Protein AF-A0A336KDP2-F1 (afdb_monomer)

Radius of gyration: 72.66 Å; Cα contacts (8 Å, |Δi|>4): 13; chains: 1; bounding box: 163×92×229 Å

Foldseek 3Di:
DDDDDDDDDDDDDDDPPDDDPDDPVVVVVVVVVVVVVVVVVVVVVVVVVVVVVVVVVVVVVVVVVVVVVVVVVVVVVVVVVVVVVVVVVVVVVVVVVVVVVVVVVVVVVVVVVVVVVVVVVVVVVVVVVVVVVVVVVVVVVVVVVVVVVVVVVVVVVVVVVVVVVVVVVVVVVVVVVVVVVVVVVVVVVVVVVVVVVVVVVVVVPVVPDDDDDDDDDDDDDDDDDPCPVVVVVVVVVVVVVVVVVVVVVVVVVVVVVVVVVVVVVVVVVVVVVVVVVVVVVVVVVVVVVVVVVVVVVVVVVVVVVVVVVVVVVVVVVVVPDDDDDDDDDDDDDDDDDDDDDDDDDFDADPVPRDTPPDDDDDDDDDDDDDDDDDDDDDDDDDDDDDDDDYDDDDDDDDDDDDDDDDDDDDDDDDDDDDDDDDDDDD

Secondary structure (DSSP, 8-state):
-------------------PPPPHHHHHHHHHHHHHHHHHHHHHHHHHHHHHHHHHHHHHHHHHHHHHHHHHHHHHHHHHHHHHHHHHHHHHHHHHHHHHHHHHHHHHHHHHHHHHHHHHHHHHHHHHHHHHHHHHHHHHHHHHHHHHHHHHHHHHHHHHHHHHHHHHHHHHHHHHHHHHHHHHHHHHHHHHHHHHHHHHHHHHHHSS------------------THHHHHHHHHHHHHHHHHHHHHHHHHHHHHHHHHHHHHHHHHHHHHHHHHHHHHHHHHHHHHHHHHHHHHHHHHHHHHHHHHHHHHHHHHHHTT---------------------------B-TTT--B----------------------------------------------------------PPPPPPP------

Organism: Culicoides sonorensis (NCBI:txid179676)

pLDDT: mean 74.92, std 26.1, range [29.17, 98.69]

InterPro domains:
  IPR019152 Protein of unknown function DUF2046 [PF09755] (6-310)
  IPR019152 Protein of unknown function DUF2046 [PTHR15276] (1-392)

Mean predicted aligned error: 23.06 Å

Structure (mmCIF, N/CA/C/O backbone):
data_AF-A0A336KDP2-F1
#
_entry.id   AF-A0A336KDP2-F1
#
loop_
_atom_site.group_PDB
_atom_site.id
_atom_site.type_symbol
_atom_site.label_atom_id
_atom_site.label_alt_id
_atom_site.label_comp_id
_atom_site.label_asym_id
_atom_site.label_entity_id
_atom_site.label_seq_id
_atom_site.pdbx_PDB_ins_code
_atom_site.Cartn_x
_atom_site.Cartn_y
_atom_site.Cartn_z
_atom_site.occupancy
_atom_site.B_iso_or_equiv
_atom_site.auth_seq_id
_atom_site.auth_comp_id
_atom_site.auth_asym_id
_atom_site.auth_atom_id
_atom_site.pdbx_PDB_model_num
ATOM 1 N N . MET A 1 1 ? -70.226 -8.911 68.914 1.00 43.34 1 MET A N 1
ATOM 2 C CA . MET A 1 1 ? -71.114 -10.042 69.225 1.00 43.34 1 MET A CA 1
ATOM 3 C C . MET A 1 1 ? -71.416 -9.981 70.706 1.00 43.34 1 MET A C 1
ATOM 5 O O . MET A 1 1 ? -70.487 -9.896 71.497 1.00 43.34 1 MET A O 1
ATOM 9 N N . ASP A 1 2 ? -72.706 -9.907 71.006 1.00 40.91 2 ASP A N 1
ATOM 10 C CA . ASP A 1 2 ? -73.384 -10.475 72.174 1.00 40.91 2 ASP A CA 1
ATOM 11 C C . ASP A 1 2 ? -72.915 -10.037 73.570 1.00 40.91 2 ASP A C 1
ATOM 13 O O . ASP A 1 2 ? -72.213 -10.732 74.301 1.00 40.91 2 ASP A O 1
ATOM 17 N N . THR A 1 3 ? -73.428 -8.875 73.975 1.00 41.62 3 THR A N 1
ATOM 18 C CA . THR A 1 3 ? -73.704 -8.556 75.380 1.00 41.62 3 THR A CA 1
ATOM 19 C C . THR A 1 3 ? -74.859 -9.418 75.894 1.00 41.62 3 THR A C 1
ATOM 21 O O . THR A 1 3 ? -75.914 -9.436 75.261 1.00 41.62 3 THR A O 1
ATOM 24 N N . SER A 1 4 ? -74.712 -10.052 77.059 1.00 59.84 4 SER A N 1
ATOM 25 C CA . SER A 1 4 ? -75.798 -10.802 77.704 1.00 59.84 4 SER A CA 1
ATOM 26 C C . SER A 1 4 ? -75.855 -10.497 79.210 1.00 59.84 4 SER A C 1
ATOM 28 O O . SER A 1 4 ? -74.969 -10.942 79.944 1.00 59.84 4 SER A O 1
ATOM 30 N N . PRO A 1 5 ? -76.832 -9.701 79.684 1.00 52.59 5 PRO A N 1
ATOM 31 C CA . PRO A 1 5 ? -77.109 -9.525 81.106 1.00 52.59 5 PRO A CA 1
ATOM 32 C C . PRO A 1 5 ? -78.062 -10.621 81.611 1.00 52.59 5 PRO A C 1
ATOM 34 O O . PRO A 1 5 ? -79.046 -10.949 80.951 1.00 52.59 5 PRO A O 1
ATOM 37 N N . CYS A 1 6 ? -77.798 -11.164 82.801 1.00 52.66 6 CYS A N 1
ATOM 38 C CA . CYS A 1 6 ? -78.768 -11.971 83.544 1.00 52.66 6 CYS A CA 1
ATOM 39 C C . CYS A 1 6 ? -79.342 -11.135 84.689 1.00 52.66 6 CYS A C 1
ATOM 41 O O . CYS A 1 6 ? -78.654 -10.869 85.673 1.00 52.66 6 CYS A O 1
ATOM 43 N N . GLU A 1 7 ? -80.597 -10.730 84.518 1.00 44.22 7 GLU A N 1
ATOM 44 C CA . GLU A 1 7 ? -81.463 -10.175 85.561 1.00 44.22 7 GLU A CA 1
ATOM 45 C C . GLU A 1 7 ? -82.086 -11.318 86.406 1.00 44.22 7 GLU A C 1
ATOM 47 O O . GLU A 1 7 ? -81.844 -12.497 86.137 1.00 44.22 7 GLU A O 1
ATOM 52 N N . SER A 1 8 ? -82.941 -10.951 87.372 1.00 44.56 8 SER A N 1
ATOM 53 C CA . SER A 1 8 ? -83.797 -11.820 88.210 1.00 44.56 8 SER A CA 1
ATOM 54 C C . SER A 1 8 ? -83.120 -12.675 89.315 1.00 44.56 8 SER A C 1
ATOM 56 O O . SER A 1 8 ? -82.074 -13.278 89.115 1.00 44.56 8 SER A O 1
ATOM 58 N N . GLU A 1 9 ? -83.702 -12.837 90.518 1.00 33.66 9 GLU A N 1
ATOM 59 C CA . GLU A 1 9 ? -84.653 -11.954 91.228 1.00 33.66 9 GLU A CA 1
ATOM 60 C C . GLU A 1 9 ? -84.778 -12.276 92.738 1.00 33.66 9 GLU A C 1
ATOM 62 O O . GLU A 1 9 ? -84.134 -13.179 93.269 1.00 33.66 9 GLU A O 1
ATOM 67 N N . SER A 1 10 ? -85.612 -11.495 93.429 1.00 41.50 10 SER A N 1
ATOM 68 C CA . SER A 1 10 ? -85.817 -11.461 94.883 1.00 41.50 10 SER A CA 1
ATOM 69 C C . SER A 1 10 ? -86.451 -12.707 95.523 1.00 41.50 10 SER A C 1
ATOM 71 O O . SER A 1 10 ? -87.471 -13.214 95.068 1.00 41.50 10 SER A O 1
ATOM 73 N N . SER A 1 11 ? -85.958 -13.078 96.708 1.00 33.50 11 SER A N 1
ATOM 74 C CA . SER A 1 11 ? -86.748 -13.502 97.891 1.00 33.50 11 SER A CA 1
ATOM 75 C C . SER A 1 11 ? -85.783 -13.586 99.090 1.00 33.50 11 SER A C 1
ATOM 77 O O . SER A 1 11 ? -84.722 -14.185 98.975 1.00 33.50 11 SER A O 1
ATOM 79 N N . SER A 1 12 ? -85.952 -12.914 100.234 1.00 52.72 12 SER A N 1
ATOM 80 C CA . SER A 1 12 ? -87.141 -12.471 100.983 1.00 52.72 12 SER A CA 1
ATOM 81 C C . SER A 1 12 ? -88.014 -13.619 101.485 1.00 52.72 12 SER A C 1
ATOM 83 O O . SER A 1 12 ? -88.882 -14.094 100.759 1.00 52.72 12 SER A O 1
ATOM 85 N N . LEU A 1 13 ? -87.774 -14.030 102.736 1.00 40.97 13 LEU A N 1
ATOM 86 C CA . LEU A 1 13 ? -88.760 -14.605 103.658 1.00 40.97 13 LEU A CA 1
ATOM 87 C C . LEU A 1 13 ? -88.158 -14.665 105.075 1.00 40.97 13 LEU A C 1
ATOM 89 O O . LEU A 1 13 ? -87.110 -15.279 105.279 1.00 40.97 13 LEU A O 1
ATOM 93 N N . ASP A 1 14 ? -88.814 -14.034 106.050 1.00 43.47 14 ASP A N 1
ATOM 94 C CA . ASP A 1 14 ? -88.405 -14.084 107.458 1.00 43.47 14 ASP A CA 1
ATOM 95 C C . ASP A 1 14 ? -88.639 -15.480 108.054 1.00 43.47 14 ASP A C 1
ATOM 97 O O . ASP A 1 14 ? -89.765 -15.973 108.123 1.00 43.47 14 ASP A O 1
ATOM 101 N N . GLY A 1 15 ? -87.560 -16.111 108.519 1.00 40.38 15 GLY A N 1
ATOM 102 C CA . GLY A 1 15 ? -87.559 -17.452 109.107 1.00 40.38 15 GLY A CA 1
ATOM 103 C C . GLY A 1 15 ? -87.109 -17.439 110.566 1.00 40.38 15 GLY A C 1
ATOM 104 O O . GLY A 1 15 ? -86.069 -18.012 110.883 1.00 40.38 15 GLY A O 1
ATOM 105 N N . ALA A 1 16 ? -87.866 -16.781 111.451 1.00 44.47 16 ALA A N 1
ATOM 106 C CA . ALA A 1 16 ? -87.521 -16.558 112.863 1.00 44.47 16 ALA A CA 1
ATOM 107 C C . ALA A 1 16 ? -87.548 -17.842 113.735 1.00 44.47 16 ALA A C 1
ATOM 109 O O . ALA A 1 16 ? -88.347 -17.990 114.662 1.00 44.47 16 ALA A O 1
ATOM 110 N N . SER A 1 17 ? -86.651 -18.788 113.450 1.00 43.84 17 SER A N 1
ATOM 111 C CA . SER A 1 17 ? -86.512 -20.054 114.175 1.00 43.84 17 SER A CA 1
ATOM 112 C C . SER A 1 17 ? -85.693 -19.892 115.458 1.00 43.84 17 SER A C 1
ATOM 114 O O . SER A 1 17 ? -84.473 -19.998 115.446 1.00 43.84 17 SER A O 1
ATOM 116 N N . GLN A 1 18 ? -86.417 -19.643 116.551 1.00 42.09 18 GLN A N 1
ATOM 117 C CA . GLN A 1 18 ? -86.110 -19.963 117.956 1.00 42.09 18 GLN A CA 1
ATOM 118 C C . GLN A 1 18 ? -84.648 -19.857 118.440 1.00 42.09 18 GLN A C 1
ATOM 120 O O . GLN A 1 18 ? -83.793 -20.700 118.178 1.00 42.09 18 GLN A O 1
ATOM 125 N N . MET A 1 19 ? -84.429 -18.882 119.327 1.00 44.97 19 MET A N 1
ATOM 126 C CA . MET A 1 19 ? -83.239 -18.762 120.172 1.00 44.97 19 MET A CA 1
ATOM 127 C C . MET A 1 19 ? -83.069 -19.974 121.108 1.00 44.97 19 MET A C 1
ATOM 129 O O . MET A 1 19 ? -83.593 -19.984 122.221 1.00 44.97 19 MET A O 1
ATOM 133 N N . LEU A 1 20 ? -82.252 -20.948 120.703 1.00 50.97 20 LEU A N 1
ATOM 134 C CA . LEU A 1 20 ? -81.414 -21.698 121.641 1.00 50.97 20 LEU A CA 1
ATOM 135 C C . LEU A 1 20 ? -79.995 -21.115 121.583 1.00 50.97 20 LEU A C 1
ATOM 137 O O . LEU A 1 20 ? -79.487 -20.893 120.480 1.00 50.97 20 LEU A O 1
ATOM 141 N N . PRO A 1 21 ? -79.317 -20.886 122.722 1.00 43.38 21 PRO A N 1
ATOM 142 C CA . PRO A 1 21 ? -77.911 -20.519 122.692 1.00 43.38 21 PRO A CA 1
ATOM 143 C C . PRO A 1 21 ? -77.110 -21.695 122.103 1.00 43.38 21 PRO A C 1
ATOM 145 O O . PRO A 1 21 ? -77.183 -22.802 122.647 1.00 43.38 21 PRO A O 1
ATOM 148 N N . PRO A 1 22 ? -76.341 -21.504 121.013 1.00 46.25 22 PRO A N 1
ATOM 149 C CA . PRO A 1 22 ? -75.425 -22.537 120.546 1.00 46.25 22 PRO A CA 1
ATOM 150 C C . PRO A 1 22 ? -74.443 -22.856 121.675 1.00 46.25 22 PRO A C 1
ATOM 152 O O . PRO A 1 22 ? -73.954 -21.948 122.351 1.00 46.25 22 PRO A O 1
ATOM 155 N N . SER A 1 23 ? -74.142 -24.140 121.896 1.00 47.94 23 SER A N 1
ATOM 156 C CA . SER A 1 23 ? -73.175 -24.519 122.933 1.00 47.94 23 SER A CA 1
ATOM 157 C C . SER A 1 23 ? -71.849 -23.784 122.680 1.00 47.94 23 SER A C 1
ATOM 159 O O . SER A 1 23 ? -71.465 -23.636 121.512 1.00 47.94 23 SER A O 1
ATOM 161 N N . PRO A 1 24 ? -71.120 -23.324 123.714 1.00 60.03 24 PRO A N 1
ATOM 162 C CA . PRO A 1 24 ? -69.958 -22.448 123.522 1.00 60.03 24 PRO A CA 1
ATOM 163 C C . PRO A 1 24 ? -68.874 -23.075 122.628 1.00 60.03 24 PRO A C 1
ATOM 165 O O . PRO A 1 24 ? -68.164 -22.366 121.919 1.00 60.03 24 PRO A O 1
ATOM 168 N N . ILE A 1 25 ? -68.809 -24.410 122.588 1.00 60.06 25 ILE A N 1
ATOM 169 C CA . ILE A 1 25 ? -67.962 -25.193 121.678 1.00 60.06 25 ILE A CA 1
ATOM 170 C C . ILE A 1 25 ? -68.373 -24.968 120.211 1.00 60.06 25 ILE A C 1
ATOM 172 O O . ILE A 1 25 ? -67.531 -24.625 119.382 1.00 60.06 25 ILE A O 1
ATOM 176 N N . SER A 1 26 ? -69.665 -25.107 119.890 1.00 66.81 26 SER A N 1
ATOM 177 C CA . SER A 1 26 ? -70.189 -24.895 118.531 1.00 66.81 26 SER A CA 1
ATOM 178 C C . SER A 1 26 ? -70.092 -23.432 118.080 1.00 66.81 26 SER A C 1
ATOM 180 O O . SER A 1 26 ? -69.726 -23.163 116.936 1.00 66.81 26 SER A O 1
ATOM 182 N N . GLN A 1 27 ? -70.316 -22.474 118.988 1.00 73.12 27 GLN A N 1
ATOM 183 C CA . GLN A 1 27 ? -70.205 -21.047 118.679 1.00 73.12 27 GLN A CA 1
ATOM 184 C C . GLN A 1 27 ? -68.747 -20.643 118.391 1.00 73.12 27 GLN A C 1
ATOM 186 O O . GLN A 1 27 ? -68.488 -19.948 117.409 1.00 73.12 27 GLN A O 1
ATOM 191 N N . GLN A 1 28 ? -67.775 -21.150 119.164 1.00 79.38 28 GLN A N 1
ATOM 192 C CA . GLN A 1 28 ? -66.349 -20.960 118.863 1.00 79.38 28 GLN A CA 1
ATOM 193 C C . GLN A 1 28 ? -65.906 -21.656 117.566 1.00 79.38 28 GLN A C 1
ATOM 195 O O . GLN A 1 28 ? -65.034 -21.137 116.868 1.00 79.38 28 GLN A O 1
ATOM 200 N N . GLN A 1 29 ? -66.480 -22.813 117.219 1.00 82.94 29 GLN A N 1
ATOM 201 C CA . GLN A 1 29 ? -66.199 -23.476 115.940 1.00 82.94 29 GLN A CA 1
ATOM 202 C C . GLN A 1 29 ? -66.724 -22.665 114.748 1.00 82.94 29 GLN A C 1
ATOM 204 O O . GLN A 1 29 ? -65.983 -22.485 113.778 1.00 82.94 29 GLN A O 1
ATOM 209 N N . LEU A 1 30 ? -67.942 -22.111 114.830 1.00 83.88 30 LEU A N 1
ATOM 210 C CA . LEU A 1 30 ? -68.452 -21.175 113.821 1.00 83.88 30 LEU A CA 1
ATOM 211 C C . LEU A 1 30 ? -67.562 -19.932 113.716 1.00 83.88 30 LEU A C 1
ATOM 213 O O . LEU A 1 30 ? -67.167 -19.575 112.610 1.00 83.88 30 LEU A O 1
ATOM 217 N N . GLN A 1 31 ? -67.183 -19.319 114.841 1.00 86.75 31 GLN A N 1
ATOM 218 C CA . GLN A 1 31 ? -66.328 -18.129 114.852 1.00 86.75 31 GLN A CA 1
ATOM 219 C C . GLN A 1 31 ? -64.981 -18.382 114.154 1.00 86.75 31 GLN A C 1
ATOM 221 O O . GLN A 1 31 ? -64.623 -17.660 113.225 1.00 86.75 31 GLN A O 1
ATOM 226 N N . LYS A 1 32 ? -64.281 -19.474 114.496 1.00 89.31 32 LYS A N 1
ATOM 227 C CA . LYS A 1 32 ? -63.021 -19.861 113.831 1.00 89.31 32 LYS A CA 1
ATOM 228 C C . LYS A 1 32 ? -63.211 -20.172 112.342 1.00 89.31 32 LYS A C 1
ATOM 230 O O . LYS A 1 32 ? -62.322 -19.898 111.536 1.00 89.31 32 LYS A O 1
ATOM 235 N N . ARG A 1 33 ? -64.367 -20.720 111.945 1.00 90.31 33 ARG A N 1
ATOM 236 C CA . ARG A 1 33 ? -64.704 -20.956 110.531 1.00 90.31 33 ARG A CA 1
ATOM 237 C C . ARG A 1 33 ? -64.953 -19.644 109.781 1.00 90.31 33 ARG A C 1
ATOM 239 O O . ARG A 1 33 ? -64.469 -19.510 108.661 1.00 90.31 33 ARG A O 1
ATOM 246 N N . ILE A 1 34 ? -65.635 -18.677 110.396 1.00 89.75 34 ILE A N 1
ATOM 247 C CA . ILE A 1 34 ? -65.858 -17.326 109.857 1.00 89.75 34 ILE A CA 1
ATOM 248 C C . ILE A 1 34 ? -64.523 -16.586 109.708 1.00 89.75 34 ILE A C 1
ATOM 250 O O . ILE A 1 34 ? -64.252 -16.030 108.646 1.00 89.75 34 ILE A O 1
ATOM 254 N N . GLU A 1 35 ? -63.650 -16.630 110.715 1.00 91.81 35 GLU A N 1
ATOM 255 C CA . GLU A 1 35 ? -62.308 -16.031 110.675 1.00 91.81 35 GLU A CA 1
ATOM 256 C C . GLU A 1 35 ? -61.435 -16.657 109.578 1.00 91.81 35 GLU A C 1
ATOM 258 O O . GLU A 1 35 ? -60.828 -15.938 108.783 1.00 91.81 35 GLU A O 1
ATOM 263 N N . SER A 1 36 ? -61.438 -17.990 109.468 1.00 93.62 36 SER A N 1
ATOM 264 C CA . SER A 1 36 ? -60.743 -18.734 108.411 1.00 93.62 36 SER A CA 1
ATOM 265 C C . SER A 1 36 ? -61.244 -18.355 107.011 1.00 93.62 36 SER A C 1
ATOM 267 O O . SER A 1 36 ? -60.435 -18.010 106.149 1.00 93.62 36 SER A O 1
ATOM 269 N N . LEU A 1 37 ? -62.564 -18.328 106.790 1.00 93.44 37 LEU A N 1
ATOM 270 C CA . LEU A 1 37 ? -63.166 -17.912 105.516 1.00 93.44 37 LEU A CA 1
ATOM 271 C C . LEU A 1 37 ? -62.920 -16.426 105.214 1.00 93.44 37 LEU A C 1
ATOM 273 O O . LEU A 1 37 ? -62.731 -16.057 104.055 1.00 93.44 37 LEU A O 1
ATOM 277 N N . THR A 1 38 ? -62.867 -15.572 106.238 1.00 93.81 38 THR A N 1
ATOM 278 C CA . THR A 1 38 ? -62.533 -14.145 106.107 1.00 93.81 38 THR A CA 1
ATOM 279 C C . THR A 1 38 ? -61.075 -13.960 105.692 1.00 93.81 38 THR A C 1
ATOM 281 O O . THR A 1 38 ? -60.784 -13.157 104.807 1.00 93.81 38 THR A O 1
ATOM 284 N N . GLN A 1 39 ? -60.150 -14.724 106.279 1.00 95.56 39 GLN A N 1
ATOM 285 C CA . GLN A 1 39 ? -58.741 -14.699 105.891 1.00 95.56 39 GLN A CA 1
ATOM 286 C C . GLN A 1 39 ? -58.531 -15.278 104.486 1.00 95.56 39 GLN A C 1
ATOM 288 O O . GLN A 1 39 ? -57.802 -14.684 103.695 1.00 95.56 39 GLN A O 1
ATOM 293 N N . GLN A 1 40 ? -59.229 -16.360 104.127 1.00 94.81 40 GLN A N 1
ATOM 294 C CA . GLN A 1 40 ? -59.217 -16.908 102.768 1.00 94.81 40 GLN A CA 1
ATOM 295 C C . GLN A 1 40 ? -59.743 -15.885 101.745 1.00 94.81 40 GLN A C 1
ATOM 297 O O . GLN A 1 40 ? -59.121 -15.685 100.708 1.00 94.81 40 GLN A O 1
ATOM 302 N N . ASN A 1 41 ? -60.818 -15.154 102.065 1.00 94.12 41 ASN A N 1
ATOM 303 C CA . ASN A 1 41 ? -61.320 -14.054 101.233 1.00 94.12 41 ASN A CA 1
ATOM 304 C C . ASN A 1 41 ? -60.320 -12.893 101.091 1.00 94.12 41 ASN A C 1
ATOM 306 O O . ASN A 1 41 ? -60.263 -12.271 100.032 1.00 94.12 41 ASN A O 1
ATOM 310 N N . LYS A 1 42 ? -59.523 -12.584 102.124 1.00 96.56 42 LYS A N 1
ATOM 311 C CA . LYS A 1 42 ? -58.442 -11.585 102.021 1.00 96.56 42 LYS A CA 1
ATOM 312 C C . LYS A 1 42 ? -57.330 -12.061 101.084 1.00 96.56 42 LYS A C 1
ATOM 314 O O . LYS A 1 42 ? -56.918 -11.290 100.223 1.00 96.56 42 LYS A O 1
ATOM 319 N N . VAL A 1 43 ? -56.887 -13.314 101.216 1.00 96.88 43 VAL A N 1
ATOM 320 C CA . VAL A 1 43 ? -55.855 -13.911 100.346 1.00 96.88 43 VAL A CA 1
ATOM 321 C C . VAL A 1 43 ? -56.323 -13.931 98.889 1.00 96.88 43 VAL A C 1
ATOM 323 O O . VAL A 1 43 ? -55.657 -13.346 98.041 1.00 96.88 43 VAL A O 1
ATOM 326 N N . LEU A 1 44 ? -57.520 -14.463 98.617 1.00 96.62 44 LEU A N 1
ATOM 327 C CA . LEU A 1 44 ? -58.106 -14.498 97.270 1.00 96.62 44 LEU A CA 1
ATOM 328 C C . LEU A 1 44 ? -58.252 -13.097 96.649 1.00 96.62 44 LEU A C 1
ATOM 330 O O . LEU A 1 44 ? -58.053 -12.940 95.448 1.00 96.62 44 LEU A O 1
ATOM 334 N N . LYS A 1 45 ? -58.559 -12.060 97.443 1.00 96.12 45 LYS A N 1
ATOM 335 C CA . LYS A 1 45 ? -58.581 -10.667 96.958 1.00 96.12 45 LYS A CA 1
ATOM 336 C C . LYS A 1 45 ? -57.189 -10.160 96.577 1.00 96.12 45 LYS A C 1
ATOM 338 O O . LYS A 1 45 ? -57.057 -9.535 95.530 1.00 96.12 45 LYS A O 1
ATOM 343 N N . VAL A 1 46 ? -56.162 -10.432 97.385 1.00 96.94 46 VAL A N 1
ATOM 344 C CA . VAL A 1 46 ? -54.774 -10.043 97.070 1.00 96.94 46 VAL A CA 1
ATOM 345 C C . VAL A 1 46 ? -54.284 -10.762 95.813 1.00 96.94 46 VAL A C 1
ATOM 347 O O . VAL A 1 46 ? -53.765 -10.107 94.914 1.00 96.94 46 VAL A O 1
ATOM 350 N N . GLU A 1 47 ? -54.529 -12.068 95.696 1.00 96.50 47 GLU A N 1
ATOM 351 C CA . GLU A 1 47 ? -54.220 -12.850 94.493 1.00 96.50 47 GLU A CA 1
ATOM 352 C C . GLU A 1 47 ? -54.928 -12.283 93.253 1.00 96.50 47 GLU A C 1
ATOM 354 O O . GLU A 1 47 ? -54.291 -12.064 92.224 1.00 96.50 47 GLU A O 1
ATOM 359 N N . LEU A 1 48 ? -56.225 -11.977 93.350 1.00 96.62 48 LEU A N 1
ATOM 360 C CA . LEU A 1 48 ? -57.025 -11.421 92.255 1.00 96.62 48 LEU A CA 1
ATOM 361 C C . LEU A 1 48 ? -56.510 -10.045 91.795 1.00 96.62 48 LEU A C 1
ATOM 363 O O . LEU A 1 48 ? -56.417 -9.807 90.588 1.00 96.62 48 LEU A O 1
ATOM 367 N N . GLU A 1 49 ? -56.112 -9.154 92.710 1.00 97.38 49 GLU A N 1
ATOM 368 C CA . GLU A 1 49 ? -55.459 -7.891 92.333 1.00 97.38 49 GLU A CA 1
ATOM 369 C C . GLU A 1 49 ? -54.054 -8.111 91.742 1.00 97.38 49 GLU A C 1
ATOM 371 O O . GLU A 1 49 ? -53.700 -7.459 90.758 1.00 97.38 49 GLU A O 1
ATOM 376 N N . THR A 1 50 ? -53.272 -9.074 92.244 1.00 97.62 50 THR A N 1
ATOM 377 C CA . THR A 1 50 ? -51.987 -9.461 91.636 1.00 97.62 50 THR A CA 1
ATOM 378 C C . THR A 1 50 ? -52.173 -9.980 90.205 1.00 97.62 50 THR A C 1
ATOM 380 O O . THR A 1 50 ? -51.438 -9.565 89.305 1.00 97.62 50 THR A O 1
ATOM 383 N N . TYR A 1 51 ? -53.185 -10.815 89.947 1.00 97.75 51 TYR A N 1
ATOM 384 C CA . TYR A 1 51 ? -53.521 -11.273 88.597 1.00 97.75 51 TYR A CA 1
ATOM 385 C C . TYR A 1 51 ? -53.992 -10.121 87.697 1.00 97.75 51 TYR A C 1
ATOM 387 O O . TYR A 1 51 ? -53.531 -10.032 86.560 1.00 97.75 51 TYR A O 1
ATOM 395 N N . LYS A 1 52 ? -54.819 -9.186 88.190 1.00 97.75 52 LYS A N 1
ATOM 396 C CA . LYS A 1 52 ? -55.194 -7.967 87.442 1.00 97.75 52 LYS A CA 1
ATOM 397 C C . LYS A 1 52 ? -53.979 -7.128 87.047 1.00 97.75 52 LYS A C 1
ATOM 399 O O . LYS A 1 52 ? -53.902 -6.678 85.905 1.00 97.75 52 LYS A O 1
ATOM 404 N N . ILE A 1 53 ? -53.033 -6.911 87.964 1.00 97.56 53 ILE A N 1
ATOM 405 C CA . ILE A 1 53 ? -51.796 -6.167 87.682 1.00 97.56 53 ILE A CA 1
ATOM 406 C C . ILE A 1 53 ? -50.968 -6.912 86.628 1.00 97.56 53 ILE A C 1
ATOM 408 O O . ILE A 1 53 ? -50.565 -6.306 85.638 1.00 97.56 53 ILE A O 1
ATOM 412 N N . ARG A 1 54 ? -50.792 -8.232 86.771 1.00 98.06 54 ARG A N 1
ATOM 413 C CA . ARG A 1 54 ? -50.064 -9.057 85.795 1.00 98.06 54 ARG A CA 1
ATOM 414 C C . ARG A 1 54 ? -50.708 -9.032 84.405 1.00 98.06 54 ARG A C 1
ATOM 416 O O . ARG A 1 54 ? -49.990 -8.928 83.418 1.00 98.06 54 ARG A O 1
ATOM 423 N N . VAL A 1 55 ? -52.039 -9.076 84.314 1.00 98.00 55 VAL A N 1
ATOM 424 C CA . VAL A 1 55 ? -52.772 -8.949 83.041 1.00 98.00 55 VAL A CA 1
ATOM 425 C C . VAL A 1 55 ? -52.564 -7.569 82.414 1.00 98.00 55 VAL A C 1
ATOM 427 O O . VAL A 1 55 ? -52.316 -7.500 81.214 1.00 98.00 55 VAL A O 1
ATOM 430 N N . LYS A 1 56 ? -52.590 -6.480 83.198 1.00 97.44 56 LYS A N 1
ATOM 431 C CA . LYS A 1 56 ? -52.288 -5.128 82.689 1.00 97.44 56 LYS A CA 1
ATOM 432 C C . LYS A 1 56 ? -50.864 -5.026 82.138 1.00 97.44 56 LYS A C 1
ATOM 434 O O . LYS A 1 56 ? -50.692 -4.524 81.034 1.00 97.44 56 LYS A O 1
ATOM 439 N N . VAL A 1 57 ? -49.867 -5.540 82.865 1.00 97.62 57 VAL A N 1
ATOM 440 C CA . VAL A 1 57 ? -48.463 -5.560 82.409 1.00 97.62 57 VAL A CA 1
ATOM 441 C C . VAL A 1 57 ? -48.331 -6.346 81.103 1.00 97.62 57 VAL A C 1
ATOM 443 O O . VAL A 1 57 ? -47.832 -5.802 80.126 1.00 97.62 57 VAL A O 1
ATOM 446 N N . LEU A 1 58 ? -48.883 -7.562 81.030 1.00 97.81 58 LEU A N 1
ATOM 447 C CA . LEU A 1 58 ? -48.860 -8.380 79.809 1.00 97.81 58 LEU A CA 1
ATOM 448 C C . LEU A 1 58 ? -49.592 -7.717 78.625 1.00 97.81 58 LEU A C 1
ATOM 450 O O . LEU A 1 58 ? -49.195 -7.907 77.478 1.00 97.81 58 LEU A O 1
ATOM 454 N N . GLN A 1 59 ? -50.650 -6.935 78.867 1.00 97.81 59 GLN A N 1
ATOM 455 C CA . GLN A 1 59 ? -51.338 -6.160 77.825 1.00 97.81 59 GLN A CA 1
ATOM 456 C C . GLN A 1 59 ? -50.489 -4.982 77.320 1.00 97.81 59 GLN A C 1
ATOM 458 O O . GLN A 1 59 ? -50.447 -4.739 76.113 1.00 97.81 59 GLN A O 1
ATOM 463 N N . GLU A 1 60 ? -49.796 -4.282 78.219 1.00 97.31 60 GLU A N 1
ATOM 464 C CA . GLU A 1 60 ? -48.877 -3.186 77.893 1.00 97.31 60 GLU A CA 1
ATOM 465 C C . GLU A 1 60 ? -47.645 -3.705 77.127 1.00 97.31 60 GLU A C 1
ATOM 467 O O . GLU A 1 60 ? -47.275 -3.161 76.087 1.00 97.31 60 GLU A O 1
ATOM 472 N N . GLU A 1 61 ? -47.081 -4.837 77.556 1.00 97.25 61 GLU A N 1
ATOM 473 C CA . GLU A 1 61 ? -46.019 -5.560 76.848 1.00 97.25 61 GLU A CA 1
ATOM 474 C C . GLU A 1 61 ? -46.481 -6.024 75.460 1.00 97.25 61 GLU A C 1
ATOM 476 O O . GLU A 1 61 ? -45.772 -5.816 74.478 1.00 97.25 61 GLU A O 1
ATOM 481 N N . ASN A 1 62 ? -47.688 -6.589 75.324 1.00 97.44 62 ASN A N 1
ATOM 482 C CA . ASN A 1 62 ? -48.201 -7.021 74.019 1.00 97.44 62 ASN A CA 1
ATOM 483 C C . ASN A 1 62 ? -48.467 -5.833 73.074 1.00 97.44 62 ASN A C 1
ATOM 485 O O . ASN A 1 62 ? -48.245 -5.953 71.869 1.00 97.44 62 ASN A O 1
ATOM 489 N N . ARG A 1 63 ? -48.895 -4.676 73.602 1.00 97.94 63 ARG A N 1
ATOM 490 C CA . ARG A 1 63 ? -49.004 -3.412 72.851 1.00 97.94 63 ARG A CA 1
ATOM 491 C C . ARG A 1 63 ? -47.625 -2.930 72.387 1.00 97.94 63 ARG A C 1
ATOM 493 O O . ARG A 1 63 ? -47.455 -2.651 71.201 1.00 97.94 63 ARG A O 1
ATOM 500 N N . SER A 1 64 ? -46.651 -2.898 73.295 1.00 98.06 64 SER A N 1
ATOM 501 C CA . SER A 1 64 ? -45.266 -2.495 73.025 1.00 98.06 64 SER A CA 1
ATOM 502 C C . SER A 1 64 ? -44.599 -3.387 71.969 1.00 98.06 64 SER A C 1
ATOM 504 O O . SER A 1 64 ? -44.063 -2.883 70.985 1.00 98.06 64 SER A O 1
ATOM 506 N N . LEU A 1 65 ? -44.727 -4.713 72.089 1.00 98.06 65 LEU A N 1
ATOM 507 C CA . LEU A 1 65 ? -44.195 -5.680 71.122 1.00 98.06 65 LEU A CA 1
ATOM 508 C C . LEU A 1 65 ? -44.813 -5.517 69.725 1.00 98.06 65 LEU A C 1
ATOM 510 O O . LEU A 1 65 ? -44.089 -5.572 68.734 1.00 98.06 65 LEU A O 1
ATOM 514 N N . ARG A 1 66 ? -46.126 -5.257 69.623 1.00 98.12 66 ARG A N 1
ATOM 515 C CA . ARG A 1 66 ? -46.776 -4.952 68.332 1.00 98.12 66 ARG A CA 1
ATOM 516 C C . ARG A 1 66 ? -46.235 -3.661 67.721 1.00 98.12 66 ARG A C 1
ATOM 518 O O . ARG A 1 66 ? -45.912 -3.645 66.538 1.00 98.12 66 ARG A O 1
ATOM 525 N N . GLN A 1 67 ? -46.098 -2.600 68.519 1.00 97.94 67 GLN A N 1
ATOM 526 C CA . GLN A 1 67 ? -45.544 -1.325 68.058 1.00 97.94 67 GLN A CA 1
ATOM 527 C C . GLN A 1 67 ? -44.087 -1.481 67.592 1.00 97.94 67 GLN A C 1
ATOM 529 O O . GLN A 1 67 ? -43.735 -1.004 66.514 1.00 97.94 67 GLN A O 1
ATOM 534 N N . ALA A 1 68 ? -43.259 -2.201 68.352 1.00 97.94 68 ALA A N 1
ATOM 535 C CA . ALA A 1 68 ? -41.884 -2.518 67.978 1.00 97.94 68 ALA A CA 1
ATOM 536 C C . ALA A 1 68 ? -41.815 -3.341 66.681 1.00 97.94 68 ALA A C 1
ATOM 538 O O . ALA A 1 68 ? -41.012 -3.021 65.808 1.00 97.94 68 ALA A O 1
ATOM 539 N N . SER A 1 69 ? -42.688 -4.339 66.509 1.00 98.25 69 SER A N 1
ATOM 540 C CA . SER A 1 69 ? -42.756 -5.151 65.288 1.00 98.25 69 SER A CA 1
ATOM 541 C C . SER A 1 69 ? -43.090 -4.316 64.048 1.00 98.25 69 SER A C 1
ATOM 543 O O . SER A 1 69 ? -42.455 -4.501 63.015 1.00 98.25 69 SER A O 1
ATOM 545 N N . VAL A 1 70 ? -44.029 -3.366 64.147 1.00 98.50 70 VAL A N 1
ATOM 546 C CA . VAL A 1 70 ? -44.366 -2.447 63.041 1.00 98.50 70 VAL A CA 1
ATOM 547 C C . VAL A 1 70 ? -43.195 -1.510 62.718 1.00 98.50 70 VAL A C 1
ATOM 549 O O . VAL A 1 70 ? -42.893 -1.290 61.550 1.00 98.50 70 VAL A O 1
ATOM 552 N N . ILE A 1 71 ? -42.489 -0.998 63.733 1.00 98.06 71 ILE A N 1
ATOM 553 C CA . ILE A 1 71 ? -41.301 -0.146 63.537 1.00 98.06 71 ILE A CA 1
ATOM 554 C C . ILE A 1 71 ? -40.147 -0.927 62.887 1.00 98.06 71 ILE A C 1
ATOM 556 O O . ILE A 1 71 ? -39.432 -0.375 62.054 1.00 98.06 71 ILE A O 1
ATOM 560 N N . ILE A 1 72 ? -39.951 -2.196 63.256 1.00 98.25 72 ILE A N 1
ATOM 561 C CA . ILE A 1 72 ? -38.929 -3.067 62.657 1.00 98.25 72 ILE A CA 1
ATOM 562 C C . ILE A 1 72 ? -39.293 -3.396 61.204 1.00 98.25 72 ILE A C 1
ATOM 564 O O . ILE A 1 72 ? -38.435 -3.274 60.335 1.00 98.25 72 ILE A O 1
ATOM 568 N N . GLN A 1 73 ? -40.556 -3.735 60.926 1.00 98.25 73 GLN A N 1
ATOM 569 C CA . GLN A 1 73 ? -41.027 -4.009 59.567 1.00 98.25 73 GLN A CA 1
ATOM 570 C C . GLN A 1 73 ? -40.862 -2.788 58.650 1.00 98.25 73 GLN A C 1
ATOM 572 O O . GLN A 1 73 ? -40.242 -2.908 57.599 1.00 98.25 73 GLN A O 1
ATOM 577 N N . ALA A 1 74 ? -41.310 -1.601 59.073 1.00 98.25 74 ALA A N 1
ATOM 578 C CA . ALA A 1 74 ? -41.182 -0.380 58.272 1.00 98.25 74 ALA A CA 1
ATOM 579 C C . ALA A 1 74 ? -39.715 -0.002 57.975 1.00 98.25 74 ALA A C 1
ATOM 581 O O . ALA A 1 74 ? -39.421 0.579 56.932 1.00 98.25 74 ALA A O 1
ATOM 582 N N . LYS A 1 75 ? -38.776 -0.347 58.870 1.00 98.06 75 LYS A N 1
ATOM 583 C CA . LYS A 1 75 ? -37.334 -0.190 58.618 1.00 98.06 75 LYS A CA 1
ATOM 584 C C . LYS A 1 75 ? -36.798 -1.215 57.624 1.00 98.06 75 LYS A C 1
ATOM 586 O O . LYS A 1 75 ? -36.032 -0.833 56.749 1.00 98.06 75 LYS A O 1
ATOM 591 N N . ALA A 1 76 ? -37.206 -2.480 57.734 1.00 98.06 76 ALA A N 1
ATOM 592 C CA . ALA A 1 76 ? -36.818 -3.515 56.778 1.00 98.06 76 ALA A CA 1
ATOM 593 C C . ALA A 1 76 ? -37.309 -3.171 55.361 1.00 98.06 76 ALA A C 1
ATOM 595 O O . ALA A 1 76 ? -36.520 -3.192 54.424 1.00 98.06 76 ALA A O 1
ATOM 596 N N . GLU A 1 77 ? -38.566 -2.740 55.223 1.00 97.56 77 GLU A N 1
ATOM 597 C CA . GLU A 1 77 ? -39.142 -2.271 53.955 1.00 97.56 77 GLU A CA 1
ATOM 598 C C . GLU A 1 77 ? -38.362 -1.067 53.382 1.00 97.56 77 GLU A C 1
ATOM 600 O O . GLU A 1 77 ? -38.063 -1.033 52.188 1.00 97.56 77 GLU A O 1
ATOM 605 N N . GLN A 1 78 ?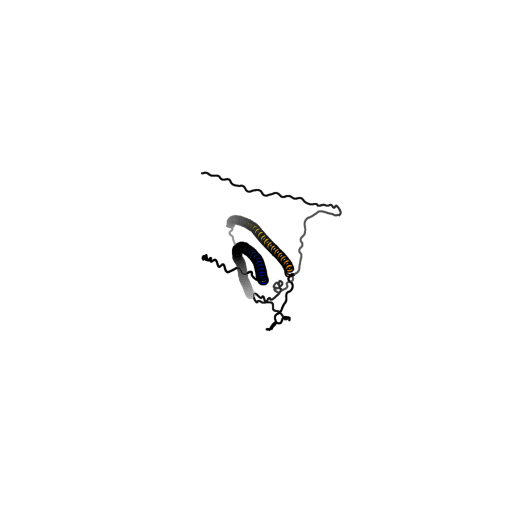 -37.948 -0.112 54.227 1.00 98.38 78 GLN A N 1
ATOM 606 C CA . GLN A 1 78 ? -37.110 1.024 53.816 1.00 98.38 78 GLN A CA 1
ATOM 607 C C . GLN A 1 78 ? -35.689 0.602 53.384 1.00 98.38 78 GLN A C 1
ATOM 609 O O . GLN A 1 78 ? -35.147 1.149 52.420 1.00 98.38 78 GLN A O 1
ATOM 614 N N . GLU A 1 79 ? -35.066 -0.348 54.085 1.00 97.69 79 GLU A N 1
ATOM 615 C CA . GLU A 1 79 ? -33.740 -0.875 53.741 1.00 97.69 79 GLU A CA 1
ATOM 616 C C . GLU A 1 79 ? -33.784 -1.689 52.436 1.00 97.69 79 GLU A C 1
ATOM 618 O O . GLU A 1 79 ? -32.922 -1.501 51.574 1.00 97.69 79 GLU A O 1
ATOM 623 N N . GLU A 1 80 ? -34.820 -2.506 52.228 1.00 97.88 80 GLU A N 1
ATOM 624 C CA . GLU A 1 80 ? -35.072 -3.212 50.966 1.00 97.88 80 GLU A CA 1
ATOM 625 C C . GLU A 1 80 ? -35.283 -2.237 49.797 1.00 97.88 80 GLU A C 1
ATOM 627 O O . GLU A 1 80 ? -34.670 -2.411 48.737 1.00 97.88 80 GLU A O 1
ATOM 632 N N . GLU A 1 81 ? -36.071 -1.169 49.978 1.00 98.12 81 GLU A N 1
ATOM 633 C CA . GLU A 1 81 ? -36.266 -0.150 48.940 1.00 98.12 81 GLU A CA 1
ATOM 634 C C . GLU A 1 81 ? -34.957 0.593 48.621 1.00 98.12 81 GLU A C 1
ATOM 636 O O . GLU A 1 81 ? -34.636 0.828 47.452 1.00 98.12 81 GLU A O 1
ATOM 641 N N . TYR A 1 82 ? -34.151 0.923 49.635 1.00 98.44 82 TYR A N 1
ATOM 642 C CA . TYR A 1 82 ? -32.849 1.570 49.450 1.00 98.44 82 TYR A CA 1
ATOM 643 C C . TYR A 1 82 ? -31.857 0.672 48.692 1.00 98.44 82 TYR A C 1
ATOM 645 O O . TYR A 1 82 ? -31.189 1.130 47.755 1.00 98.44 82 TYR A O 1
ATOM 653 N N . ILE A 1 83 ? -31.781 -0.614 49.050 1.00 98.38 83 ILE A N 1
ATOM 654 C CA . ILE A 1 83 ? -30.942 -1.610 48.369 1.00 98.38 83 ILE A CA 1
ATOM 655 C C . ILE A 1 83 ? -31.409 -1.787 46.918 1.00 98.38 83 ILE A C 1
ATOM 657 O O . ILE A 1 83 ? -30.591 -1.698 46.001 1.00 98.38 83 ILE A O 1
ATOM 661 N N . SER A 1 84 ? -32.716 -1.950 46.694 1.00 98.19 84 SER A N 1
ATOM 662 C CA . SER A 1 84 ? -33.322 -2.089 45.364 1.00 98.19 84 SER A CA 1
ATOM 663 C C . SER A 1 84 ? -33.020 -0.883 44.465 1.00 98.19 84 SER A C 1
ATOM 665 O O . SER A 1 84 ? -32.464 -1.040 43.374 1.00 98.19 84 SER A O 1
ATOM 667 N N . ASN A 1 85 ? -33.261 0.340 44.952 1.00 98.56 85 ASN A N 1
ATOM 668 C CA . ASN A 1 85 ? -32.940 1.579 44.239 1.00 98.56 85 ASN A CA 1
ATOM 669 C C . ASN A 1 85 ? -31.439 1.712 43.924 1.00 98.56 85 ASN A C 1
ATOM 671 O O . ASN A 1 85 ? -31.064 2.217 42.862 1.00 98.56 85 ASN A O 1
ATOM 675 N N . THR A 1 86 ? -30.566 1.269 44.831 1.00 98.56 86 THR A N 1
ATOM 676 C CA . THR A 1 86 ? -29.106 1.318 44.652 1.00 98.56 86 THR A CA 1
ATOM 677 C C . THR A 1 86 ? -28.631 0.319 43.594 1.00 98.56 86 THR A C 1
ATOM 679 O O . THR A 1 86 ? -27.849 0.674 42.708 1.00 98.56 86 THR A O 1
ATOM 682 N N . LEU A 1 87 ? -29.147 -0.911 43.633 1.00 98.50 87 LEU A N 1
ATOM 683 C CA . LEU A 1 87 ? -28.864 -1.943 42.637 1.00 98.50 87 LEU A CA 1
ATOM 684 C C . LEU A 1 87 ? -29.405 -1.555 41.256 1.00 98.50 87 LEU A C 1
ATOM 686 O O . LEU A 1 87 ? -28.679 -1.680 40.271 1.00 98.50 87 LEU A O 1
ATOM 690 N N . LEU A 1 88 ? -30.624 -1.013 41.172 1.00 98.44 88 LEU A N 1
ATOM 691 C CA . LEU A 1 88 ? -31.224 -0.557 39.916 1.00 98.44 88 LEU A CA 1
ATOM 692 C C . LEU A 1 88 ? -30.384 0.539 39.244 1.00 98.44 88 LEU A C 1
ATOM 694 O O . LEU A 1 88 ? -30.090 0.436 38.053 1.00 98.44 88 LEU A O 1
ATOM 698 N N . LYS A 1 89 ? -29.921 1.538 40.009 1.00 98.69 89 LYS A N 1
ATOM 699 C CA . LYS A 1 89 ? -29.006 2.583 39.513 1.00 98.69 89 LYS A CA 1
ATOM 700 C C . LYS A 1 89 ? -27.693 1.991 38.996 1.00 98.69 89 LYS A C 1
ATOM 702 O O . LYS A 1 89 ? -27.229 2.384 37.928 1.00 98.69 89 LYS A O 1
ATOM 707 N N . LYS A 1 90 ? -27.114 1.012 39.702 1.00 98.62 90 LYS A N 1
ATOM 708 C CA . LYS A 1 90 ? -25.871 0.352 39.267 1.00 98.62 90 LYS A CA 1
ATOM 709 C C . LYS A 1 90 ? -26.071 -0.507 38.012 1.00 98.62 90 LYS A C 1
ATOM 711 O O . LYS A 1 90 ? -25.213 -0.499 37.136 1.00 98.62 90 LYS A O 1
ATOM 716 N N . ILE A 1 91 ? -27.216 -1.179 37.874 1.00 98.50 91 ILE A N 1
ATOM 717 C CA . ILE A 1 91 ? -27.601 -1.904 36.651 1.00 98.50 91 ILE A CA 1
ATOM 718 C C . ILE A 1 91 ? -27.774 -0.936 35.471 1.00 98.50 91 ILE A C 1
ATOM 720 O O . ILE A 1 91 ? -27.332 -1.243 34.367 1.00 98.50 91 ILE A O 1
ATOM 724 N N . GLN A 1 92 ? -28.387 0.233 35.682 1.00 98.44 92 GLN A N 1
ATOM 725 C CA . GLN A 1 92 ? -28.541 1.262 34.645 1.00 98.44 92 GLN A CA 1
ATOM 726 C C . GLN A 1 92 ? -27.192 1.853 34.207 1.00 98.44 92 GLN A C 1
ATOM 728 O O . GLN A 1 92 ? -26.964 1.997 33.007 1.00 98.44 92 GLN A O 1
ATOM 733 N N . ALA A 1 93 ? -26.283 2.129 35.150 1.00 98.31 93 ALA A N 1
ATOM 734 C CA . ALA A 1 93 ? -24.922 2.575 34.846 1.00 98.31 93 ALA A CA 1
ATOM 735 C C . ALA A 1 93 ? -24.161 1.533 34.007 1.00 98.31 93 ALA A C 1
ATOM 737 O O . ALA A 1 93 ? -23.745 1.841 32.895 1.00 98.31 93 ALA A O 1
ATOM 738 N N . LEU A 1 94 ? -24.101 0.278 34.471 1.00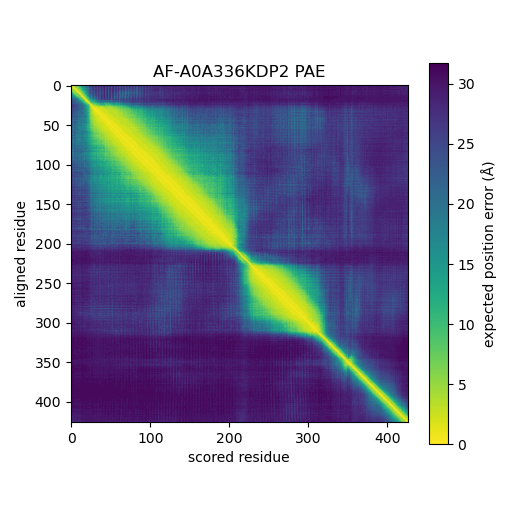 98.56 94 LEU A N 1
ATOM 739 C CA . LEU A 1 94 ? -23.415 -0.817 33.770 1.00 98.56 94 LEU A CA 1
ATOM 740 C C . LEU A 1 94 ? -24.008 -1.111 32.380 1.00 98.56 94 LEU A C 1
ATOM 742 O O . LEU A 1 94 ? -23.273 -1.478 31.465 1.00 98.56 94 LEU A O 1
ATOM 746 N N . LYS A 1 95 ? -25.326 -0.941 32.190 1.00 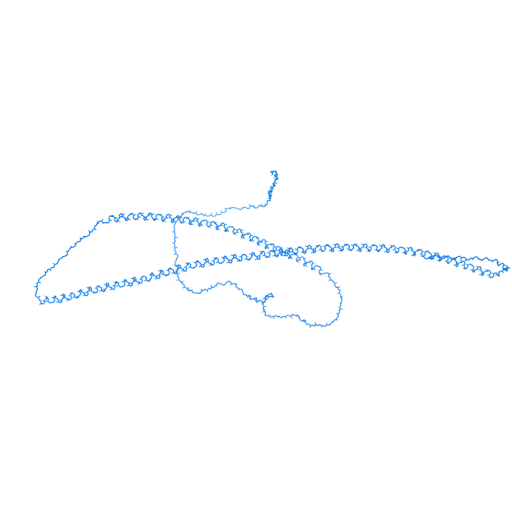98.62 95 LYS A N 1
ATOM 747 C CA . LYS A 1 95 ? -25.958 -1.021 30.861 1.00 98.62 95 LYS A CA 1
ATOM 748 C C . LYS A 1 95 ? -25.465 0.091 29.940 1.00 98.62 95 LYS A C 1
ATOM 750 O O . LYS A 1 95 ? -24.962 -0.211 28.864 1.00 98.62 95 LYS A O 1
ATOM 755 N N . LYS A 1 96 ? -25.522 1.348 30.393 1.00 98.56 96 LYS A N 1
ATOM 756 C CA . LYS A 1 96 ? -25.060 2.506 29.617 1.00 98.56 96 LYS A CA 1
ATOM 757 C C . LYS A 1 96 ? -23.563 2.428 29.297 1.00 98.56 96 LYS A C 1
ATOM 759 O O . LYS A 1 96 ? -23.154 2.783 28.196 1.00 98.56 96 LYS A O 1
ATOM 764 N N . GLU A 1 97 ? -22.745 1.961 30.237 1.00 98.00 97 GLU A N 1
ATOM 765 C CA . GLU A 1 97 ? -21.311 1.719 30.040 1.00 98.00 97 GLU A CA 1
ATOM 766 C C . GLU A 1 97 ? -21.080 0.636 28.979 1.00 98.00 97 GLU A C 1
ATOM 768 O O . GLU A 1 97 ? -20.314 0.863 28.044 1.00 98.00 97 GLU A O 1
ATOM 773 N N . LYS A 1 98 ? -21.807 -0.490 29.042 1.00 98.56 98 LYS A N 1
ATOM 774 C CA . LYS A 1 98 ? -21.749 -1.546 28.018 1.00 98.56 98 LYS A CA 1
ATOM 775 C C . LYS A 1 98 ? -22.190 -1.051 26.634 1.00 98.56 98 LYS A C 1
ATOM 777 O O . LYS A 1 98 ? -21.538 -1.372 25.648 1.00 98.56 98 LYS A O 1
ATOM 782 N N . GLU A 1 99 ? -23.279 -0.290 26.555 1.00 98.25 99 GLU A N 1
ATOM 783 C CA . GLU A 1 99 ? -23.789 0.309 25.310 1.00 98.25 99 GLU A CA 1
ATOM 784 C C . GLU A 1 99 ? -22.777 1.307 24.719 1.00 98.25 99 GLU A C 1
ATOM 786 O O . GLU A 1 99 ? -22.497 1.283 23.523 1.00 98.25 99 GLU A O 1
ATOM 791 N N . SER A 1 100 ? -22.152 2.130 25.568 1.00 97.88 100 SER A N 1
ATOM 792 C CA . SER A 1 100 ? -21.112 3.085 25.155 1.00 97.88 100 SER A CA 1
ATOM 793 C C . SER A 1 100 ? -19.837 2.386 24.673 1.00 97.88 100 SER A C 1
ATOM 795 O O . SER A 1 100 ? -19.222 2.841 23.712 1.00 97.88 100 SER A O 1
ATOM 797 N N . LEU A 1 101 ? -19.450 1.283 25.323 1.00 98.50 101 LEU A N 1
ATOM 798 C CA . LEU A 1 101 ? -18.288 0.472 24.958 1.00 98.50 101 LEU A CA 1
ATOM 799 C C . LEU A 1 101 ? -18.520 -0.306 23.652 1.00 98.50 101 LEU A C 1
ATOM 801 O O . LEU A 1 101 ? -17.624 -0.357 22.816 1.00 98.50 101 LEU A O 1
ATOM 805 N N . ALA A 1 102 ? -19.725 -0.843 23.433 1.00 98.31 102 ALA A N 1
ATOM 806 C CA . ALA A 1 102 ? -20.103 -1.461 22.160 1.00 98.31 102 ALA A CA 1
ATOM 807 C C . ALA A 1 102 ? -19.981 -0.459 20.997 1.00 98.31 102 ALA A C 1
ATOM 809 O O . ALA A 1 102 ? -19.274 -0.730 20.032 1.00 98.31 102 ALA A O 1
ATOM 810 N N . HIS A 1 103 ? -20.540 0.747 21.149 1.00 98.25 103 HIS A N 1
ATOM 811 C CA . HIS A 1 103 ? -20.398 1.830 20.168 1.00 98.25 103 HIS A CA 1
ATOM 812 C C . HIS A 1 103 ? -18.967 2.375 20.005 1.00 98.25 103 HIS A C 1
ATOM 814 O O . HIS A 1 103 ? -18.710 3.114 19.051 1.00 98.25 103 HIS A O 1
ATOM 820 N N . TYR A 1 104 ? -18.044 2.077 20.924 1.00 98.00 104 TYR A N 1
ATOM 821 C CA . TYR A 1 104 ? -16.623 2.365 20.729 1.00 98.00 104 TYR A CA 1
ATOM 822 C C . TYR A 1 104 ? -15.979 1.288 19.850 1.00 98.00 104 TYR A C 1
ATOM 824 O O . TYR A 1 104 ? -15.399 1.628 18.821 1.00 98.00 104 TYR A O 1
ATOM 832 N N . TYR A 1 105 ? -16.170 0.008 20.195 1.00 98.44 105 TYR A N 1
ATOM 833 C CA . TYR A 1 105 ? -15.663 -1.120 19.408 1.00 98.44 105 TYR A CA 1
ATOM 834 C C . TYR A 1 105 ? -16.180 -1.115 17.966 1.00 98.44 105 TYR A C 1
ATOM 836 O O . TYR A 1 105 ? -15.378 -1.249 17.052 1.00 98.44 105 TYR A O 1
ATOM 844 N N . GLU A 1 106 ? -17.476 -0.868 17.742 1.00 97.06 106 GLU A N 1
ATOM 845 C CA . GLU A 1 106 ? -18.062 -0.765 16.393 1.00 97.06 106 GLU A CA 1
ATOM 846 C C . GLU A 1 106 ? -17.306 0.253 15.516 1.00 97.06 106 GLU A C 1
ATOM 848 O O . GLU A 1 106 ? -16.942 -0.043 14.379 1.00 97.06 106 GLU A O 1
ATOM 853 N N . ARG A 1 107 ? -16.988 1.436 16.061 1.00 97.50 107 ARG A N 1
ATOM 854 C CA . ARG A 1 107 ? -16.249 2.487 15.334 1.00 97.50 107 ARG A CA 1
ATOM 855 C C . ARG A 1 107 ? -14.770 2.167 15.163 1.00 97.50 107 ARG A C 1
ATOM 857 O O . ARG A 1 107 ? -14.169 2.604 14.185 1.00 97.50 107 ARG A O 1
ATOM 864 N N . GLU A 1 108 ? -14.166 1.466 16.116 1.00 97.31 108 GLU A N 1
ATOM 865 C CA . GLU A 1 108 ? -12.771 1.039 16.026 1.00 97.31 108 GLU A CA 1
ATOM 866 C C . GLU A 1 108 ? -12.606 -0.056 14.960 1.00 97.31 108 GLU A C 1
ATOM 868 O O . GLU A 1 108 ? -11.717 0.049 14.115 1.00 97.31 108 GLU A O 1
ATOM 873 N N . GLU A 1 109 ? -13.524 -1.026 14.900 1.00 97.56 109 GLU A N 1
ATOM 874 C CA . GLU A 1 109 ? -13.598 -2.036 13.838 1.00 97.56 109 GLU A CA 1
ATOM 875 C C . GLU A 1 109 ? -13.870 -1.406 12.461 1.00 97.56 109 GLU A C 1
ATOM 877 O O . GLU A 1 109 ? -13.176 -1.737 11.494 1.00 97.56 109 GLU A O 1
ATOM 882 N N . GLU A 1 110 ? -14.805 -0.453 12.354 1.00 96.56 110 GLU A N 1
ATOM 883 C CA . GLU A 1 110 ? -15.024 0.329 11.127 1.00 96.56 110 GLU A CA 1
ATOM 884 C C . GLU A 1 110 ? -13.762 1.100 10.709 1.00 96.56 110 GLU A C 1
ATOM 886 O O . GLU A 1 110 ? -13.372 1.070 9.539 1.00 96.56 110 GLU A O 1
ATOM 891 N N . CYS A 1 111 ? -13.099 1.782 11.648 1.00 97.06 111 CYS A N 1
ATOM 892 C CA . CYS A 1 111 ? -11.885 2.553 11.389 1.00 97.06 111 CYS A CA 1
ATOM 893 C C . CYS A 1 111 ? -10.758 1.649 10.873 1.00 97.06 111 CYS A C 1
ATOM 895 O O . CYS A 1 111 ? -10.230 1.888 9.786 1.00 97.06 111 CYS A O 1
ATOM 897 N N . LEU A 1 112 ? -10.449 0.567 11.595 1.00 97.50 112 LEU A N 1
ATOM 898 C CA . LEU A 1 112 ? -9.424 -0.411 11.225 1.00 97.50 112 LEU A CA 1
ATOM 899 C C . LEU A 1 112 ? -9.720 -1.062 9.869 1.00 97.50 112 LEU A C 1
ATOM 901 O O . LEU A 1 112 ? -8.813 -1.184 9.044 1.00 97.50 112 LEU A O 1
ATOM 905 N N . THR A 1 113 ? -10.978 -1.423 9.605 1.00 97.31 113 THR A N 1
ATOM 906 C CA . THR A 1 113 ? -11.396 -2.014 8.325 1.00 97.31 113 THR A CA 1
ATOM 907 C C . THR A 1 113 ? -11.183 -1.035 7.171 1.00 97.31 113 THR A C 1
ATOM 909 O O . THR A 1 113 ? -10.534 -1.386 6.187 1.00 97.31 113 THR A O 1
ATOM 912 N N . ASN A 1 114 ? -11.631 0.217 7.311 1.00 98.31 114 ASN A N 1
ATOM 913 C CA . ASN A 1 114 ? -11.433 1.259 6.299 1.00 98.31 114 ASN A CA 1
ATOM 914 C C . ASN A 1 114 ? -9.944 1.585 6.072 1.00 98.31 114 ASN A C 1
ATOM 916 O O . ASN A 1 114 ? -9.517 1.813 4.936 1.00 98.31 114 ASN A O 1
ATOM 920 N N . ASP A 1 115 ? -9.130 1.589 7.131 1.00 97.06 115 ASP A N 1
ATOM 921 C CA . ASP A 1 115 ? -7.689 1.827 7.044 1.00 97.06 115 ASP A CA 1
ATOM 922 C C . ASP A 1 115 ? -6.938 0.683 6.359 1.00 97.06 115 ASP A C 1
ATOM 924 O O . ASP A 1 115 ? -6.029 0.933 5.563 1.00 97.06 115 ASP A O 1
ATOM 928 N N . LEU A 1 116 ? -7.319 -0.566 6.637 1.00 96.88 116 LEU A N 1
ATOM 929 C CA . LEU A 1 116 ? -6.773 -1.748 5.973 1.00 96.88 116 LEU A CA 1
ATOM 930 C C . LEU A 1 116 ? -7.187 -1.801 4.500 1.00 96.88 116 LEU A C 1
ATOM 932 O O . LEU A 1 116 ? -6.321 -2.012 3.653 1.00 96.88 116 LEU A O 1
ATOM 936 N N . SER A 1 117 ? -8.458 -1.539 4.171 1.00 95.75 117 SER A N 1
ATOM 937 C CA . SER A 1 117 ? -8.928 -1.458 2.781 1.00 95.75 117 SER A CA 1
ATOM 938 C C . SER A 1 117 ? -8.161 -0.397 1.991 1.00 95.75 117 SER A C 1
ATOM 940 O O . SER A 1 117 ? -7.606 -0.703 0.938 1.00 95.75 117 SER A O 1
ATOM 942 N N . ARG A 1 118 ? -8.019 0.818 2.539 1.00 98.06 118 ARG A N 1
ATOM 943 C CA . ARG A 1 118 ? -7.280 1.914 1.892 1.00 98.06 118 ARG A CA 1
ATOM 944 C C . ARG A 1 118 ? -5.803 1.577 1.656 1.00 98.06 118 ARG A C 1
ATOM 946 O O . ARG A 1 118 ? -5.285 1.862 0.581 1.00 98.06 118 ARG A O 1
ATOM 953 N N . LYS A 1 119 ? -5.131 0.941 2.625 1.00 98.06 119 LYS A N 1
ATOM 954 C CA . LYS A 1 119 ? -3.739 0.462 2.476 1.00 98.06 119 LYS A CA 1
ATOM 955 C C . LYS A 1 119 ? -3.622 -0.645 1.423 1.00 98.06 119 LYS A C 1
ATOM 957 O O . LYS A 1 119 ? -2.652 -0.677 0.674 1.00 98.06 119 LYS A O 1
ATOM 962 N N . LEU A 1 120 ? -4.604 -1.543 1.352 1.00 97.62 120 LEU A N 1
ATOM 963 C CA . LEU A 1 120 ? -4.625 -2.653 0.400 1.00 97.62 120 LEU A CA 1
ATOM 964 C C . LEU A 1 120 ? -4.829 -2.149 -1.039 1.00 97.62 120 LEU A C 1
ATOM 966 O O . LEU A 1 120 ? -4.122 -2.594 -1.942 1.00 97.62 120 LEU A O 1
ATOM 970 N N . ASP A 1 121 ? -5.722 -1.181 -1.250 1.00 96.31 121 ASP A N 1
ATOM 971 C CA . ASP A 1 121 ? -5.925 -0.553 -2.560 1.00 96.31 121 ASP A CA 1
ATOM 972 C C . ASP A 1 121 ? -4.752 0.348 -2.978 1.00 96.31 121 ASP A C 1
ATOM 974 O O . ASP A 1 121 ? -4.356 0.315 -4.143 1.00 96.31 121 ASP A O 1
ATOM 978 N N . GLN A 1 122 ? -4.103 1.042 -2.035 1.00 97.19 122 GLN A N 1
ATOM 979 C CA . GLN A 1 122 ? -2.831 1.727 -2.296 1.00 97.19 122 GLN A CA 1
ATOM 980 C C . GLN A 1 122 ? -1.754 0.742 -2.790 1.00 97.19 122 GLN A C 1
ATOM 982 O O . GLN A 1 122 ? -1.152 0.972 -3.835 1.00 97.19 122 GLN A O 1
ATOM 987 N N . LEU A 1 123 ? -1.559 -0.394 -2.109 1.00 97.50 123 LEU A N 1
ATOM 988 C CA . LEU A 1 123 ? -0.590 -1.421 -2.525 1.00 97.50 123 LEU A CA 1
ATOM 989 C C . LEU A 1 123 ? -0.937 -2.063 -3.883 1.00 97.50 123 LEU A C 1
ATOM 991 O O . LEU A 1 123 ? -0.036 -2.457 -4.625 1.00 97.50 123 LEU A O 1
ATOM 995 N N . ARG A 1 124 ? -2.227 -2.163 -4.240 1.00 96.00 124 ARG A N 1
ATOM 996 C CA . ARG A 1 124 ? -2.665 -2.581 -5.586 1.00 96.00 124 ARG A CA 1
ATOM 997 C C . ARG A 1 124 ? -2.279 -1.554 -6.651 1.00 96.00 124 ARG A C 1
ATOM 999 O O . ARG A 1 124 ? -1.805 -1.955 -7.712 1.00 96.00 124 ARG A O 1
ATOM 1006 N N . GLN A 1 125 ? -2.465 -0.263 -6.373 1.00 97.38 125 GLN A N 1
ATOM 1007 C CA . GLN A 1 125 ? -2.082 0.814 -7.287 1.00 97.38 125 GLN A CA 1
ATOM 1008 C C . GLN A 1 125 ? -0.558 0.881 -7.457 1.00 97.38 125 GLN A C 1
ATOM 1010 O O . GLN A 1 125 ? -0.082 0.816 -8.586 1.00 97.38 125 GLN A O 1
ATOM 1015 N N . GLU A 1 126 ? 0.205 0.907 -6.361 1.00 97.00 126 GLU A N 1
ATOM 1016 C CA . GLU A 1 126 ? 1.676 0.911 -6.385 1.00 97.00 126 GLU A CA 1
ATOM 1017 C C . GLU A 1 126 ? 2.234 -0.294 -7.160 1.00 97.00 126 GLU A C 1
ATOM 1019 O O . GLU A 1 126 ? 3.149 -0.145 -7.969 1.00 97.00 126 GLU A O 1
ATOM 1024 N N . LYS A 1 127 ? 1.641 -1.487 -6.993 1.00 95.94 127 LYS A N 1
ATOM 1025 C CA . LYS A 1 127 ? 1.987 -2.667 -7.801 1.00 95.94 127 LYS A CA 1
ATOM 1026 C C . LYS A 1 127 ? 1.732 -2.434 -9.295 1.00 95.94 127 LYS A C 1
ATOM 1028 O O . LYS A 1 127 ? 2.600 -2.755 -10.099 1.00 95.94 127 LYS A O 1
ATOM 1033 N N . CYS A 1 128 ? 0.573 -1.890 -9.665 1.00 96.75 128 CYS A N 1
ATOM 1034 C CA . CYS A 1 128 ? 0.213 -1.639 -11.063 1.00 96.75 128 CYS A CA 1
ATOM 1035 C C . CYS A 1 128 ? 1.137 -0.599 -11.726 1.00 96.75 128 CYS A C 1
ATOM 1037 O O . CYS A 1 128 ? 1.526 -0.767 -12.880 1.00 96.75 128 CYS A O 1
ATOM 1039 N N . GLU A 1 129 ? 1.514 0.455 -10.996 1.00 96.44 129 GLU A N 1
ATOM 1040 C CA . GLU A 1 129 ? 2.459 1.481 -11.455 1.00 96.44 129 GLU A CA 1
ATOM 1041 C C . GLU A 1 129 ? 3.872 0.899 -11.646 1.00 96.44 129 GLU A C 1
ATOM 1043 O O . GLU A 1 129 ? 4.536 1.189 -12.645 1.00 96.44 129 GLU A O 1
ATOM 1048 N N . LEU A 1 130 ? 4.317 0.014 -10.745 1.00 97.19 130 LEU A N 1
ATOM 1049 C CA . LEU A 1 130 ? 5.590 -0.704 -10.875 1.00 97.19 130 LEU A CA 1
ATOM 1050 C C . LEU A 1 130 ? 5.592 -1.712 -12.034 1.00 97.19 130 LEU A C 1
ATOM 1052 O O . LEU A 1 130 ? 6.587 -1.797 -12.750 1.00 97.19 130 LEU A O 1
ATOM 1056 N N . GLU A 1 131 ? 4.499 -2.451 -12.247 1.00 96.44 131 GLU A N 1
ATOM 1057 C CA . GLU A 1 131 ? 4.358 -3.373 -13.383 1.00 96.44 131 GLU A CA 1
ATOM 1058 C C . GLU A 1 131 ? 4.404 -2.614 -14.717 1.00 96.44 131 GLU A C 1
ATOM 1060 O O . GLU A 1 131 ? 5.217 -2.950 -15.576 1.00 96.44 131 GLU A O 1
ATOM 1065 N N . GLN A 1 132 ? 3.648 -1.518 -14.848 1.00 96.69 132 GLN A N 1
ATOM 1066 C CA . GLN A 1 132 ? 3.684 -0.660 -16.037 1.00 96.69 132 GLN A CA 1
ATOM 1067 C C . GLN A 1 132 ? 5.070 -0.032 -16.277 1.00 96.69 132 GLN A C 1
ATOM 1069 O O . GLN A 1 132 ? 5.528 0.035 -17.419 1.00 96.69 132 GLN A O 1
ATOM 1074 N N . THR A 1 133 ? 5.755 0.423 -15.223 1.00 97.06 133 THR A N 1
ATOM 1075 C CA . THR A 1 133 ? 7.106 1.001 -15.346 1.00 97.06 133 THR A CA 1
ATOM 1076 C C . THR A 1 133 ? 8.110 -0.051 -15.822 1.00 97.06 133 THR A C 1
ATOM 1078 O O . THR A 1 133 ? 8.900 0.205 -16.731 1.00 97.06 133 THR A O 1
ATOM 1081 N N . LEU A 1 134 ? 8.043 -1.260 -15.259 1.00 97.44 134 LEU A N 1
ATOM 1082 C CA . LEU A 1 134 ? 8.905 -2.381 -15.629 1.00 97.44 134 LEU A CA 1
ATOM 1083 C C . LEU A 1 134 ? 8.682 -2.834 -17.082 1.00 97.44 134 LEU A C 1
ATOM 1085 O O . LEU A 1 134 ? 9.651 -3.142 -17.777 1.00 97.44 134 LEU A O 1
ATOM 1089 N N . GLU A 1 135 ? 7.434 -2.855 -17.559 1.00 96.56 135 GLU A N 1
ATOM 1090 C CA . GLU A 1 135 ? 7.112 -3.137 -18.964 1.00 96.56 135 GLU A CA 1
ATOM 1091 C C . GLU A 1 135 ? 7.719 -2.083 -19.905 1.00 96.56 135 GLU A C 1
ATOM 1093 O O . GLU A 1 135 ? 8.376 -2.445 -20.882 1.00 96.56 135 GLU A O 1
ATOM 1098 N N . GLN A 1 136 ? 7.596 -0.790 -19.580 1.00 96.81 136 GLN A N 1
ATOM 1099 C CA . GLN A 1 136 ? 8.180 0.302 -20.376 1.00 96.81 136 GLN A CA 1
ATOM 1100 C C . GLN A 1 136 ? 9.717 0.262 -20.405 1.00 96.81 136 GLN A C 1
ATOM 1102 O O . GLN A 1 136 ? 10.323 0.470 -21.461 1.00 96.81 136 GLN A O 1
ATOM 1107 N N . GLU A 1 137 ? 10.374 -0.036 -19.279 1.00 96.81 137 GLU A N 1
ATOM 1108 C CA . GLU A 1 137 ? 11.832 -0.206 -19.232 1.00 96.81 137 GLU A CA 1
ATOM 1109 C C . GLU A 1 137 ? 12.297 -1.396 -20.084 1.00 96.81 137 GLU A C 1
ATOM 1111 O O . GLU A 1 137 ? 13.275 -1.279 -20.833 1.00 96.81 137 GLU A O 1
ATOM 1116 N N . GLN A 1 138 ? 11.582 -2.526 -20.020 1.00 97.62 138 GLN A N 1
ATOM 1117 C CA . GLN A 1 138 ? 11.873 -3.701 -20.843 1.00 97.62 138 GLN A CA 1
ATOM 1118 C C . GLN A 1 138 ? 11.655 -3.420 -22.332 1.00 97.62 138 GLN A C 1
ATOM 1120 O O . GLN A 1 138 ? 12.532 -3.738 -23.136 1.00 97.62 138 GLN A O 1
ATOM 1125 N N . GLU A 1 139 ? 10.550 -2.776 -22.715 1.00 97.50 139 GLU A N 1
ATOM 1126 C CA . GLU A 1 139 ? 10.279 -2.420 -24.110 1.00 97.50 139 GLU A CA 1
ATOM 1127 C C . GLU A 1 139 ? 11.344 -1.451 -24.652 1.00 97.50 139 GLU A C 1
ATOM 1129 O O . GLU A 1 139 ? 11.872 -1.642 -25.750 1.00 97.50 139 GLU A O 1
ATOM 1134 N N . CYS A 1 140 ? 11.740 -0.448 -23.862 1.00 97.50 140 CYS A N 1
ATOM 1135 C CA . CYS A 1 140 ? 12.813 0.484 -24.207 1.00 97.50 140 CYS A CA 1
ATOM 1136 C C . CYS A 1 140 ? 14.161 -0.237 -24.400 1.00 97.50 140 CYS A C 1
ATOM 1138 O O . CYS A 1 140 ? 14.886 0.033 -25.367 1.00 97.50 140 CYS A O 1
ATOM 1140 N N . LEU A 1 141 ? 14.490 -1.197 -23.528 1.00 97.50 141 LEU A N 1
ATOM 1141 C CA . LEU A 1 141 ? 15.704 -2.007 -23.635 1.00 97.50 141 LEU A CA 1
ATOM 1142 C C . LEU A 1 141 ? 15.683 -2.922 -24.869 1.00 97.50 141 LEU A C 1
ATOM 1144 O O . LEU A 1 141 ? 16.673 -2.961 -25.602 1.00 97.50 141 LEU A O 1
ATOM 1148 N N . VAL A 1 142 ? 14.568 -3.609 -25.140 1.00 98.31 142 VAL A N 1
ATOM 1149 C CA . VAL A 1 142 ? 14.387 -4.461 -26.329 1.00 98.31 142 VAL A CA 1
ATOM 1150 C C . VAL A 1 142 ? 14.527 -3.631 -27.605 1.00 98.31 142 VAL A C 1
ATOM 1152 O O . VAL A 1 142 ? 15.365 -3.953 -28.448 1.00 98.31 142 VAL A O 1
ATOM 1155 N N . ASN A 1 143 ? 13.824 -2.500 -27.705 1.00 98.38 143 ASN A N 1
ATOM 1156 C CA . ASN A 1 143 ? 13.943 -1.552 -28.816 1.00 98.38 143 ASN A CA 1
ATOM 1157 C C . ASN A 1 143 ? 15.393 -1.064 -29.027 1.00 98.38 143 ASN A C 1
ATOM 1159 O O . ASN A 1 143 ? 15.858 -0.918 -30.160 1.00 98.38 143 ASN A O 1
ATOM 1163 N N . LYS A 1 144 ? 16.136 -0.810 -27.943 1.00 98.56 144 LYS A N 1
ATOM 1164 C CA . LYS A 1 144 ? 17.545 -0.381 -27.991 1.00 98.56 144 LYS A CA 1
ATOM 1165 C C . LYS A 1 144 ? 18.493 -1.502 -28.433 1.00 98.56 144 LYS A C 1
ATOM 1167 O O . LYS A 1 144 ? 19.503 -1.217 -29.078 1.00 98.56 144 LYS A O 1
ATOM 1172 N N . LEU A 1 145 ? 18.182 -2.756 -28.101 1.00 98.00 145 LEU A N 1
ATOM 1173 C CA . LEU A 1 145 ? 18.938 -3.931 -28.535 1.00 98.00 145 LEU A CA 1
ATOM 1174 C C . LEU A 1 145 ? 18.646 -4.285 -29.999 1.00 98.00 145 LEU A C 1
ATOM 1176 O O . LEU A 1 145 ? 19.601 -4.489 -30.745 1.00 98.00 145 LEU A O 1
ATOM 1180 N N . MET A 1 146 ? 17.382 -4.257 -30.438 1.00 97.06 146 MET A N 1
ATOM 1181 C CA . MET A 1 146 ? 16.990 -4.486 -31.839 1.00 97.06 146 MET A CA 1
ATOM 1182 C C . MET A 1 146 ? 17.715 -3.533 -32.795 1.00 97.06 146 MET A C 1
ATOM 1184 O O . MET A 1 146 ? 18.461 -3.992 -33.653 1.00 97.06 146 MET A O 1
ATOM 1188 N N . ARG A 1 147 ? 17.656 -2.216 -32.552 1.00 98.31 147 ARG A N 1
ATOM 1189 C CA . ARG A 1 147 ? 18.381 -1.211 -33.363 1.00 98.31 147 ARG A CA 1
ATOM 1190 C C . ARG A 1 147 ? 19.898 -1.429 -33.406 1.00 98.31 147 ARG A C 1
ATOM 1192 O O . ARG A 1 147 ? 20.569 -1.007 -34.347 1.00 98.31 147 ARG A O 1
ATOM 1199 N N . LYS A 1 148 ? 20.472 -2.058 -32.372 1.00 98.31 148 LYS A N 1
ATOM 1200 C CA . LYS A 1 148 ? 21.899 -2.410 -32.339 1.00 98.31 148 LYS A CA 1
ATOM 1201 C C . LYS A 1 148 ? 22.190 -3.678 -33.148 1.00 98.31 148 LYS A C 1
ATOM 1203 O O . LYS A 1 148 ? 23.242 -3.731 -33.779 1.00 98.31 148 LYS A O 1
ATOM 1208 N N . ILE A 1 149 ? 21.284 -4.654 -33.140 1.00 97.69 149 ILE A N 1
ATOM 1209 C CA . ILE A 1 149 ? 21.342 -5.853 -33.987 1.00 97.69 149 ILE A CA 1
ATOM 1210 C C . ILE A 1 149 ? 21.234 -5.434 -35.459 1.00 97.69 149 ILE A C 1
ATOM 1212 O O . ILE A 1 149 ? 22.194 -5.636 -36.192 1.00 97.69 149 ILE A O 1
ATOM 1216 N N . GLU A 1 150 ? 20.178 -4.706 -35.836 1.00 98.38 150 GLU A N 1
ATOM 1217 C CA . GLU A 1 150 ? 19.949 -4.165 -37.189 1.00 98.38 150 GLU A CA 1
ATOM 1218 C C . GLU A 1 150 ? 21.183 -3.425 -37.740 1.00 98.38 150 GLU A C 1
ATOM 1220 O O . GLU A 1 150 ? 21.613 -3.639 -38.876 1.00 98.38 150 GLU A O 1
ATOM 1225 N N . LYS A 1 151 ? 21.815 -2.574 -36.915 1.00 98.31 151 LYS A N 1
ATOM 1226 C CA . LYS A 1 151 ? 23.036 -1.847 -37.295 1.00 98.31 151 LYS A CA 1
ATOM 1227 C C . LYS A 1 151 ? 24.237 -2.774 -37.511 1.00 98.31 151 LYS A C 1
ATOM 1229 O O . LYS A 1 151 ? 25.010 -2.551 -38.440 1.00 98.31 151 LYS A O 1
ATOM 1234 N N . LEU A 1 152 ? 24.420 -3.786 -36.661 1.00 98.12 152 LEU A N 1
ATOM 1235 C CA . LEU A 1 152 ? 25.517 -4.753 -36.786 1.00 98.12 152 LEU A CA 1
ATOM 1236 C C . LEU A 1 152 ? 25.309 -5.707 -37.970 1.00 98.12 152 LEU A C 1
ATOM 1238 O O . LEU A 1 152 ? 26.281 -6.058 -38.637 1.00 98.12 152 LEU A O 1
ATOM 1242 N N . GLU A 1 153 ? 24.068 -6.079 -38.271 1.00 98.19 153 GLU A N 1
ATOM 1243 C CA . GLU A 1 153 ? 23.690 -6.846 -39.461 1.00 98.19 153 GLU A CA 1
ATOM 1244 C C . GLU A 1 153 ? 23.973 -6.046 -40.738 1.00 98.19 153 GLU A C 1
ATOM 1246 O O . GLU A 1 153 ? 24.678 -6.538 -41.620 1.00 98.19 153 GLU A O 1
ATOM 1251 N N . ALA A 1 154 ? 23.544 -4.780 -40.803 1.00 97.94 154 ALA A N 1
ATOM 1252 C CA . ALA A 1 154 ? 23.842 -3.885 -41.923 1.00 97.94 154 ALA A CA 1
ATOM 1253 C C . ALA A 1 154 ? 25.355 -3.655 -42.112 1.00 97.94 154 ALA A C 1
ATOM 1255 O O . ALA A 1 154 ? 25.860 -3.725 -43.233 1.00 97.94 154 ALA A O 1
ATOM 1256 N N . GLU A 1 155 ? 26.109 -3.444 -41.026 1.00 98.25 155 GLU A N 1
ATOM 1257 C CA . GLU A 1 155 ? 27.574 -3.354 -41.078 1.00 98.25 155 GLU A CA 1
ATOM 1258 C C . GLU A 1 155 ? 28.242 -4.654 -41.544 1.00 98.25 155 GLU A C 1
ATOM 1260 O O . GLU A 1 155 ? 29.295 -4.606 -42.180 1.00 98.25 155 GLU A O 1
ATOM 1265 N N . THR A 1 156 ? 27.673 -5.813 -41.209 1.00 97.88 156 THR A N 1
ATOM 1266 C CA . THR A 1 156 ? 28.202 -7.127 -41.602 1.00 97.88 156 THR A CA 1
ATOM 1267 C C . THR A 1 156 ? 27.932 -7.390 -43.080 1.00 97.88 156 THR A C 1
ATOM 1269 O O . THR A 1 156 ? 28.850 -7.768 -43.807 1.00 97.88 156 THR A O 1
ATOM 1272 N N . LEU A 1 157 ? 26.719 -7.093 -43.554 1.00 98.12 157 LEU A N 1
ATOM 1273 C CA . LEU A 1 157 ? 26.341 -7.196 -44.962 1.00 98.12 157 LEU A CA 1
ATOM 1274 C C . LEU A 1 157 ? 27.172 -6.246 -45.838 1.00 98.12 157 LEU A C 1
ATOM 1276 O O . LEU A 1 157 ? 27.682 -6.671 -46.870 1.00 98.12 157 LEU A O 1
ATOM 1280 N N . ALA A 1 158 ? 27.400 -5.002 -45.403 1.00 98.12 158 ALA A N 1
ATOM 1281 C CA . ALA A 1 158 ? 28.257 -4.049 -46.116 1.00 98.12 158 ALA A CA 1
ATOM 1282 C C . ALA A 1 158 ? 29.733 -4.497 -46.191 1.00 98.12 158 ALA A C 1
ATOM 1284 O O . ALA A 1 158 ? 30.405 -4.268 -47.197 1.00 98.12 158 ALA A O 1
ATOM 1285 N N . LYS A 1 159 ? 30.247 -5.172 -45.152 1.00 98.19 159 LYS A N 1
ATOM 1286 C CA . LYS A 1 159 ? 31.585 -5.792 -45.183 1.00 98.19 159 LYS A CA 1
ATOM 1287 C C . LYS A 1 159 ? 31.614 -6.997 -46.126 1.00 98.19 159 LYS A C 1
ATOM 1289 O O . LYS A 1 159 ? 32.588 -7.163 -46.855 1.00 98.19 159 LYS A O 1
ATOM 1294 N N . GLN A 1 160 ? 30.554 -7.807 -46.162 1.00 98.19 160 GLN A N 1
ATOM 1295 C CA . GLN A 1 160 ? 30.455 -8.936 -47.086 1.00 98.19 160 GLN A CA 1
ATOM 1296 C C . GLN A 1 160 ? 30.421 -8.474 -48.550 1.00 98.19 160 GLN A C 1
ATOM 1298 O O . GLN A 1 160 ? 31.210 -8.973 -49.350 1.00 98.19 160 GLN A O 1
ATOM 1303 N N . THR A 1 161 ? 29.575 -7.503 -48.909 1.00 97.94 161 THR A N 1
ATOM 1304 C CA . THR A 1 161 ? 29.492 -7.011 -50.295 1.00 97.94 161 THR A CA 1
ATOM 1305 C C . THR A 1 161 ? 30.803 -6.378 -50.757 1.00 97.94 161 THR A C 1
ATOM 1307 O O . THR A 1 161 ? 31.220 -6.625 -51.887 1.00 97.94 161 THR A O 1
ATOM 1310 N N . ASN A 1 162 ? 31.506 -5.650 -49.881 1.00 98.12 162 ASN A N 1
ATOM 1311 C CA . ASN A 1 162 ? 32.836 -5.113 -50.175 1.00 98.12 162 ASN A CA 1
ATOM 1312 C C . ASN A 1 162 ? 33.897 -6.217 -50.366 1.00 98.12 162 ASN A C 1
ATOM 1314 O O . ASN A 1 162 ? 34.662 -6.162 -51.325 1.00 98.12 162 ASN A O 1
ATOM 1318 N N . LEU A 1 163 ? 33.913 -7.259 -49.524 1.00 98.38 163 LEU A N 1
ATOM 1319 C CA . LEU A 1 163 ? 34.811 -8.410 -49.701 1.00 98.38 163 LEU A CA 1
ATOM 1320 C C . LEU A 1 163 ? 34.521 -9.191 -50.991 1.00 98.38 163 LEU A C 1
ATOM 1322 O O . LEU A 1 163 ? 35.444 -9.695 -51.628 1.00 98.38 163 LEU A O 1
ATOM 1326 N N . GLU A 1 164 ? 33.256 -9.305 -51.394 1.00 98.00 164 GLU A N 1
ATOM 1327 C CA . GLU A 1 164 ? 32.897 -9.898 -52.682 1.00 98.00 164 GLU A CA 1
ATOM 1328 C C . GLU A 1 164 ? 33.272 -9.000 -53.869 1.00 98.00 164 GLU A C 1
ATOM 1330 O O . GLU A 1 164 ? 33.688 -9.519 -54.901 1.00 98.00 164 GLU A O 1
ATOM 1335 N N . GLN A 1 165 ? 33.152 -7.675 -53.744 1.00 98.00 165 GLN A N 1
ATOM 1336 C CA . GLN A 1 165 ? 33.610 -6.724 -54.761 1.00 98.00 165 GLN A CA 1
ATOM 1337 C C . GLN A 1 165 ? 35.125 -6.841 -54.967 1.00 98.00 165 GLN A C 1
ATOM 1339 O O . GLN A 1 165 ? 35.552 -7.102 -56.086 1.00 98.00 165 GLN A O 1
ATOM 1344 N N . LEU A 1 166 ? 35.917 -6.780 -53.892 1.00 98.19 166 LEU A N 1
ATOM 1345 C CA . LEU A 1 166 ? 37.375 -6.935 -53.954 1.00 98.19 166 LEU A CA 1
ATOM 1346 C C . LEU A 1 166 ? 37.800 -8.282 -54.565 1.00 98.19 166 LEU A C 1
ATOM 1348 O O . LEU A 1 166 ? 38.807 -8.350 -55.260 1.00 98.19 166 LEU A O 1
ATOM 1352 N N . ARG A 1 167 ? 37.025 -9.357 -54.357 1.00 97.94 167 ARG A N 1
ATOM 1353 C CA . ARG A 1 167 ? 37.255 -10.657 -55.018 1.00 97.94 167 ARG A CA 1
ATOM 1354 C C . ARG A 1 167 ? 36.967 -10.632 -56.522 1.00 97.94 167 ARG A C 1
ATOM 1356 O O . ARG A 1 167 ? 37.669 -11.313 -57.259 1.00 97.94 167 ARG A O 1
ATOM 1363 N N . ARG A 1 168 ? 35.956 -9.882 -56.976 1.00 98.12 168 ARG A N 1
ATOM 1364 C CA . ARG A 1 168 ? 35.668 -9.693 -58.412 1.00 98.12 168 ARG A CA 1
ATOM 1365 C C . ARG A 1 168 ? 36.773 -8.861 -59.063 1.00 98.12 168 ARG A C 1
ATOM 1367 O O . ARG A 1 168 ? 37.384 -9.327 -60.013 1.00 98.12 168 ARG A O 1
ATOM 1374 N N . GLU A 1 169 ? 37.115 -7.722 -58.462 1.00 97.38 169 GLU A N 1
ATOM 1375 C CA . GLU A 1 169 ? 38.197 -6.833 -58.911 1.00 97.38 169 GLU A CA 1
ATOM 1376 C C . GLU A 1 169 ? 39.558 -7.553 -58.969 1.00 97.38 169 GLU A C 1
ATOM 1378 O O . GLU A 1 169 ? 40.305 -7.380 -59.928 1.00 97.38 169 GLU A O 1
ATOM 1383 N N . MET A 1 170 ? 39.869 -8.415 -57.991 1.00 97.88 170 MET A N 1
ATOM 1384 C CA . MET A 1 170 ? 41.071 -9.259 -58.007 1.00 97.88 170 MET A CA 1
ATOM 1385 C C . MET A 1 170 ? 41.097 -10.193 -59.226 1.00 97.88 170 MET A C 1
ATOM 1387 O O . MET A 1 170 ? 42.081 -10.202 -59.958 1.00 97.88 170 MET A O 1
ATOM 1391 N N . VAL A 1 171 ? 40.009 -10.931 -59.476 1.00 98.25 171 VAL A N 1
ATOM 1392 C CA . VAL A 1 171 ? 39.907 -11.861 -60.615 1.00 98.25 171 VAL A CA 1
ATOM 1393 C C . VAL A 1 171 ? 39.920 -11.115 -61.953 1.00 98.25 171 VAL A C 1
ATOM 1395 O O . VAL A 1 171 ? 40.512 -11.595 -62.918 1.00 98.25 171 VAL A O 1
ATOM 1398 N N . GLU A 1 172 ? 39.311 -9.931 -62.031 1.00 97.25 172 GLU A N 1
ATOM 1399 C CA . GLU A 1 172 ? 39.363 -9.065 -63.214 1.00 97.25 172 GLU A CA 1
ATOM 1400 C C . GLU A 1 172 ? 40.803 -8.610 -63.507 1.00 97.25 172 GLU A C 1
ATOM 1402 O O . GLU A 1 172 ? 41.260 -8.743 -64.643 1.00 97.25 172 GLU A O 1
ATOM 1407 N N . LEU A 1 173 ? 41.553 -8.175 -62.486 1.00 97.75 173 LEU A N 1
ATOM 1408 C CA . LEU A 1 173 ? 42.967 -7.804 -62.616 1.00 97.75 173 LEU A CA 1
ATOM 1409 C C . LEU A 1 173 ? 43.858 -8.995 -63.003 1.00 97.75 173 LEU A C 1
ATOM 1411 O O . LEU A 1 173 ? 44.729 -8.847 -63.865 1.00 97.75 173 LEU A O 1
ATOM 1415 N N . GLU A 1 174 ? 43.631 -10.175 -62.418 1.00 96.94 174 GLU A N 1
ATOM 1416 C CA . GLU A 1 174 ? 44.319 -11.420 -62.788 1.00 96.94 174 GLU A CA 1
ATOM 1417 C C . GLU A 1 174 ? 44.082 -11.762 -64.270 1.00 96.94 174 GLU A C 1
ATOM 1419 O O . GLU A 1 174 ? 45.041 -12.001 -65.004 1.00 96.94 174 GLU A O 1
ATOM 1424 N N . ASN A 1 175 ? 42.833 -11.672 -64.746 1.00 97.62 175 ASN A N 1
ATOM 1425 C CA . ASN A 1 175 ? 42.484 -11.901 -66.153 1.00 97.62 175 ASN A CA 1
ATOM 1426 C C . ASN A 1 175 ? 43.135 -10.877 -67.098 1.00 97.62 175 ASN A C 1
ATOM 1428 O O . ASN A 1 175 ? 43.630 -11.259 -68.160 1.00 97.62 175 ASN A O 1
ATOM 1432 N N . THR A 1 176 ? 43.166 -9.583 -66.748 1.00 97.50 176 THR A N 1
ATOM 1433 C CA . THR A 1 176 ? 43.843 -8.583 -67.597 1.00 97.50 176 THR A CA 1
ATOM 1434 C C . THR A 1 176 ? 45.352 -8.810 -67.643 1.00 97.50 176 THR A C 1
ATOM 1436 O O . THR A 1 176 ? 45.959 -8.682 -68.705 1.00 97.50 176 THR A O 1
ATOM 1439 N N . LEU A 1 177 ? 45.958 -9.206 -66.520 1.00 97.81 177 LEU A N 1
ATOM 1440 C CA . LEU A 1 177 ? 47.389 -9.492 -66.429 1.00 97.81 177 LEU A CA 1
ATOM 1441 C C . LEU A 1 177 ? 47.779 -10.751 -67.225 1.00 97.81 177 LEU A C 1
ATOM 1443 O O . LEU A 1 177 ? 48.850 -10.785 -67.834 1.00 97.81 177 LEU A O 1
ATOM 1447 N N . GLU A 1 178 ? 46.926 -11.775 -67.249 1.00 96.62 178 GLU A N 1
ATOM 1448 C CA . GLU A 1 178 ? 47.110 -12.966 -68.086 1.00 96.62 178 GLU A CA 1
ATOM 1449 C C . GLU A 1 178 ? 47.002 -12.616 -69.581 1.00 96.62 178 GLU A C 1
ATOM 1451 O O . GLU A 1 178 ? 47.903 -12.942 -70.355 1.00 96.62 178 GLU A O 1
ATOM 1456 N N . GLN A 1 179 ? 45.992 -11.834 -69.981 1.00 97.19 179 GLN A N 1
ATOM 1457 C CA . GLN A 1 179 ? 45.839 -11.353 -71.363 1.00 97.19 179 GLN A CA 1
ATOM 1458 C C . GLN A 1 179 ? 47.020 -10.482 -71.829 1.00 97.19 179 GLN A C 1
ATOM 1460 O O . GLN A 1 179 ? 47.456 -10.590 -72.979 1.00 97.19 179 GLN A O 1
ATOM 1465 N N . GLU A 1 180 ? 47.587 -9.636 -70.961 1.00 96.69 180 GLU A N 1
ATOM 1466 C CA . GLU A 1 180 ? 48.801 -8.877 -71.285 1.00 96.69 180 GLU A CA 1
ATOM 1467 C C . GLU A 1 180 ? 50.024 -9.786 -71.470 1.00 96.69 180 GLU A C 1
ATOM 1469 O O . GLU A 1 180 ? 50.799 -9.583 -72.414 1.00 96.69 180 GLU A O 1
ATOM 1474 N N . GLN A 1 181 ? 50.181 -10.816 -70.631 1.00 97.62 181 GLN A N 1
ATOM 1475 C CA . GLN A 1 181 ? 51.239 -11.819 -70.772 1.00 97.62 181 GLN A CA 1
ATOM 1476 C C . GLN A 1 181 ? 51.091 -12.617 -72.073 1.00 97.62 181 GLN A C 1
ATOM 1478 O O . GLN A 1 181 ? 52.049 -12.692 -72.846 1.00 97.62 181 GLN A O 1
ATOM 1483 N N . GLU A 1 182 ? 49.898 -13.133 -72.384 1.00 96.75 182 GLU A N 1
ATOM 1484 C CA . GLU A 1 182 ? 49.619 -13.798 -73.661 1.00 96.75 182 GLU A CA 1
ATOM 1485 C C . GLU A 1 182 ? 49.904 -12.877 -74.851 1.00 96.75 182 GLU A C 1
ATOM 1487 O O . GLU A 1 182 ? 50.533 -13.288 -75.832 1.00 96.75 182 GLU A O 1
ATOM 1492 N N . ALA A 1 183 ? 49.492 -11.608 -74.781 1.00 96.50 183 ALA A N 1
ATOM 1493 C CA . ALA A 1 183 ? 49.749 -10.632 -75.831 1.00 96.50 183 ALA A CA 1
ATOM 1494 C C . ALA A 1 183 ? 51.251 -10.344 -75.998 1.00 96.50 183 ALA A C 1
ATOM 1496 O O . ALA A 1 183 ? 51.703 -10.118 -77.124 1.00 96.50 183 ALA A O 1
ATOM 1497 N N . LEU A 1 184 ? 52.041 -10.356 -74.920 1.00 97.50 184 LEU A N 1
ATOM 1498 C CA . LEU A 1 184 ? 53.502 -10.233 -74.968 1.00 97.50 184 LEU A CA 1
ATOM 1499 C C . LEU A 1 184 ? 54.166 -11.485 -75.552 1.00 97.50 184 LEU A C 1
ATOM 1501 O O . LEU A 1 184 ? 54.995 -11.344 -76.453 1.00 97.50 184 LEU A O 1
ATOM 1505 N N . VAL A 1 185 ? 53.763 -12.687 -75.134 1.00 97.56 185 VAL A N 1
ATOM 1506 C CA . VAL A 1 185 ? 54.241 -13.960 -75.704 1.00 97.56 185 VAL A CA 1
ATOM 1507 C C . VAL A 1 185 ? 53.942 -14.016 -77.203 1.00 97.56 185 VAL A C 1
ATOM 1509 O O . VAL A 1 185 ? 54.848 -14.249 -78.000 1.00 97.56 185 VAL A O 1
ATOM 1512 N N . ASN A 1 186 ? 52.722 -13.671 -77.622 1.00 97.38 186 ASN A N 1
ATOM 1513 C CA . ASN A 1 186 ? 52.340 -13.584 -79.033 1.00 97.38 186 ASN A CA 1
ATOM 1514 C C . ASN A 1 186 ? 53.157 -12.539 -79.821 1.00 97.38 186 ASN A C 1
ATOM 1516 O O . ASN A 1 186 ? 53.496 -12.772 -80.983 1.00 97.38 186 ASN A O 1
ATOM 1520 N N . LYS A 1 187 ? 53.496 -11.386 -79.221 1.00 97.31 187 LYS A N 1
ATOM 1521 C CA . LYS A 1 187 ? 54.373 -10.370 -79.843 1.00 97.31 187 LYS A CA 1
ATOM 1522 C C . LYS A 1 187 ? 55.819 -10.864 -79.969 1.00 97.31 187 LYS A C 1
ATOM 1524 O O . LYS A 1 187 ? 56.465 -10.571 -80.974 1.00 97.31 187 LYS A O 1
ATOM 1529 N N . LEU A 1 188 ? 56.332 -11.587 -78.973 1.00 96.94 188 LEU A N 1
ATOM 1530 C CA . LEU A 1 188 ? 57.685 -12.152 -78.976 1.00 96.94 188 LEU A CA 1
ATOM 1531 C C . LEU A 1 188 ? 57.807 -13.314 -79.962 1.00 96.94 188 LEU A C 1
ATOM 1533 O O . LEU A 1 188 ? 58.738 -13.315 -80.762 1.00 96.94 188 LEU A O 1
ATOM 1537 N N . TRP A 1 189 ? 56.841 -14.232 -79.989 1.00 97.25 189 TRP A N 1
ATOM 1538 C CA . TRP A 1 189 ? 56.804 -15.331 -80.952 1.00 97.25 189 TRP A CA 1
ATOM 1539 C C . TRP A 1 189 ? 56.718 -14.808 -82.394 1.00 97.25 189 TRP A C 1
ATOM 1541 O O . TRP A 1 189 ? 57.577 -15.128 -83.208 1.00 97.25 189 TRP A O 1
ATOM 1551 N N . LYS A 1 190 ? 55.825 -13.851 -82.691 1.00 97.19 190 LYS A N 1
ATOM 1552 C CA . LYS A 1 190 ? 55.763 -13.203 -84.020 1.00 97.19 190 LYS A CA 1
ATOM 1553 C C . LYS A 1 190 ? 57.019 -12.401 -84.392 1.00 97.19 190 LYS A C 1
ATOM 1555 O O . LYS A 1 190 ? 57.224 -12.118 -85.571 1.00 97.19 190 LYS A O 1
ATOM 1560 N N . ARG A 1 191 ? 57.855 -11.998 -83.425 1.00 96.19 191 ARG A N 1
ATOM 1561 C CA . ARG A 1 191 ? 59.198 -11.440 -83.686 1.00 96.19 191 ARG A CA 1
ATOM 1562 C C . ARG A 1 191 ? 60.224 -12.544 -83.934 1.00 96.19 191 ARG A C 1
ATOM 1564 O O . ARG A 1 191 ? 61.042 -12.382 -84.828 1.00 96.19 191 ARG A O 1
ATOM 1571 N N . MET A 1 192 ? 60.159 -13.649 -83.194 1.00 95.12 192 MET A N 1
ATOM 1572 C CA . MET A 1 192 ? 60.994 -14.834 -83.399 1.00 95.12 192 MET A CA 1
ATOM 1573 C C . MET A 1 192 ? 60.765 -15.425 -84.794 1.00 95.12 192 MET A C 1
ATOM 1575 O O . MET A 1 192 ? 61.720 -15.514 -85.553 1.00 95.12 192 MET A O 1
ATOM 1579 N N . ASP A 1 193 ? 59.516 -15.695 -85.183 1.00 95.19 193 ASP A N 1
ATOM 1580 C CA . ASP A 1 193 ? 59.157 -16.200 -86.517 1.00 95.19 193 ASP A CA 1
ATOM 1581 C C . ASP A 1 193 ? 59.667 -15.284 -87.636 1.00 95.19 193 ASP A C 1
ATOM 1583 O O . ASP A 1 193 ? 60.179 -15.759 -88.650 1.00 95.19 193 ASP A O 1
ATOM 1587 N N . LYS A 1 194 ? 59.568 -13.959 -87.448 1.00 95.00 194 LYS A N 1
ATOM 1588 C CA . LYS A 1 194 ? 60.123 -12.971 -88.384 1.00 95.00 194 LYS A CA 1
ATOM 1589 C C . LYS A 1 194 ? 61.642 -13.029 -88.442 1.00 95.00 194 LYS A C 1
ATOM 1591 O O . LYS A 1 194 ? 62.172 -13.105 -89.538 1.00 95.00 194 LYS A O 1
ATOM 1596 N N . LEU A 1 195 ? 62.334 -13.060 -87.304 1.00 94.31 195 LEU A N 1
ATOM 1597 C CA . LEU A 1 195 ? 63.793 -13.184 -87.258 1.00 94.31 195 LEU A CA 1
ATOM 1598 C C . LEU A 1 195 ? 64.277 -14.530 -87.818 1.00 94.31 195 LEU A C 1
ATOM 1600 O O . LEU A 1 195 ? 65.336 -14.584 -88.434 1.00 94.31 195 LEU A O 1
ATOM 1604 N N . GLU A 1 196 ? 63.508 -15.612 -87.681 1.00 92.31 196 GLU A N 1
ATOM 1605 C CA . GLU A 1 196 ? 63.808 -16.874 -88.353 1.00 92.31 196 GLU A CA 1
ATOM 1606 C C . GLU A 1 196 ? 63.532 -16.817 -89.859 1.00 92.31 196 GLU A C 1
ATOM 1608 O O . GLU A 1 196 ? 64.311 -17.362 -90.638 1.00 92.31 196 GLU A O 1
ATOM 1613 N N . ALA A 1 197 ? 62.443 -16.183 -90.298 1.00 92.31 197 ALA A N 1
ATOM 1614 C CA . ALA A 1 197 ? 62.138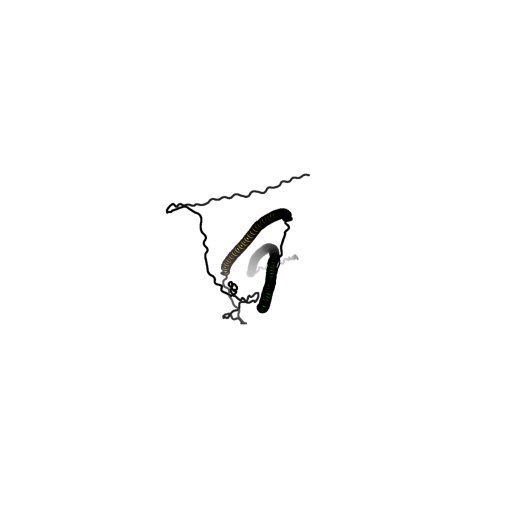 -15.985 -91.714 1.00 92.31 197 ALA A CA 1
ATOM 1615 C C . ALA A 1 197 ? 63.158 -15.049 -92.384 1.00 92.31 197 ALA A C 1
ATOM 1617 O O . ALA A 1 197 ? 63.587 -15.313 -93.504 1.00 92.31 197 ALA A O 1
ATOM 1618 N N . GLU A 1 198 ? 63.613 -14.015 -91.680 1.00 91.75 198 GLU A N 1
ATOM 1619 C CA . GLU A 1 198 ? 64.718 -13.141 -92.065 1.00 91.75 198 GLU A CA 1
ATOM 1620 C C . GLU A 1 198 ? 66.036 -13.913 -92.071 1.00 91.75 198 GLU A C 1
ATOM 1622 O O . GLU A 1 198 ? 66.748 -13.832 -93.060 1.00 91.75 198 GLU A O 1
ATOM 1627 N N . LYS A 1 199 ? 66.338 -14.752 -91.071 1.00 88.38 199 LYS A N 1
ATOM 1628 C CA . LYS A 1 199 ? 67.515 -15.641 -91.083 1.00 88.38 199 LYS A CA 1
ATOM 1629 C C . LYS A 1 199 ? 67.485 -16.616 -92.265 1.00 88.38 199 LYS A C 1
ATOM 1631 O O . LYS A 1 199 ? 68.495 -16.771 -92.940 1.00 88.38 199 LYS A O 1
ATOM 1636 N N . ARG A 1 200 ? 66.336 -17.238 -92.559 1.00 90.19 200 ARG A N 1
ATOM 1637 C CA . ARG A 1 200 ? 66.129 -18.102 -93.739 1.00 90.19 200 ARG A CA 1
ATOM 1638 C C . ARG A 1 200 ? 66.282 -17.304 -95.040 1.00 90.19 200 ARG A C 1
ATOM 1640 O O . ARG A 1 200 ? 66.957 -17.761 -95.952 1.00 90.19 200 ARG A O 1
ATOM 1647 N N . SER A 1 201 ? 65.717 -16.098 -95.120 1.00 85.69 201 SER A N 1
ATOM 1648 C CA . SER A 1 201 ? 65.821 -15.219 -96.293 1.00 85.69 201 SER A CA 1
ATOM 1649 C C . SER A 1 201 ? 67.238 -14.685 -96.500 1.00 85.69 201 SER A C 1
ATOM 1651 O O . SER A 1 201 ? 67.685 -14.601 -97.635 1.00 85.69 201 SER A O 1
ATOM 1653 N N . LEU A 1 202 ? 67.961 -14.358 -95.428 1.00 83.88 202 LEU A N 1
ATOM 1654 C CA . LEU A 1 202 ? 69.356 -13.925 -95.455 1.00 83.88 202 LEU A CA 1
ATOM 1655 C C . LEU A 1 202 ? 70.300 -15.086 -95.763 1.00 83.88 202 LEU A C 1
ATOM 1657 O O . LEU A 1 202 ? 71.286 -14.855 -96.442 1.00 83.88 202 LEU A O 1
ATOM 1661 N N . GLN A 1 203 ? 69.980 -16.318 -95.358 1.00 79.50 203 GLN A N 1
ATOM 1662 C CA . GLN A 1 203 ? 70.679 -17.512 -95.838 1.00 79.50 203 GLN A CA 1
ATOM 1663 C C . GLN A 1 203 ? 70.498 -17.648 -97.360 1.00 79.50 203 GLN A C 1
ATOM 1665 O O . GLN A 1 203 ? 71.478 -17.631 -98.093 1.00 79.50 203 GLN A O 1
ATOM 1670 N N . ILE A 1 204 ? 69.251 -17.621 -97.848 1.00 77.38 204 ILE A N 1
ATOM 1671 C CA . ILE A 1 204 ? 68.931 -17.678 -99.288 1.00 77.38 204 ILE A CA 1
ATOM 1672 C C . ILE A 1 204 ? 69.571 -16.515 -100.077 1.00 77.38 204 ILE A C 1
ATOM 1674 O O . ILE A 1 204 ? 69.987 -16.709 -101.213 1.00 77.38 204 ILE A O 1
ATOM 1678 N N . LYS A 1 205 ? 69.680 -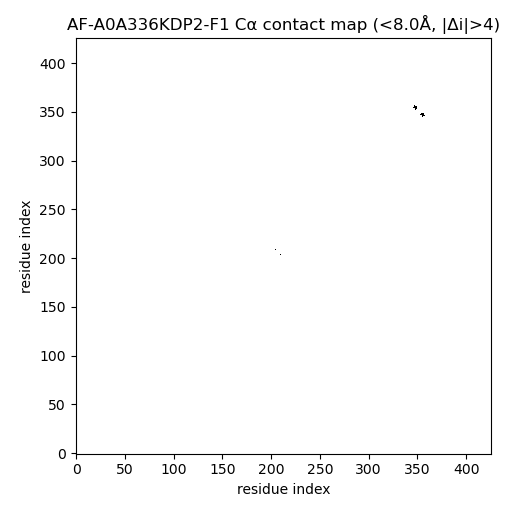15.315 -99.488 1.00 70.56 205 LYS A N 1
ATOM 1679 C CA . LYS A 1 205 ? 70.346 -14.130 -100.073 1.00 70.56 205 LYS A CA 1
ATOM 1680 C C . LYS A 1 205 ? 71.864 -14.089 -99.863 1.00 70.56 205 LYS A C 1
ATOM 1682 O O . LYS A 1 205 ? 72.523 -13.240 -100.448 1.00 70.56 205 LYS A O 1
ATOM 1687 N N . LEU A 1 206 ? 72.426 -14.960 -99.032 1.00 59.72 206 LEU A N 1
ATOM 1688 C CA . LEU A 1 206 ? 73.865 -15.219 -98.986 1.00 59.72 206 LEU A CA 1
ATOM 1689 C C . LEU A 1 206 ? 74.238 -16.212 -100.096 1.00 59.72 206 LEU A C 1
ATOM 1691 O O . LEU A 1 206 ? 75.282 -16.074 -100.727 1.00 59.72 206 LEU A O 1
ATOM 1695 N N . ASP A 1 207 ? 73.319 -17.132 -100.399 1.00 58.78 207 ASP A N 1
ATOM 1696 C CA . ASP A 1 207 ? 73.385 -18.086 -101.508 1.00 58.78 207 ASP A CA 1
ATOM 1697 C C . ASP A 1 207 ? 72.973 -17.468 -102.879 1.00 58.78 207 ASP A C 1
ATOM 1699 O O . ASP A 1 207 ? 72.859 -18.188 -103.874 1.00 58.78 207 ASP A O 1
ATOM 1703 N N . GLN A 1 208 ? 72.727 -16.146 -102.971 1.00 43.94 208 GLN A N 1
ATOM 1704 C CA . GLN A 1 208 ? 72.177 -15.481 -104.169 1.00 43.94 208 GLN A CA 1
ATOM 1705 C C . GLN A 1 208 ? 72.651 -14.008 -104.309 1.00 43.94 208 GLN A C 1
ATOM 1707 O O . GLN A 1 208 ? 72.604 -13.268 -103.332 1.00 43.94 208 GLN A O 1
ATOM 1712 N N . PRO A 1 209 ? 73.114 -13.542 -105.492 1.00 41.03 209 PRO A N 1
ATOM 1713 C CA . PRO A 1 209 ? 73.814 -12.254 -105.627 1.00 41.03 209 PRO A CA 1
ATOM 1714 C C . PRO A 1 209 ? 72.955 -10.994 -105.375 1.00 41.03 209 PRO A C 1
ATOM 1716 O O . PRO A 1 209 ? 71.755 -10.961 -105.635 1.00 41.03 209 PRO A O 1
ATOM 1719 N N . ILE A 1 210 ? 73.620 -9.942 -104.881 1.00 30.86 210 ILE A N 1
ATOM 1720 C CA . ILE A 1 210 ? 73.038 -8.749 -104.232 1.00 30.86 210 ILE A CA 1
ATOM 1721 C C . ILE A 1 210 ? 72.551 -7.677 -105.231 1.00 30.86 210 ILE A C 1
ATOM 1723 O O . ILE A 1 210 ? 73.202 -7.416 -106.242 1.00 30.86 210 ILE A O 1
ATOM 1727 N N . SER A 1 211 ? 71.447 -6.989 -104.903 1.00 31.91 211 SER A N 1
ATOM 1728 C CA . SER A 1 211 ? 71.049 -5.662 -105.426 1.00 31.91 211 SER A CA 1
ATOM 1729 C C . SER A 1 211 ? 70.071 -4.956 -104.458 1.00 31.91 211 SER A C 1
ATOM 1731 O O . SER A 1 211 ? 69.422 -5.622 -103.651 1.00 31.91 211 SER A O 1
ATOM 1733 N N . ASP A 1 212 ? 70.004 -3.617 -104.506 1.00 30.08 212 ASP A N 1
ATOM 1734 C CA . ASP A 1 212 ? 69.654 -2.751 -103.354 1.00 30.08 212 ASP A CA 1
ATOM 1735 C C . ASP A 1 212 ? 68.208 -2.163 -103.282 1.00 30.08 212 ASP A C 1
ATOM 1737 O O . ASP A 1 212 ? 67.452 -2.262 -104.251 1.00 30.08 212 ASP A O 1
ATOM 1741 N N . PRO A 1 213 ? 67.785 -1.566 -102.130 1.00 43.47 213 PRO A N 1
ATOM 1742 C CA . PRO A 1 213 ? 66.376 -1.267 -101.796 1.00 43.47 213 PRO A CA 1
ATOM 1743 C C . PRO A 1 213 ? 66.001 0.238 -101.677 1.00 43.47 213 PRO A C 1
ATOM 1745 O O . PRO A 1 213 ? 66.835 1.132 -101.803 1.00 43.47 213 PRO A O 1
ATOM 1748 N N . THR A 1 214 ? 64.734 0.551 -101.342 1.00 30.62 214 THR A N 1
ATOM 1749 C CA . THR A 1 214 ? 64.278 1.911 -100.940 1.00 30.62 214 THR A CA 1
ATOM 1750 C C . THR A 1 214 ? 63.075 1.867 -99.974 1.00 30.62 214 THR A C 1
ATOM 1752 O O . THR A 1 214 ? 62.228 0.985 -100.103 1.00 30.62 214 THR A O 1
ATOM 1755 N N . THR A 1 215 ? 62.986 2.792 -99.000 1.00 33.06 215 THR A N 1
ATOM 1756 C CA . THR A 1 215 ? 61.924 2.868 -97.953 1.00 33.06 215 THR A CA 1
ATOM 1757 C C . THR A 1 215 ? 61.533 4.354 -97.611 1.00 33.06 215 THR A C 1
ATOM 1759 O O . THR A 1 215 ? 61.680 5.177 -98.514 1.00 33.06 215 THR A O 1
ATOM 1762 N N . PRO A 1 216 ? 60.916 4.770 -96.465 1.00 53.09 216 PRO A N 1
ATOM 1763 C CA . PRO A 1 216 ? 59.596 5.446 -96.473 1.00 53.09 216 PRO A CA 1
ATOM 1764 C C . PRO A 1 216 ? 59.545 6.805 -95.710 1.00 53.09 216 PRO A C 1
ATOM 1766 O O . PRO A 1 216 ? 60.595 7.313 -95.309 1.00 53.09 216 PRO A O 1
ATOM 1769 N N . LYS A 1 217 ? 58.342 7.367 -95.428 1.00 42.06 217 LYS A N 1
ATOM 1770 C CA . LYS A 1 217 ? 58.060 8.200 -94.218 1.00 42.06 217 LYS A CA 1
ATOM 1771 C C . LYS A 1 217 ? 56.584 8.583 -93.964 1.00 42.06 217 LYS A C 1
ATOM 1773 O O . LYS A 1 217 ? 55.772 8.615 -94.880 1.00 42.06 217 LYS A O 1
ATOM 1778 N N . GLU A 1 218 ? 56.294 8.896 -92.696 1.00 40.50 218 GLU A N 1
ATOM 1779 C CA . GLU A 1 218 ? 55.065 9.512 -92.137 1.00 40.50 218 GLU A CA 1
ATOM 1780 C C . GLU A 1 218 ? 55.208 11.053 -92.018 1.00 40.50 218 GLU A C 1
ATOM 1782 O O . GLU A 1 218 ? 56.299 11.545 -92.305 1.00 40.50 218 GLU A O 1
ATOM 1787 N N . ILE A 1 219 ? 54.184 11.787 -91.506 1.00 37.47 219 ILE A N 1
ATOM 1788 C CA . ILE A 1 219 ? 54.301 12.896 -90.500 1.00 37.47 219 ILE A CA 1
ATOM 1789 C C . ILE A 1 219 ? 52.938 13.585 -90.152 1.00 37.47 219 ILE A C 1
ATOM 1791 O O . ILE A 1 219 ? 52.330 14.189 -91.021 1.00 37.47 219 ILE A O 1
ATOM 1795 N N . GLN A 1 220 ? 52.534 13.534 -88.861 1.00 35.34 220 GLN A N 1
ATOM 1796 C CA . GLN A 1 220 ? 51.993 14.615 -87.966 1.00 35.34 220 GLN A CA 1
ATOM 1797 C C . GLN A 1 220 ? 50.758 15.504 -88.348 1.00 35.34 220 GLN A C 1
ATOM 1799 O O . GLN A 1 220 ? 50.313 15.479 -89.483 1.00 35.34 220 GLN A O 1
ATOM 1804 N N . ARG A 1 221 ? 50.189 16.409 -87.503 1.00 36.62 221 ARG A N 1
ATOM 1805 C CA . ARG A 1 221 ? 49.863 16.480 -86.034 1.00 36.62 221 ARG A CA 1
ATOM 1806 C C . ARG A 1 221 ? 49.358 17.905 -85.639 1.00 36.62 221 ARG A C 1
ATOM 1808 O O . ARG A 1 221 ? 50.176 18.819 -85.597 1.00 36.62 221 ARG A O 1
ATOM 1815 N N . SER A 1 222 ? 48.099 18.071 -85.214 1.00 39.06 222 SER A N 1
ATOM 1816 C CA . SER A 1 222 ? 47.575 19.186 -84.366 1.00 39.06 222 SER A CA 1
ATOM 1817 C C . SER A 1 222 ? 46.085 18.915 -84.047 1.00 39.06 222 SER A C 1
ATOM 1819 O O . SER A 1 222 ? 45.432 18.302 -84.882 1.00 39.06 222 SER A O 1
ATOM 1821 N N . THR A 1 223 ? 45.448 19.191 -82.894 1.00 39.19 223 THR A N 1
ATOM 1822 C CA . THR A 1 223 ? 45.654 20.057 -81.701 1.00 39.19 223 THR A CA 1
ATOM 1823 C C . THR A 1 223 ? 44.855 21.367 -81.744 1.00 39.19 223 THR A C 1
ATOM 1825 O O . THR A 1 223 ? 45.311 22.373 -82.282 1.00 39.19 223 THR A O 1
ATOM 1828 N N . GLU A 1 224 ? 43.681 21.339 -81.108 1.00 48.28 224 GLU A N 1
ATOM 1829 C CA . GLU A 1 224 ? 42.734 22.449 -80.932 1.00 48.28 224 GLU A CA 1
ATOM 1830 C C . GLU A 1 224 ? 42.868 23.031 -79.510 1.00 48.28 224 GLU A C 1
ATOM 1832 O O . GLU A 1 224 ? 42.975 22.279 -78.546 1.00 48.28 224 GLU A O 1
ATOM 1837 N N . ASN A 1 225 ? 42.878 24.363 -79.363 1.00 53.19 225 ASN A N 1
ATOM 1838 C CA . ASN A 1 225 ? 43.142 25.056 -78.087 1.00 53.19 225 ASN A CA 1
ATOM 1839 C C . ASN A 1 225 ? 42.140 26.208 -77.823 1.00 53.19 225 ASN A C 1
ATOM 1841 O O . ASN A 1 225 ? 42.545 27.313 -77.468 1.00 53.19 225 ASN A O 1
ATOM 1845 N N . GLY A 1 226 ? 40.841 25.979 -78.058 1.00 54.56 226 GLY A N 1
ATOM 1846 C CA . GLY A 1 226 ? 39.792 27.007 -77.923 1.00 54.56 226 GLY A CA 1
ATOM 1847 C C . GLY A 1 226 ? 39.076 27.051 -76.564 1.00 54.56 226 GLY A C 1
ATOM 1848 O O . GLY A 1 226 ? 38.949 28.114 -75.960 1.00 54.56 226 GLY A O 1
ATOM 1849 N N . ASP A 1 227 ? 38.615 25.900 -76.067 1.00 60.00 227 ASP A N 1
ATOM 1850 C CA . ASP A 1 227 ? 37.504 25.863 -75.095 1.00 60.00 227 ASP A CA 1
ATOM 1851 C C . ASP A 1 227 ? 37.897 26.025 -73.615 1.00 60.00 227 ASP A C 1
ATOM 1853 O O . ASP A 1 227 ? 37.038 26.233 -72.751 1.00 60.00 227 ASP A O 1
ATOM 1857 N N . THR A 1 228 ? 39.188 25.935 -73.289 1.00 67.94 228 THR A N 1
ATOM 1858 C CA . THR A 1 228 ? 39.669 25.876 -71.896 1.00 67.94 228 THR A CA 1
ATOM 1859 C C . THR A 1 228 ? 39.333 27.127 -71.083 1.00 67.94 228 THR A C 1
ATOM 1861 O O . THR A 1 228 ? 39.026 27.017 -69.897 1.00 67.94 228 THR A O 1
ATOM 1864 N N . ALA A 1 229 ? 39.323 28.313 -71.699 1.00 67.31 229 ALA A N 1
ATOM 1865 C CA . ALA A 1 229 ? 39.001 29.563 -71.007 1.00 67.31 229 ALA A CA 1
ATOM 1866 C C . ALA A 1 229 ? 37.545 29.597 -70.502 1.00 67.31 229 ALA A C 1
ATOM 1868 O O . ALA A 1 229 ? 37.299 29.924 -69.340 1.00 67.31 229 ALA A O 1
ATOM 1869 N N . SER A 1 230 ? 36.584 29.200 -71.343 1.00 72.88 230 SER A N 1
ATOM 1870 C CA . SER A 1 230 ? 35.158 29.174 -70.990 1.00 72.88 230 SER A CA 1
ATOM 1871 C C . SER A 1 230 ? 34.840 28.101 -69.946 1.00 72.88 230 SER A C 1
ATOM 1873 O O . SER A 1 230 ? 34.060 28.351 -69.025 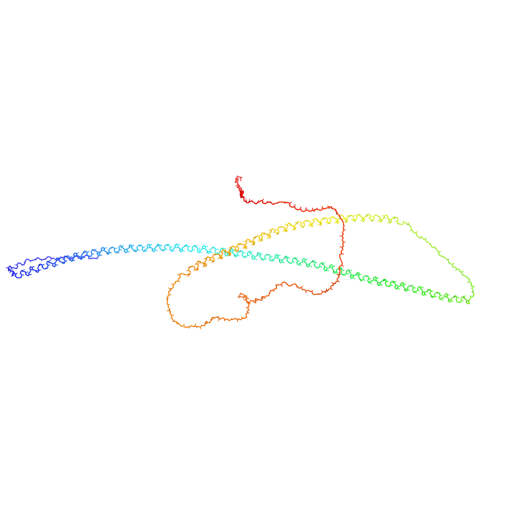1.00 72.88 230 SER A O 1
ATOM 1875 N N . GLN A 1 231 ? 35.487 26.933 -70.040 1.00 75.50 231 GLN A N 1
ATOM 1876 C CA . GLN A 1 231 ? 35.361 25.861 -69.047 1.00 75.50 231 GLN A CA 1
ATOM 1877 C C . GLN A 1 231 ? 35.855 26.311 -67.661 1.00 75.50 231 GLN A C 1
ATOM 1879 O O . GLN A 1 231 ? 35.185 26.063 -66.657 1.00 75.50 231 GLN A O 1
ATOM 1884 N N . LEU A 1 232 ? 36.978 27.039 -67.597 1.00 80.69 232 LEU A N 1
ATOM 1885 C CA . LEU A 1 232 ? 37.499 27.600 -66.346 1.00 80.69 232 LEU A CA 1
ATOM 1886 C C . LEU A 1 232 ? 36.550 28.638 -65.727 1.00 80.69 232 LEU A C 1
ATOM 1888 O O . LEU A 1 232 ? 36.345 28.613 -64.514 1.00 80.69 232 LEU A O 1
ATOM 1892 N N . THR A 1 233 ? 35.934 29.518 -66.527 1.00 82.56 233 THR A N 1
ATOM 1893 C CA . THR A 1 233 ? 34.942 30.485 -66.015 1.00 82.56 233 THR A CA 1
ATOM 1894 C C . THR A 1 233 ? 33.720 29.777 -65.426 1.00 82.56 233 THR A C 1
ATOM 1896 O O . THR A 1 233 ? 33.351 30.051 -64.284 1.00 82.56 233 THR A O 1
ATOM 1899 N N . ALA A 1 234 ? 33.143 28.811 -66.149 1.00 83.88 234 ALA A N 1
ATOM 1900 C CA . ALA A 1 234 ? 31.998 28.038 -65.664 1.00 83.88 234 ALA A CA 1
ATOM 1901 C C . ALA A 1 234 ? 32.316 27.283 -64.358 1.00 83.88 234 ALA A C 1
ATOM 1903 O O . ALA A 1 234 ? 31.510 27.275 -63.428 1.00 83.88 234 ALA A O 1
ATOM 1904 N N . HIS A 1 235 ? 33.518 26.707 -64.248 1.00 88.31 235 HIS A N 1
ATOM 1905 C CA . HIS A 1 235 ? 33.973 26.026 -63.035 1.00 88.31 235 HIS A CA 1
ATOM 1906 C C . HIS A 1 235 ? 34.102 26.978 -61.829 1.00 88.31 235 HIS A C 1
ATOM 1908 O O . HIS A 1 235 ? 33.727 26.612 -60.715 1.00 88.31 235 HIS A O 1
ATOM 1914 N N . VAL A 1 236 ? 34.567 28.218 -62.031 1.00 89.19 236 VAL A N 1
ATOM 1915 C CA . VAL A 1 236 ? 34.646 29.236 -60.963 1.00 89.19 236 VAL A CA 1
ATOM 1916 C C . VAL A 1 236 ? 33.263 29.600 -60.414 1.00 89.19 236 VAL A C 1
ATOM 1918 O O . VAL A 1 236 ? 33.108 29.716 -59.197 1.00 89.19 236 VAL A O 1
ATOM 1921 N N . ASP A 1 237 ? 32.247 29.740 -61.267 1.00 87.62 237 ASP A N 1
ATOM 1922 C CA . ASP A 1 237 ? 30.888 30.066 -60.813 1.00 87.62 237 ASP A CA 1
ATOM 1923 C C . ASP A 1 237 ? 30.169 28.869 -60.165 1.00 87.62 237 ASP A C 1
ATOM 1925 O O . ASP A 1 237 ? 29.458 29.047 -59.171 1.00 87.62 237 ASP A O 1
ATOM 1929 N N . VAL A 1 238 ? 30.445 27.637 -60.612 1.00 91.19 238 VAL A N 1
ATOM 1930 C CA . VAL A 1 238 ? 30.028 26.419 -59.890 1.00 91.19 238 VAL A CA 1
ATOM 1931 C C . VAL A 1 238 ? 30.631 26.394 -58.481 1.00 91.19 238 VAL A C 1
ATOM 1933 O O . VAL A 1 238 ? 29.881 26.253 -57.513 1.00 91.19 238 VAL A O 1
ATOM 1936 N N . LEU A 1 239 ? 31.946 26.614 -58.339 1.00 92.56 239 LEU A N 1
ATOM 1937 C CA . LEU A 1 239 ? 32.623 26.662 -57.035 1.00 92.56 239 LEU A CA 1
ATOM 1938 C C . LEU A 1 239 ? 32.065 27.760 -56.118 1.00 92.56 239 LEU A C 1
ATOM 1940 O O . LEU A 1 239 ? 31.882 27.520 -54.925 1.00 92.56 239 LEU A O 1
ATOM 1944 N N . ARG A 1 240 ? 31.743 28.946 -56.654 1.00 92.12 240 ARG A N 1
ATOM 1945 C CA . ARG A 1 240 ? 31.062 30.013 -55.897 1.00 92.12 240 ARG A CA 1
ATOM 1946 C C . ARG A 1 240 ? 29.709 29.542 -55.365 1.00 92.12 240 ARG A C 1
ATOM 1948 O O . ARG A 1 240 ? 29.444 29.703 -54.176 1.00 92.12 240 ARG A O 1
ATOM 1955 N N . SER A 1 241 ? 28.893 28.908 -56.212 1.00 92.44 241 SER A N 1
ATOM 1956 C CA . SER A 1 241 ? 27.592 28.361 -55.802 1.00 92.44 241 SER A CA 1
ATOM 1957 C C . SER A 1 241 ? 27.721 27.278 -54.723 1.00 92.44 241 SER A C 1
ATOM 1959 O O . SER A 1 241 ? 26.873 27.188 -53.837 1.00 92.44 241 SER A O 1
ATOM 1961 N N . GLU A 1 242 ? 28.789 26.478 -54.757 1.00 94.75 242 GLU A N 1
ATOM 1962 C CA . GLU A 1 242 ? 29.025 25.421 -53.773 1.00 94.75 242 GLU A CA 1
ATOM 1963 C C . GLU A 1 242 ? 29.507 25.989 -52.433 1.00 94.75 242 GLU A C 1
ATOM 1965 O O . GLU A 1 242 ? 29.032 25.568 -51.382 1.00 94.75 242 GLU A O 1
ATOM 1970 N N . VAL A 1 243 ? 30.359 27.020 -52.442 1.00 94.88 243 VAL A N 1
ATOM 1971 C CA . VAL A 1 243 ? 30.733 27.762 -51.223 1.00 94.88 243 VAL A CA 1
ATOM 1972 C C . VAL A 1 243 ? 29.511 28.437 -50.583 1.00 94.88 243 VAL A C 1
ATOM 1974 O O . VAL A 1 243 ? 29.390 28.438 -49.357 1.00 94.88 243 VAL A O 1
ATOM 1977 N N . GLU A 1 244 ? 28.577 28.959 -51.383 1.00 94.19 244 GLU A N 1
ATOM 1978 C CA . GLU A 1 244 ? 27.297 29.498 -50.901 1.00 94.19 244 GLU A CA 1
ATOM 1979 C C . GLU A 1 244 ? 26.450 28.405 -50.218 1.00 94.19 244 GLU A C 1
ATOM 1981 O O . GLU A 1 244 ? 25.978 28.585 -49.092 1.00 94.19 244 GLU A O 1
ATOM 1986 N N . LYS A 1 245 ? 26.311 27.225 -50.843 1.00 95.06 245 LYS A N 1
ATOM 1987 C CA . LYS A 1 245 ? 25.612 26.067 -50.251 1.00 95.06 245 LYS A CA 1
ATOM 1988 C C . LYS A 1 245 ? 26.273 25.604 -48.954 1.00 95.06 245 LYS A C 1
ATOM 1990 O O . LYS A 1 245 ? 25.574 25.420 -47.961 1.00 95.06 245 LYS A O 1
ATOM 1995 N N . LEU A 1 246 ? 27.597 25.456 -48.934 1.00 94.94 246 LEU A N 1
ATOM 1996 C CA . LEU A 1 246 ? 28.355 24.987 -47.770 1.00 94.94 246 LEU A CA 1
ATOM 1997 C C . LEU A 1 246 ? 28.254 25.957 -46.584 1.00 94.94 246 LEU A C 1
ATOM 1999 O O . LEU A 1 246 ? 28.078 25.511 -45.452 1.00 94.94 246 LEU A O 1
ATOM 2003 N N . ARG A 1 247 ? 28.266 27.277 -46.822 1.00 94.69 247 ARG A N 1
ATOM 2004 C CA . ARG A 1 247 ? 27.993 28.286 -45.778 1.00 94.69 247 ARG A CA 1
ATOM 2005 C C . ARG A 1 247 ? 26.585 28.150 -45.204 1.00 94.69 247 ARG A C 1
ATOM 2007 O O . ARG A 1 247 ? 26.418 28.161 -43.987 1.00 94.69 247 ARG A O 1
ATOM 2014 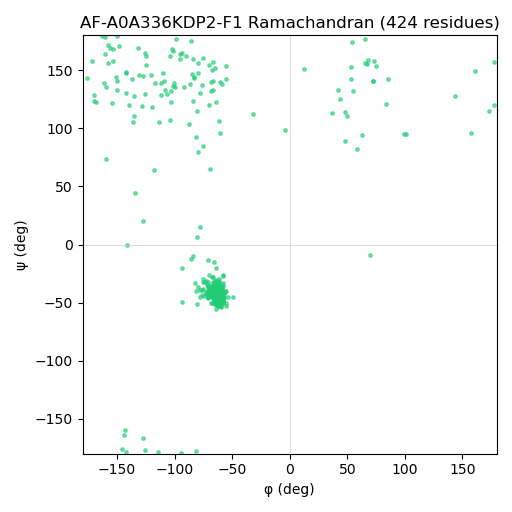N N . ASN A 1 248 ? 25.581 27.972 -46.062 1.00 94.50 248 ASN A N 1
ATOM 2015 C CA . ASN A 1 248 ? 24.197 27.780 -45.627 1.00 94.50 248 ASN A CA 1
ATOM 2016 C C . ASN A 1 248 ? 23.992 26.440 -44.891 1.00 94.50 248 ASN A C 1
ATOM 2018 O O . ASN A 1 248 ? 23.232 26.379 -43.926 1.00 94.50 248 ASN A O 1
ATOM 2022 N N . GLN A 1 249 ? 24.687 25.370 -45.288 1.00 93.56 249 GLN A N 1
ATOM 2023 C CA . GLN A 1 249 ? 24.693 24.095 -44.560 1.00 93.56 249 GLN A CA 1
ATOM 2024 C C . GLN A 1 249 ? 25.359 24.232 -43.185 1.00 93.56 249 GLN A C 1
ATOM 2026 O O . GLN A 1 249 ? 24.798 23.757 -42.198 1.00 93.56 249 GLN A O 1
ATOM 2031 N N . LEU A 1 250 ? 26.501 24.926 -43.099 1.00 94.56 250 LEU A N 1
ATOM 2032 C CA . LEU A 1 250 ? 27.192 25.195 -41.837 1.00 94.56 250 LEU A CA 1
ATOM 2033 C C . LEU A 1 250 ? 26.300 25.991 -40.875 1.00 94.56 250 LEU A C 1
ATOM 2035 O O . LEU A 1 250 ? 26.038 25.514 -39.775 1.00 94.56 250 LEU A O 1
ATOM 2039 N N . ALA A 1 251 ? 25.739 27.122 -41.312 1.00 96.19 251 ALA A N 1
ATOM 2040 C CA . ALA A 1 251 ? 24.872 27.958 -40.479 1.00 96.19 251 ALA A CA 1
ATOM 2041 C C . ALA A 1 251 ? 23.611 27.212 -39.989 1.00 96.19 251 ALA A C 1
ATOM 2043 O O . ALA A 1 251 ? 23.178 27.383 -38.848 1.00 96.19 251 ALA A O 1
ATOM 2044 N N . ASN A 1 252 ? 23.028 26.339 -40.822 1.00 93.81 252 ASN A N 1
ATOM 2045 C CA . ASN A 1 252 ? 21.910 25.484 -40.413 1.00 93.81 252 ASN A CA 1
ATOM 2046 C C . ASN A 1 252 ? 22.335 24.391 -39.415 1.00 93.81 252 ASN A C 1
ATOM 2048 O O . ASN A 1 252 ? 21.589 24.101 -38.478 1.00 93.81 252 ASN A O 1
ATOM 2052 N N . SER A 1 253 ? 23.528 23.811 -39.579 1.00 91.69 253 SER A N 1
ATOM 2053 C CA . SER A 1 253 ? 24.103 22.827 -38.652 1.00 91.69 253 SER A CA 1
ATOM 2054 C C . SER A 1 253 ? 24.419 23.452 -37.287 1.00 91.69 253 SER A C 1
ATOM 2056 O O . SER A 1 253 ? 24.008 22.926 -36.252 1.00 91.69 253 SER A O 1
ATOM 2058 N N . GLU A 1 254 ? 25.049 24.630 -37.275 1.00 94.44 254 GLU A N 1
ATOM 2059 C CA . GLU A 1 254 ? 25.318 25.430 -36.076 1.00 94.44 254 GLU A CA 1
ATOM 2060 C C . GLU A 1 254 ? 24.019 25.788 -35.345 1.00 94.44 254 GLU A C 1
ATOM 2062 O O . GLU A 1 254 ? 23.898 25.540 -34.145 1.00 94.44 254 GLU A O 1
ATOM 2067 N N . LYS A 1 255 ? 23.004 26.273 -36.072 1.00 95.56 255 LYS A N 1
ATOM 2068 C CA . LYS A 1 255 ? 21.676 26.571 -35.517 1.00 95.56 255 LYS A CA 1
ATOM 2069 C C . LYS A 1 255 ? 21.006 25.331 -34.916 1.00 95.56 255 LYS A C 1
ATOM 2071 O O . LYS A 1 255 ? 20.475 25.410 -33.810 1.00 95.56 255 LYS A O 1
ATOM 2076 N N . GLN A 1 256 ? 21.046 24.183 -35.597 1.00 94.69 256 GLN A N 1
ATOM 2077 C CA . GLN A 1 256 ? 20.468 22.941 -35.071 1.00 94.69 256 GLN A CA 1
ATOM 2078 C C . GLN A 1 256 ? 21.236 22.436 -33.834 1.00 94.69 256 GLN A C 1
ATOM 2080 O O . GLN A 1 256 ? 20.622 21.960 -32.879 1.00 94.69 256 GLN A O 1
ATOM 2085 N N . SER A 1 257 ? 22.564 22.568 -33.822 1.00 92.00 257 SER A N 1
ATOM 2086 C CA . SER A 1 257 ? 23.419 22.232 -32.678 1.00 92.00 257 SER A CA 1
ATOM 2087 C C . SER A 1 257 ? 23.125 23.128 -31.468 1.00 92.00 257 SER A C 1
ATOM 2089 O O . SER A 1 257 ? 22.953 22.638 -30.349 1.00 92.00 257 SER A O 1
ATOM 2091 N N . GLN A 1 258 ? 22.954 24.434 -31.696 1.00 95.31 258 GLN A N 1
ATOM 2092 C CA . GLN A 1 258 ? 22.569 25.401 -30.668 1.00 95.31 258 GLN A CA 1
ATOM 2093 C C . GLN A 1 258 ? 21.171 25.101 -30.104 1.00 95.31 258 GLN A C 1
ATOM 2095 O O . GLN A 1 258 ? 20.998 25.103 -28.887 1.00 95.31 258 GLN A O 1
ATOM 2100 N N . GLN A 1 259 ? 20.194 24.779 -30.960 1.00 95.44 259 GLN A N 1
ATOM 2101 C CA . GLN A 1 259 ? 18.845 24.389 -30.532 1.00 95.44 259 GLN A CA 1
ATOM 2102 C C . GLN A 1 259 ? 18.855 23.109 -29.684 1.00 95.44 259 GLN A C 1
ATOM 2104 O O . GLN A 1 259 ? 18.276 23.106 -28.601 1.00 95.44 259 GLN A O 1
ATOM 2109 N N . LYS A 1 260 ? 19.577 22.061 -30.106 1.00 93.94 260 LYS A N 1
ATOM 2110 C CA . LYS A 1 260 ? 19.743 20.824 -29.318 1.00 93.94 260 LYS A CA 1
ATOM 2111 C C . LYS A 1 260 ? 20.418 21.090 -27.971 1.00 93.94 260 LYS A C 1
ATOM 2113 O O . LYS A 1 260 ? 19.958 20.602 -26.946 1.00 93.94 260 LYS A O 1
ATOM 2118 N N . THR A 1 261 ? 21.464 21.917 -27.952 1.00 92.56 261 THR A N 1
ATOM 2119 C CA . THR A 1 261 ? 22.147 22.326 -26.711 1.00 92.56 261 THR A CA 1
ATOM 2120 C C . THR A 1 261 ? 21.198 23.056 -25.752 1.00 92.56 261 THR A C 1
ATOM 2122 O O . THR A 1 261 ? 21.224 22.803 -24.550 1.00 92.56 261 THR A O 1
ATOM 2125 N N . GLN A 1 262 ? 20.320 23.924 -26.268 1.00 94.44 262 GLN A N 1
ATOM 2126 C CA . GLN A 1 262 ? 19.297 24.602 -25.465 1.00 94.44 262 GLN A CA 1
ATOM 2127 C C . GLN A 1 262 ? 18.210 23.642 -24.957 1.00 94.44 262 GLN A C 1
ATOM 2129 O O . GLN A 1 262 ? 17.788 23.781 -23.811 1.00 94.44 262 GLN A O 1
ATOM 2134 N N . GLN A 1 263 ? 17.789 22.663 -25.765 1.00 90.31 263 GLN A N 1
ATOM 2135 C CA . GLN A 1 263 ? 16.832 21.625 -25.361 1.00 90.31 263 GLN A CA 1
ATOM 2136 C C . GLN A 1 263 ? 17.390 20.776 -24.214 1.00 90.31 263 GLN A C 1
ATOM 2138 O O . GLN A 1 263 ? 16.778 20.732 -23.150 1.00 90.31 263 GLN A O 1
ATOM 2143 N N . PHE A 1 264 ? 18.601 20.224 -24.356 1.00 90.94 264 PHE A N 1
ATOM 2144 C CA . PHE A 1 264 ? 19.242 19.453 -23.285 1.00 90.94 264 PHE A CA 1
ATOM 2145 C C . PHE A 1 264 ? 19.426 20.272 -21.995 1.00 90.94 264 PHE A C 1
ATOM 2147 O O . PHE A 1 264 ? 19.202 19.753 -20.906 1.00 90.94 264 PHE A O 1
ATOM 2154 N N . ALA A 1 265 ? 19.762 21.564 -22.089 1.00 93.56 265 ALA A N 1
ATOM 2155 C CA . ALA A 1 265 ? 19.877 22.437 -20.916 1.00 93.56 265 ALA A CA 1
ATOM 2156 C C . ALA A 1 265 ? 18.527 22.711 -20.213 1.00 93.56 265 ALA A C 1
ATOM 2158 O O . ALA A 1 265 ? 18.501 22.954 -19.003 1.00 93.56 265 ALA A O 1
ATOM 2159 N N . GLN A 1 266 ? 17.406 22.671 -20.944 1.00 94.31 266 GLN A N 1
ATOM 2160 C CA . GLN A 1 266 ? 16.056 22.757 -20.373 1.00 94.31 266 GLN A CA 1
ATOM 2161 C C . GLN A 1 266 ? 15.630 21.421 -19.751 1.00 94.31 266 GLN A C 1
ATOM 2163 O O . GLN A 1 266 ? 15.171 21.408 -18.611 1.00 94.31 266 GLN A O 1
ATOM 2168 N N . GLU A 1 267 ? 15.854 20.303 -20.445 1.00 90.62 267 GLU A N 1
ATOM 2169 C CA . GLU A 1 267 ? 15.585 18.947 -19.948 1.00 90.62 267 GLU A CA 1
ATOM 2170 C C . GLU A 1 267 ? 16.351 18.666 -18.647 1.00 90.62 267 GLU A C 1
ATOM 2172 O O . GLU A 1 267 ? 15.750 18.290 -17.643 1.00 90.62 267 GLU A O 1
ATOM 2177 N N . GLU A 1 268 ? 17.658 18.946 -18.607 1.00 90.31 268 GLU A N 1
ATOM 2178 C CA . GLU A 1 268 ? 18.493 18.771 -17.412 1.00 90.31 268 GLU A CA 1
ATOM 2179 C C . GLU A 1 268 ? 18.031 19.668 -16.246 1.00 90.31 268 GLU A C 1
ATOM 2181 O O . GLU A 1 268 ? 18.119 19.281 -15.078 1.00 90.31 268 GLU A O 1
ATOM 2186 N N . LYS A 1 269 ? 17.481 20.856 -16.542 1.00 93.88 269 LYS A N 1
ATOM 2187 C CA . LYS A 1 269 ? 16.864 21.720 -15.529 1.00 93.88 269 LYS A CA 1
ATOM 2188 C C . LYS A 1 269 ? 15.584 21.098 -14.967 1.00 93.88 269 LYS A C 1
ATOM 2190 O O . LYS A 1 269 ? 15.470 21.004 -13.745 1.00 93.88 269 LYS A O 1
ATOM 2195 N N . CYS A 1 270 ? 14.660 20.657 -15.819 1.00 93.31 270 CYS A N 1
ATOM 2196 C CA . CYS A 1 270 ? 13.416 20.017 -15.387 1.00 93.31 270 CYS A CA 1
ATOM 2197 C C . CYS A 1 270 ? 13.691 18.741 -14.578 1.00 93.31 270 CYS A C 1
ATOM 2199 O O . CYS A 1 270 ? 13.123 18.574 -13.501 1.00 93.31 270 CYS A O 1
ATOM 2201 N N . ILE A 1 271 ? 14.635 17.906 -15.027 1.00 91.25 271 ILE A N 1
ATOM 2202 C CA . ILE A 1 271 ? 15.074 16.704 -14.306 1.00 91.25 271 ILE A CA 1
ATOM 2203 C C . ILE A 1 271 ? 15.633 17.072 -12.924 1.00 91.25 271 ILE A C 1
ATOM 2205 O O . ILE A 1 271 ? 15.269 16.430 -11.942 1.00 91.25 271 ILE A O 1
ATOM 2209 N N . ARG A 1 272 ? 16.466 18.118 -12.798 1.00 95.56 272 ARG A N 1
ATOM 2210 C CA . ARG A 1 272 ? 16.977 18.577 -11.489 1.00 95.56 272 ARG A CA 1
ATOM 2211 C C . ARG A 1 272 ? 15.874 19.096 -10.558 1.00 95.56 272 ARG A C 1
ATOM 2213 O O . ARG A 1 272 ? 15.912 18.809 -9.361 1.00 95.56 272 ARG A O 1
ATOM 2220 N N . GLU A 1 273 ? 14.895 19.832 -11.080 1.00 96.12 273 GLU A N 1
ATOM 2221 C CA . GLU A 1 273 ? 13.756 20.339 -10.298 1.00 96.12 273 GLU A CA 1
ATOM 2222 C C . GLU A 1 273 ? 12.829 19.202 -9.829 1.00 96.12 273 GLU A C 1
ATOM 2224 O O . GLU A 1 273 ? 12.388 19.194 -8.675 1.00 96.12 273 GLU A O 1
ATOM 2229 N N . GLU A 1 274 ? 12.596 18.194 -10.674 1.00 91.56 274 GLU A N 1
ATOM 2230 C CA . GLU A 1 274 ? 11.845 16.993 -10.308 1.00 91.56 274 GLU A CA 1
ATOM 2231 C C . GLU A 1 274 ? 12.599 16.113 -9.303 1.00 91.56 274 GLU A C 1
ATOM 2233 O O . GLU A 1 274 ? 12.009 15.693 -8.308 1.00 91.56 274 GLU A O 1
ATOM 2238 N N . ASN A 1 275 ? 13.907 15.899 -9.479 1.00 93.00 275 ASN A N 1
ATOM 2239 C CA . ASN A 1 275 ? 14.710 15.112 -8.538 1.00 93.00 275 ASN A CA 1
ATOM 2240 C C . ASN A 1 275 ? 14.665 15.722 -7.126 1.00 93.00 275 ASN A C 1
ATOM 2242 O O . ASN A 1 275 ? 14.415 15.017 -6.150 1.00 93.00 275 ASN A O 1
ATOM 2246 N N . LEU A 1 276 ? 14.779 17.053 -7.018 1.00 96.81 276 LEU A N 1
ATOM 2247 C CA . LEU A 1 276 ? 14.634 17.781 -5.753 1.00 96.81 276 LEU A CA 1
ATOM 2248 C C . LEU A 1 276 ? 13.222 17.638 -5.147 1.00 96.81 276 LEU A C 1
ATOM 2250 O O . LEU A 1 276 ? 13.072 17.546 -3.926 1.00 96.81 276 LEU A O 1
ATOM 2254 N N . ARG A 1 277 ? 12.172 17.599 -5.979 1.00 96.88 277 ARG A N 1
ATOM 2255 C CA . ARG A 1 277 ? 10.785 17.363 -5.538 1.00 96.88 277 ARG A CA 1
ATOM 2256 C C . ARG A 1 277 ? 10.586 15.933 -5.024 1.00 96.88 277 ARG A C 1
ATOM 2258 O O . ARG A 1 277 ? 9.931 15.751 -3.998 1.00 96.88 277 ARG A O 1
ATOM 2265 N N . LEU A 1 278 ? 11.152 14.938 -5.704 1.00 94.94 278 LEU A N 1
ATOM 2266 C CA . LEU A 1 278 ? 11.108 13.530 -5.304 1.00 94.94 278 LEU A CA 1
ATOM 2267 C C . LEU A 1 278 ? 11.913 13.286 -4.021 1.00 94.94 278 LEU A C 1
ATOM 2269 O O . LEU A 1 278 ? 11.407 12.641 -3.107 1.00 94.94 278 LEU A O 1
ATOM 2273 N N . GLN A 1 279 ? 13.101 13.881 -3.891 1.00 95.25 279 GLN A N 1
ATOM 2274 C CA . GLN A 1 279 ? 13.920 13.797 -2.680 1.00 95.25 279 GLN A CA 1
ATOM 2275 C C . GLN A 1 279 ? 13.189 14.365 -1.451 1.00 95.25 279 GLN A C 1
ATOM 2277 O O . GLN A 1 279 ? 13.218 13.758 -0.383 1.00 95.25 279 GLN A O 1
ATOM 2282 N N . ARG A 1 280 ? 12.455 15.479 -1.605 1.00 97.25 280 ARG A N 1
ATOM 2283 C CA . ARG A 1 280 ? 11.597 16.039 -0.541 1.00 97.25 280 ARG A CA 1
ATOM 2284 C C . ARG A 1 280 ? 10.423 15.125 -0.172 1.00 97.25 280 ARG A C 1
ATOM 2286 O O . ARG A 1 280 ? 10.120 15.000 1.009 1.00 97.25 280 ARG A O 1
ATOM 2293 N N . LYS A 1 281 ? 9.776 14.471 -1.147 1.00 95.19 281 LYS A N 1
ATOM 2294 C CA . LYS A 1 281 ? 8.737 13.456 -0.870 1.00 95.19 281 LYS A CA 1
ATOM 2295 C C . LYS A 1 281 ? 9.308 12.265 -0.094 1.00 95.19 281 LYS A C 1
ATOM 2297 O O . LYS A 1 281 ? 8.710 11.841 0.887 1.00 95.19 281 LYS A O 1
ATOM 2302 N N . LEU A 1 282 ? 10.461 11.751 -0.527 1.00 95.81 282 LEU A N 1
ATOM 2303 C CA . LEU A 1 282 ? 11.135 10.617 0.106 1.00 95.81 282 LEU A CA 1
ATOM 2304 C C . LEU A 1 282 ? 11.513 10.933 1.559 1.00 95.81 282 LEU A C 1
ATOM 2306 O O . LEU A 1 282 ? 11.258 10.115 2.436 1.00 95.81 282 LEU A O 1
ATOM 2310 N N . GLN A 1 283 ? 12.048 12.130 1.817 1.00 96.50 283 GLN A N 1
ATOM 2311 C CA . GLN A 1 283 ? 12.369 12.598 3.167 1.00 96.50 283 GLN A CA 1
ATOM 2312 C C . GLN A 1 283 ? 11.137 12.582 4.089 1.00 96.50 283 GLN A C 1
ATOM 2314 O O . GLN A 1 283 ? 11.211 12.048 5.191 1.00 96.50 283 GLN A O 1
ATOM 2319 N N . LEU A 1 284 ? 9.990 13.088 3.620 1.00 97.00 284 LEU A N 1
ATOM 2320 C CA . LEU A 1 284 ? 8.749 13.102 4.406 1.00 97.00 284 LEU A CA 1
ATOM 2321 C C . LEU A 1 284 ? 8.218 11.691 4.708 1.00 97.00 284 LEU A C 1
ATOM 2323 O O . LEU A 1 284 ? 7.728 11.456 5.809 1.00 97.00 284 LEU A O 1
ATOM 2327 N N . GLU A 1 285 ? 8.328 10.737 3.778 1.00 95.19 285 GLU A N 1
ATOM 2328 C CA . GLU A 1 285 ? 7.890 9.356 4.035 1.00 95.19 285 GLU A CA 1
ATOM 2329 C C . GLU A 1 285 ? 8.872 8.589 4.942 1.00 95.19 285 GLU A C 1
ATOM 2331 O O . GLU A 1 285 ? 8.446 7.757 5.745 1.00 95.19 285 GLU A O 1
ATOM 2336 N N . VAL A 1 286 ? 10.171 8.916 4.899 1.00 95.38 286 VAL A N 1
ATOM 2337 C CA . VAL A 1 286 ? 11.158 8.445 5.889 1.00 95.38 286 VAL A CA 1
ATOM 2338 C C . VAL A 1 286 ? 10.820 8.989 7.279 1.00 95.38 286 VAL A C 1
ATOM 2340 O O . VAL A 1 286 ? 10.682 8.200 8.210 1.00 95.38 286 VAL A O 1
ATOM 2343 N N . GLU A 1 287 ? 10.584 10.295 7.421 1.00 96.75 287 GLU A N 1
ATOM 2344 C CA . GLU A 1 287 ? 10.180 10.917 8.692 1.00 96.75 287 GLU A CA 1
ATOM 2345 C C . GLU A 1 287 ? 8.862 10.332 9.227 1.00 96.75 287 GLU A C 1
ATOM 2347 O O . GLU A 1 287 ? 8.745 10.050 10.423 1.00 96.75 287 GLU A O 1
ATOM 2352 N N . ARG A 1 288 ? 7.886 10.067 8.345 1.00 97.56 288 ARG A N 1
ATOM 2353 C CA . ARG A 1 288 ? 6.613 9.411 8.690 1.00 97.56 288 ARG A CA 1
ATOM 2354 C C . ARG A 1 288 ? 6.824 7.980 9.187 1.00 97.56 288 ARG A C 1
ATOM 2356 O O . ARG A 1 288 ? 6.212 7.580 10.179 1.00 97.56 288 ARG A O 1
ATOM 2363 N N . ARG A 1 289 ? 7.709 7.217 8.537 1.00 96.12 289 ARG A N 1
ATOM 2364 C CA . ARG A 1 289 ? 8.088 5.860 8.956 1.00 96.12 289 ARG A CA 1
ATOM 2365 C C . ARG A 1 289 ? 8.831 5.864 10.290 1.00 96.12 289 ARG A C 1
ATOM 2367 O O . ARG A 1 289 ? 8.517 5.048 11.148 1.00 96.12 289 ARG A O 1
ATOM 2374 N N . GLU A 1 290 ? 9.781 6.773 10.490 1.00 96.06 290 GLU A N 1
ATOM 2375 C CA . GLU A 1 290 ? 10.515 6.909 11.753 1.00 96.06 290 GLU A CA 1
ATOM 2376 C C . GLU A 1 290 ? 9.604 7.332 12.909 1.00 96.06 290 GLU A C 1
ATOM 2378 O O . GLU A 1 290 ? 9.752 6.823 14.019 1.00 96.06 290 GLU A O 1
ATOM 2383 N N . ALA A 1 291 ? 8.635 8.218 12.658 1.00 96.00 291 ALA A N 1
ATOM 2384 C CA . ALA A 1 291 ? 7.620 8.592 13.638 1.00 96.00 291 ALA A CA 1
ATOM 2385 C C . ALA A 1 291 ? 6.733 7.404 14.032 1.00 96.00 291 ALA A C 1
ATOM 2387 O O . ALA A 1 291 ? 6.484 7.204 15.219 1.00 96.00 291 ALA A O 1
ATOM 2388 N N . LEU A 1 292 ? 6.314 6.586 13.062 1.00 93.31 292 LEU A N 1
ATOM 2389 C CA . LEU A 1 292 ? 5.526 5.382 13.320 1.00 93.31 292 LEU A CA 1
ATOM 2390 C C . LEU A 1 292 ? 6.336 4.308 14.064 1.00 93.31 292 LEU A C 1
ATOM 2392 O O . LEU A 1 292 ? 5.825 3.729 15.017 1.00 93.31 292 LEU A O 1
ATOM 2396 N N . CYS A 1 293 ? 7.603 4.081 13.702 1.00 91.44 293 CYS A N 1
ATOM 2397 C CA . CYS A 1 293 ? 8.480 3.169 14.443 1.00 91.44 293 CYS A CA 1
ATOM 2398 C C . CYS A 1 293 ? 8.699 3.630 15.893 1.00 91.44 293 CYS A C 1
ATOM 2400 O O . CYS A 1 293 ? 8.619 2.806 16.798 1.00 91.44 293 CYS A O 1
ATOM 2402 N N . ARG A 1 294 ? 8.925 4.933 16.129 1.00 95.06 294 ARG A N 1
ATOM 2403 C CA . ARG A 1 294 ? 9.034 5.487 17.489 1.00 95.06 294 ARG A CA 1
ATOM 2404 C C . ARG A 1 294 ? 7.750 5.284 18.289 1.00 95.06 294 ARG A C 1
ATOM 2406 O O . ARG A 1 294 ? 7.820 4.716 19.371 1.00 95.06 294 ARG A O 1
ATOM 2413 N N . HIS A 1 295 ? 6.589 5.625 17.728 1.00 94.19 295 HIS A N 1
ATOM 2414 C CA . HIS A 1 295 ? 5.303 5.409 18.398 1.00 94.19 295 HIS A CA 1
ATOM 2415 C C . HIS A 1 295 ? 5.042 3.939 18.749 1.00 94.19 295 HIS A C 1
ATOM 2417 O O . HIS A 1 295 ? 4.498 3.667 19.817 1.00 94.19 295 HIS A O 1
ATOM 2423 N N . LEU A 1 296 ? 5.427 2.995 17.883 1.00 88.69 296 LEU A N 1
ATOM 2424 C CA . LEU A 1 296 ? 5.312 1.566 18.179 1.00 88.69 296 LEU A CA 1
ATOM 2425 C C . LEU A 1 296 ? 6.225 1.163 19.341 1.00 88.69 296 LEU A C 1
ATOM 2427 O O . LEU A 1 296 ? 5.718 0.617 20.311 1.00 88.69 296 LEU A O 1
ATOM 2431 N N . SER A 1 297 ? 7.516 1.507 19.315 1.00 89.69 297 SER A N 1
ATOM 2432 C CA . SER A 1 297 ? 8.441 1.158 20.406 1.00 89.69 297 SER A CA 1
ATOM 2433 C C . SER A 1 297 ? 8.127 1.864 21.735 1.00 89.69 297 SER A C 1
ATOM 2435 O O . SER A 1 297 ? 8.318 1.283 22.800 1.00 89.69 297 SER A O 1
ATOM 2437 N N . GLU A 1 298 ? 7.606 3.094 21.695 1.00 89.75 298 GLU A N 1
ATOM 2438 C CA . GLU A 1 298 ? 7.072 3.799 22.870 1.00 89.75 298 GLU A CA 1
ATOM 2439 C C . GLU A 1 298 ? 5.843 3.070 23.443 1.00 89.75 298 GLU A C 1
ATOM 2441 O O . GLU A 1 298 ? 5.715 2.925 24.659 1.00 89.75 298 GLU A O 1
ATOM 2446 N N . SER A 1 299 ? 4.968 2.557 22.570 1.00 87.56 299 SER A N 1
ATOM 2447 C CA . SER A 1 299 ? 3.774 1.801 22.965 1.00 87.56 299 SER A CA 1
ATOM 2448 C C . SER A 1 299 ? 4.135 0.419 23.518 1.00 87.56 299 SER A C 1
ATOM 2450 O O . SER A 1 299 ? 3.662 0.061 24.594 1.00 87.56 299 SER A O 1
ATOM 2452 N N . GLU A 1 300 ? 5.018 -0.325 22.848 1.00 84.06 300 GLU A N 1
ATOM 2453 C CA . GLU A 1 300 ? 5.556 -1.616 23.302 1.00 84.06 300 GLU A CA 1
ATOM 2454 C C . GLU A 1 300 ? 6.201 -1.481 24.690 1.00 84.06 300 GLU A C 1
ATOM 2456 O O . GLU A 1 300 ? 5.812 -2.189 25.615 1.00 84.06 300 GLU A O 1
ATOM 2461 N N . SER A 1 301 ? 7.085 -0.495 24.886 1.00 81.88 301 SER A N 1
ATOM 2462 C CA . SER A 1 301 ? 7.718 -0.244 26.189 1.00 81.88 301 SER A CA 1
ATOM 2463 C C . SER A 1 301 ? 6.716 0.171 27.280 1.00 81.88 301 SER A C 1
ATOM 2465 O O . SER A 1 301 ? 6.881 -0.200 28.445 1.00 81.88 301 SER A O 1
ATOM 2467 N N . SER A 1 302 ? 5.646 0.898 26.930 1.00 87.06 302 SER A N 1
ATOM 2468 C CA . SER A 1 302 ? 4.574 1.225 27.883 1.00 87.06 302 SER A CA 1
ATOM 2469 C C . SER A 1 302 ? 3.770 -0.006 28.319 1.00 87.06 302 SER A C 1
ATOM 2471 O O . SER A 1 302 ? 3.423 -0.116 29.496 1.00 87.06 302 SER A O 1
ATOM 2473 N N . LEU A 1 303 ? 3.538 -0.952 27.401 1.00 84.06 303 LEU A N 1
ATOM 2474 C CA . LEU A 1 303 ? 2.852 -2.214 27.675 1.00 84.06 303 LEU A CA 1
ATOM 2475 C C . LEU A 1 303 ? 3.723 -3.147 28.525 1.00 84.06 303 LEU A C 1
ATOM 2477 O O . LEU A 1 303 ? 3.218 -3.700 29.497 1.00 84.06 303 LEU A O 1
ATOM 2481 N N . GLU A 1 304 ? 5.026 -3.251 28.242 1.00 84.31 304 GLU A N 1
ATOM 2482 C CA . GLU A 1 304 ? 5.973 -4.014 29.073 1.00 84.31 304 GLU A CA 1
ATOM 2483 C C . GLU A 1 304 ? 6.020 -3.488 30.520 1.00 84.31 304 GLU A C 1
ATOM 2485 O O . GLU A 1 304 ? 5.964 -4.276 31.465 1.00 84.31 304 GLU A O 1
ATOM 2490 N N . MET A 1 305 ? 6.038 -2.163 30.730 1.00 87.69 305 MET A N 1
ATOM 2491 C CA . MET A 1 305 ? 5.987 -1.586 32.086 1.00 87.69 305 MET A CA 1
ATOM 2492 C C . MET A 1 305 ? 4.626 -1.753 32.782 1.00 87.69 305 MET A C 1
ATOM 2494 O O . MET A 1 305 ? 4.558 -1.743 34.015 1.00 87.69 305 MET A O 1
ATOM 2498 N N . GLU A 1 306 ? 3.527 -1.876 32.036 1.00 87.12 306 GLU A N 1
ATOM 2499 C CA . GLU A 1 306 ? 2.212 -2.173 32.610 1.00 87.12 306 GLU A CA 1
ATOM 2500 C C . GLU A 1 306 ? 2.077 -3.664 32.960 1.00 87.12 306 GLU A C 1
ATOM 2502 O O . GLU A 1 306 ? 1.588 -3.988 34.043 1.00 87.12 306 GLU A O 1
ATOM 2507 N N . GLU A 1 307 ? 2.605 -4.565 32.124 1.00 87.00 307 GLU A N 1
ATOM 2508 C CA . GLU A 1 307 ? 2.710 -5.998 32.417 1.00 87.00 307 GLU A CA 1
ATOM 2509 C C . GLU A 1 307 ? 3.626 -6.261 33.623 1.00 87.00 307 GLU A C 1
ATOM 2511 O O . GLU A 1 307 ? 3.239 -7.005 34.523 1.00 87.00 307 GLU A O 1
ATOM 2516 N N . GLU A 1 308 ? 4.783 -5.595 33.731 1.00 85.75 308 GLU A N 1
ATOM 2517 C CA . GLU A 1 308 ? 5.652 -5.709 34.910 1.00 85.75 308 GLU A CA 1
ATOM 2518 C C . GLU A 1 308 ? 4.955 -5.193 36.185 1.00 85.75 308 GLU A C 1
ATOM 2520 O O . GLU A 1 308 ? 5.073 -5.803 37.254 1.00 85.75 308 GLU A O 1
ATOM 2525 N N . ARG A 1 309 ? 4.162 -4.114 36.098 1.00 87.38 309 ARG A N 1
ATOM 2526 C CA . ARG A 1 309 ? 3.353 -3.629 37.232 1.00 87.38 309 ARG A CA 1
ATOM 2527 C C . ARG A 1 309 ? 2.294 -4.657 37.644 1.00 87.38 309 ARG A C 1
ATOM 2529 O O . ARG A 1 309 ? 2.189 -4.979 38.828 1.00 87.38 309 ARG A O 1
ATOM 2536 N N . LEU A 1 310 ? 1.553 -5.197 36.675 1.00 82.88 310 LEU A N 1
ATOM 2537 C CA . LEU A 1 310 ? 0.525 -6.223 36.879 1.00 82.88 310 LEU A CA 1
ATOM 2538 C C . LEU A 1 310 ? 1.113 -7.524 37.441 1.00 82.88 310 LEU A C 1
ATOM 2540 O O . LEU A 1 310 ? 0.511 -8.135 38.324 1.00 82.88 310 LEU A O 1
ATOM 2544 N N . PHE A 1 311 ? 2.302 -7.929 36.993 1.00 81.06 311 PHE A N 1
ATOM 2545 C CA . PHE A 1 311 ? 3.023 -9.083 37.525 1.00 81.06 311 PHE A CA 1
ATOM 2546 C C . PHE A 1 311 ? 3.405 -8.876 38.997 1.00 81.06 311 PHE A C 1
ATOM 2548 O O . PHE A 1 311 ? 3.162 -9.751 39.832 1.00 81.06 311 PHE A O 1
ATOM 2555 N N . ASN A 1 312 ? 3.934 -7.698 39.344 1.00 82.56 312 ASN A N 1
ATOM 2556 C CA . ASN A 1 312 ? 4.306 -7.368 40.720 1.00 82.56 312 ASN A CA 1
ATOM 2557 C C . ASN A 1 312 ? 3.083 -7.281 41.665 1.00 82.56 312 ASN A C 1
ATOM 2559 O O . ASN A 1 312 ? 3.135 -7.822 42.774 1.00 82.56 312 ASN A O 1
ATOM 2563 N N . GLU A 1 313 ? 1.950 -6.703 41.241 1.00 76.75 313 GLU A N 1
ATOM 2564 C CA . GLU A 1 313 ? 0.696 -6.753 42.021 1.00 76.75 313 GLU A CA 1
ATOM 2565 C C . GLU A 1 313 ? 0.095 -8.170 42.100 1.00 76.75 313 GLU A C 1
ATOM 2567 O O . GLU A 1 313 ? -0.353 -8.609 43.166 1.00 76.75 313 GLU A O 1
ATOM 2572 N N . GLY A 1 314 ? 0.119 -8.927 41.001 1.00 72.44 314 GLY A N 1
ATOM 2573 C CA . GLY A 1 314 ? -0.348 -10.314 40.939 1.00 72.44 314 GLY A CA 1
ATOM 2574 C C . GLY A 1 314 ? 0.432 -11.239 41.880 1.00 72.44 314 GLY A C 1
ATOM 2575 O O . GLY A 1 314 ? -0.149 -12.077 42.577 1.00 72.44 314 GLY A O 1
ATOM 2576 N N . MET A 1 315 ? 1.747 -11.040 41.981 1.00 63.75 315 MET A N 1
ATOM 2577 C CA . MET A 1 315 ? 2.615 -11.770 42.905 1.00 63.75 315 MET A CA 1
ATOM 2578 C C . MET A 1 315 ? 2.339 -11.406 44.376 1.00 63.75 315 MET A C 1
ATOM 2580 O O . MET A 1 315 ? 2.316 -12.292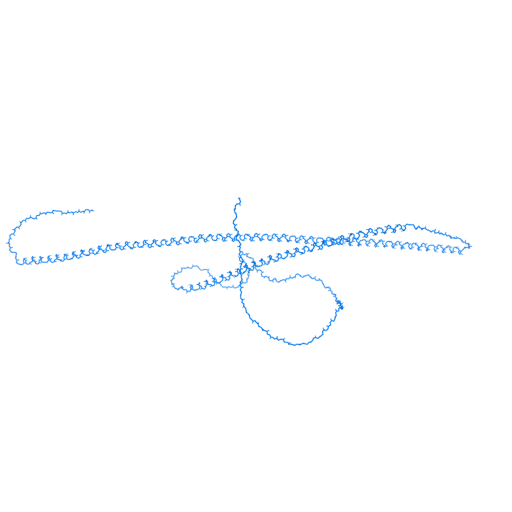 45.236 1.00 63.75 315 MET A O 1
ATOM 2584 N N . LEU A 1 316 ? 2.062 -10.130 44.676 1.00 57.53 316 LEU A N 1
ATOM 2585 C CA . LEU A 1 316 ? 1.692 -9.673 46.024 1.00 57.53 316 LEU A CA 1
ATOM 2586 C C . LEU A 1 316 ? 0.313 -10.183 46.475 1.00 57.53 316 LEU A C 1
ATOM 2588 O O . LEU A 1 316 ? 0.142 -10.546 47.643 1.00 57.53 316 LEU A O 1
ATOM 2592 N N . THR A 1 317 ? -0.664 -10.244 45.568 1.00 57.44 317 THR A N 1
ATOM 2593 C CA . THR A 1 317 ? -2.032 -10.706 45.867 1.00 57.44 317 THR A CA 1
ATOM 2594 C C . THR A 1 317 ? -2.131 -12.229 45.998 1.00 57.44 317 THR A C 1
ATOM 2596 O O . THR A 1 317 ? -2.792 -12.723 46.916 1.00 57.44 317 THR A O 1
ATOM 2599 N N . THR A 1 318 ? -1.422 -12.989 45.157 1.00 54.06 318 THR A N 1
ATOM 2600 C CA . THR A 1 318 ? -1.463 -14.466 45.161 1.00 54.06 318 THR A CA 1
ATOM 2601 C C . THR A 1 318 ? -0.857 -15.080 46.434 1.00 54.06 318 THR A C 1
ATOM 2603 O O . THR A 1 318 ? -1.289 -16.137 46.890 1.00 54.06 318 THR A O 1
ATOM 2606 N N . SER A 1 319 ? 0.097 -14.401 47.082 1.00 48.88 319 SER A N 1
ATOM 2607 C CA . SER A 1 319 ? 0.853 -14.924 48.237 1.00 48.88 319 SER A CA 1
ATOM 2608 C C . SER A 1 319 ? 0.098 -14.900 49.590 1.00 48.88 319 SER A C 1
ATOM 2610 O O . SER A 1 319 ? 0.704 -15.013 50.658 1.00 48.88 319 SER A O 1
ATOM 2612 N N . ARG A 1 320 ? -1.236 -14.723 49.592 1.00 46.12 320 ARG A N 1
ATOM 2613 C CA . ARG A 1 320 ? -2.042 -14.507 50.817 1.00 46.12 320 ARG A CA 1
ATOM 2614 C C . ARG A 1 320 ? -3.256 -15.424 51.031 1.00 46.12 320 ARG A C 1
ATOM 2616 O O . ARG A 1 320 ? -4.097 -15.109 51.871 1.00 46.12 320 ARG A O 1
ATOM 2623 N N . GLN A 1 321 ? -3.332 -16.591 50.385 1.00 38.81 321 GLN A N 1
ATOM 2624 C CA . GLN A 1 321 ? -4.326 -17.621 50.745 1.00 38.81 321 GLN A CA 1
ATOM 2625 C C . GLN A 1 321 ? -3.679 -18.872 51.359 1.00 38.81 321 GLN A C 1
ATOM 2627 O O . GLN A 1 321 ? -2.722 -19.430 50.827 1.00 38.81 321 GLN A O 1
ATOM 2632 N N . ARG A 1 322 ? -4.192 -19.297 52.524 1.00 42.41 322 ARG A N 1
ATOM 2633 C CA . ARG A 1 322 ? -3.621 -20.351 53.378 1.00 42.41 322 ARG A CA 1
ATOM 2634 C C . ARG A 1 322 ? -4.721 -21.310 53.864 1.00 42.41 322 ARG A C 1
ATOM 2636 O O . ARG A 1 322 ? -5.675 -20.861 54.482 1.00 42.41 322 ARG A O 1
ATOM 2643 N N . THR A 1 323 ? -4.504 -22.613 53.652 1.00 44.72 323 THR A N 1
ATOM 2644 C CA . THR A 1 323 ? -5.129 -23.786 54.321 1.00 44.72 323 THR A CA 1
ATOM 2645 C C . THR A 1 323 ? -6.656 -23.853 54.489 1.00 44.72 323 THR A C 1
ATOM 2647 O O . THR A 1 323 ? -7.194 -23.233 55.402 1.00 44.72 323 THR A O 1
ATOM 2650 N N . ILE A 1 324 ? -7.293 -24.822 53.813 1.00 39.34 324 ILE A N 1
ATOM 2651 C CA . ILE A 1 324 ? -8.305 -25.713 54.427 1.00 39.34 324 ILE A CA 1
ATOM 2652 C C . ILE A 1 324 ? -8.142 -27.139 53.842 1.00 39.34 324 ILE A C 1
ATOM 2654 O O . ILE A 1 324 ? -7.733 -27.289 52.692 1.00 39.34 324 ILE A O 1
ATOM 2658 N N . SER A 1 325 ? -8.421 -28.178 54.636 1.00 36.28 325 SER A N 1
ATOM 2659 C CA . SER A 1 325 ? -8.582 -29.596 54.236 1.00 36.28 325 SER A CA 1
ATOM 2660 C C . SER A 1 325 ? -10.042 -29.874 53.773 1.00 36.28 325 SER A C 1
ATOM 2662 O O . SER A 1 325 ? -10.860 -28.962 53.818 1.00 36.28 325 SER A O 1
ATOM 2664 N N . SER A 1 326 ? -10.491 -31.035 53.262 1.00 41.69 326 SER A N 1
ATOM 2665 C CA . SER A 1 326 ? -10.164 -32.455 53.529 1.00 41.69 326 SER A CA 1
ATOM 2666 C C . SER A 1 326 ? -10.602 -33.393 52.356 1.00 41.69 326 SER A C 1
ATOM 2668 O O . SER A 1 326 ? -11.144 -32.889 51.374 1.00 41.69 326 SER A O 1
ATOM 2670 N N . PRO A 1 327 ? -10.365 -34.730 52.398 1.00 60.25 327 PRO A N 1
ATOM 2671 C CA . PRO A 1 327 ? -10.407 -35.613 51.214 1.00 60.25 327 PRO A CA 1
ATOM 2672 C C . PRO A 1 327 ? -11.682 -36.472 51.024 1.00 60.25 327 PRO A C 1
ATOM 2674 O O . PRO A 1 327 ? -12.438 -36.706 51.964 1.00 60.25 327 PRO A O 1
ATOM 2677 N N . VAL A 1 328 ? -11.836 -37.050 49.818 1.00 38.84 328 VAL A N 1
ATOM 2678 C CA . VAL A 1 328 ? -12.782 -38.140 49.460 1.00 38.84 328 VAL A CA 1
ATOM 2679 C C . VAL A 1 328 ? -12.050 -39.183 48.570 1.00 38.84 328 VAL A C 1
ATOM 2681 O O . VAL A 1 328 ? -11.204 -38.764 47.777 1.00 38.84 328 VAL A O 1
ATOM 2684 N N . PRO A 1 329 ? -12.291 -40.513 48.684 1.00 47.16 329 PRO A N 1
ATOM 2685 C CA . PRO A 1 329 ? -11.419 -41.532 48.075 1.00 47.16 329 PRO A CA 1
ATOM 2686 C C . PRO A 1 329 ? -12.000 -42.319 46.874 1.00 47.16 329 PRO A C 1
ATOM 2688 O O . PRO A 1 329 ? -13.153 -42.732 46.906 1.00 47.16 329 PRO A O 1
ATOM 2691 N N . HIS A 1 330 ? -11.106 -42.692 45.936 1.00 38.38 330 HIS A N 1
ATOM 2692 C CA . HIS A 1 330 ? -11.246 -43.772 44.923 1.00 38.38 330 HIS A CA 1
ATOM 2693 C C . HIS A 1 330 ? -12.319 -43.537 43.821 1.00 38.38 330 HIS A C 1
ATOM 2695 O O . HIS A 1 330 ? -13.245 -42.761 43.999 1.00 38.38 330 HIS A O 1
ATOM 2701 N N . SER A 1 331 ? -12.252 -44.120 42.613 1.00 42.81 331 SER A N 1
ATOM 2702 C CA . SER A 1 331 ? -11.361 -45.156 42.044 1.00 42.81 331 SER A CA 1
ATOM 2703 C C . SER A 1 331 ? -11.023 -44.840 40.552 1.00 42.81 331 SER A C 1
ATOM 2705 O O . SER A 1 331 ? -11.407 -43.771 40.078 1.00 42.81 331 SER A O 1
ATOM 2707 N N . PRO A 1 332 ? -10.240 -45.655 39.806 1.00 49.22 332 PRO A N 1
ATOM 2708 C CA . PRO A 1 332 ? -9.349 -45.124 38.767 1.00 49.22 332 PRO A CA 1
ATOM 2709 C C . PRO A 1 332 ? -9.900 -45.115 37.333 1.00 49.22 332 PRO A C 1
ATOM 2711 O O . PRO A 1 332 ? -10.664 -45.988 36.932 1.00 49.22 332 PRO A O 1
ATOM 2714 N N . ASN A 1 333 ? -9.287 -44.272 36.496 1.00 30.39 333 ASN A N 1
ATOM 2715 C CA . ASN A 1 333 ? -8.719 -44.786 35.249 1.00 30.39 333 ASN A CA 1
ATOM 2716 C C . ASN A 1 333 ? -7.365 -44.113 34.961 1.00 30.39 333 ASN A C 1
ATOM 2718 O O . ASN A 1 333 ? -7.285 -42.891 34.856 1.00 30.39 333 ASN A O 1
ATOM 2722 N N . SER A 1 334 ? -6.291 -44.902 34.880 1.00 36.44 334 SER A N 1
ATOM 2723 C CA . SER A 1 334 ? -4.932 -44.392 34.661 1.00 36.44 334 SER A CA 1
ATOM 2724 C C . SER A 1 334 ? -4.504 -44.610 33.217 1.00 36.44 334 SER A C 1
ATOM 2726 O O . SER A 1 334 ? -4.442 -45.748 32.758 1.00 36.44 334 SER A O 1
ATOM 2728 N N . SER A 1 335 ? -4.151 -43.529 32.521 1.00 35.50 335 SER A N 1
ATOM 2729 C CA . SER A 1 335 ? -3.254 -43.563 31.358 1.00 35.50 335 SER A CA 1
ATOM 2730 C C . SER A 1 335 ? -2.657 -42.181 31.088 1.00 35.50 335 SER A C 1
ATOM 2732 O O . SER A 1 335 ? -2.990 -41.493 30.127 1.00 35.50 335 SER A O 1
ATOM 2734 N N . ARG A 1 336 ? -1.715 -41.793 31.950 1.00 50.34 336 ARG A N 1
ATOM 2735 C CA . ARG A 1 336 ? -0.612 -40.900 31.580 1.00 50.34 336 ARG A CA 1
ATOM 2736 C C . ARG A 1 336 ? 0.691 -41.652 31.852 1.00 50.34 336 ARG A C 1
ATOM 2738 O O . ARG A 1 336 ? 0.760 -42.402 32.824 1.00 50.34 336 ARG A O 1
ATOM 2745 N N . PRO A 1 337 ? 1.727 -41.425 31.042 1.00 47.56 337 PRO A N 1
ATOM 2746 C CA . PRO A 1 337 ? 3.002 -41.089 31.667 1.00 47.56 337 PRO A CA 1
ATOM 2747 C C . PRO A 1 337 ? 3.569 -39.766 31.139 1.00 47.56 337 PRO A C 1
ATOM 2749 O O . PRO A 1 337 ? 3.160 -39.247 30.100 1.00 47.56 337 PRO A O 1
ATOM 2752 N N . LEU A 1 338 ? 4.504 -39.204 31.900 1.00 38.62 338 LEU A N 1
ATOM 2753 C CA . LEU A 1 338 ? 5.251 -37.998 31.559 1.00 38.62 338 LEU A CA 1
ATOM 2754 C C . LEU A 1 338 ? 6.697 -38.364 31.213 1.00 38.62 338 LEU A C 1
ATOM 2756 O O . LEU A 1 338 ? 7.358 -38.988 32.038 1.00 38.62 338 LEU A O 1
ATOM 2760 N N . SER A 1 339 ? 7.195 -37.819 30.097 1.00 36.03 339 SER A N 1
ATOM 2761 C CA . SER A 1 339 ? 8.622 -37.509 29.888 1.00 36.03 339 SER A CA 1
ATOM 2762 C C . SER A 1 339 ? 9.598 -38.714 29.840 1.00 36.03 339 SER A C 1
ATOM 2764 O O . SER A 1 339 ? 9.200 -39.859 30.022 1.00 36.03 339 SER A O 1
ATOM 2766 N N . PRO A 1 340 ? 10.903 -38.484 29.594 1.00 54.34 340 PRO A N 1
ATOM 2767 C CA . PRO A 1 340 ? 11.456 -37.765 28.440 1.00 54.34 340 PRO A CA 1
ATOM 2768 C C . PRO A 1 340 ? 12.498 -38.613 27.671 1.00 54.34 340 PRO A C 1
ATOM 2770 O O . PRO A 1 340 ? 13.188 -39.443 28.258 1.00 54.34 340 PRO A O 1
ATOM 2773 N N . GLY A 1 341 ? 12.700 -38.356 26.372 1.00 29.52 341 GLY A N 1
ATOM 2774 C CA . GLY A 1 341 ? 13.748 -39.027 25.586 1.00 29.52 341 GLY A CA 1
ATOM 2775 C C . GLY A 1 341 ? 14.109 -38.280 24.289 1.00 29.52 341 GLY A C 1
ATOM 2776 O O . GLY A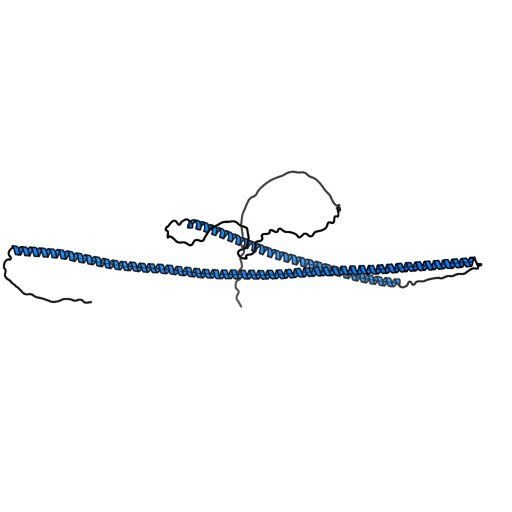 1 341 ? 13.201 -37.769 23.632 1.00 29.52 341 GLY A O 1
ATOM 2777 N N . PRO A 1 342 ? 15.399 -38.172 23.908 1.00 51.59 342 PRO A N 1
ATOM 2778 C CA . PRO A 1 342 ? 15.826 -37.390 22.746 1.00 51.59 342 PRO A CA 1
ATOM 2779 C C . PRO A 1 342 ? 15.891 -38.220 21.455 1.00 51.59 342 PRO A C 1
ATOM 2781 O O . PRO A 1 342 ? 16.484 -39.298 21.437 1.00 51.59 342 PRO A O 1
ATOM 2784 N N . SER A 1 343 ? 15.375 -37.691 20.339 1.00 32.50 343 SER A N 1
ATOM 2785 C CA . SER A 1 343 ? 15.713 -38.185 18.993 1.00 32.50 343 SER A CA 1
ATOM 2786 C C . SER A 1 343 ? 15.434 -37.184 17.866 1.00 32.50 343 SER A C 1
ATOM 2788 O O . SER A 1 343 ? 14.396 -36.535 17.813 1.00 32.50 343 SER A O 1
ATOM 2790 N N . ALA A 1 344 ? 16.420 -37.100 16.973 1.00 40.56 344 ALA A N 1
ATOM 2791 C CA . ALA A 1 344 ? 16.462 -36.510 15.635 1.00 40.56 344 ALA A CA 1
ATOM 2792 C C . ALA A 1 344 ? 15.168 -35.915 15.017 1.00 40.56 344 ALA A C 1
ATOM 2794 O O . ALA A 1 344 ? 14.408 -36.591 14.333 1.00 40.56 344 ALA A O 1
ATOM 2795 N N . GLY A 1 345 ? 15.044 -34.590 15.125 1.00 44.81 345 GLY A N 1
ATOM 2796 C CA . GLY A 1 345 ? 14.832 -33.669 13.997 1.00 44.81 345 GLY A CA 1
ATOM 2797 C C . GLY A 1 345 ? 13.739 -33.933 12.944 1.00 44.81 345 GLY A C 1
ATOM 2798 O O . GLY A 1 345 ? 13.944 -34.651 11.970 1.00 44.81 345 GLY A O 1
ATOM 2799 N N . THR A 1 346 ? 12.706 -33.087 12.955 1.00 43.53 346 THR A N 1
ATOM 2800 C CA . THR A 1 346 ? 12.340 -32.320 11.743 1.00 43.53 346 THR A CA 1
ATOM 2801 C C . THR A 1 346 ? 11.609 -31.028 12.108 1.00 43.53 346 THR A C 1
ATOM 2803 O O . THR A 1 346 ? 10.566 -31.055 12.752 1.00 43.53 346 THR A O 1
ATOM 2806 N N . GLY A 1 347 ? 12.142 -29.877 11.687 1.00 45.50 347 GLY A N 1
ATOM 2807 C CA . GLY A 1 347 ? 11.484 -28.582 11.885 1.00 45.50 347 GLY A CA 1
ATOM 2808 C C . GLY A 1 347 ? 10.395 -28.343 10.838 1.00 45.50 347 GLY A C 1
ATOM 2809 O O . GLY A 1 347 ? 10.707 -28.203 9.654 1.00 45.50 347 GLY A O 1
ATOM 2810 N N . ARG A 1 348 ? 9.132 -28.265 11.269 1.00 61.50 348 ARG A N 1
ATOM 2811 C CA . ARG A 1 348 ? 7.982 -27.853 10.446 1.00 61.50 348 ARG A CA 1
ATOM 2812 C C . ARG A 1 348 ? 7.204 -26.740 11.140 1.00 61.50 348 ARG A C 1
ATOM 2814 O O . ARG A 1 348 ? 7.085 -26.745 12.362 1.00 61.50 348 ARG A O 1
ATOM 2821 N N . CYS A 1 349 ? 6.660 -25.803 10.367 1.00 56.84 349 CYS A N 1
ATOM 2822 C CA . CYS A 1 349 ? 5.788 -24.759 10.907 1.00 56.84 349 CYS A CA 1
ATOM 2823 C C . CYS A 1 349 ? 4.378 -25.311 11.175 1.00 56.84 349 CYS A C 1
ATOM 2825 O O . CYS A 1 349 ? 3.772 -25.912 10.288 1.00 56.84 349 CYS A O 1
ATOM 2827 N N . HIS A 1 350 ? 3.832 -25.075 12.372 1.00 56.34 350 HIS A N 1
ATOM 2828 C CA . HIS A 1 350 ? 2.541 -25.635 12.794 1.00 56.34 350 HIS A CA 1
ATOM 2829 C C . HIS A 1 350 ? 1.322 -25.014 12.071 1.00 56.34 350 HIS A C 1
ATOM 2831 O O . HIS A 1 350 ? 0.233 -25.580 12.118 1.00 56.34 350 HIS A O 1
ATOM 2837 N N . ALA A 1 351 ? 1.501 -23.883 11.375 1.00 47.12 351 ALA A N 1
ATOM 2838 C CA . ALA A 1 351 ? 0.445 -23.214 10.607 1.00 47.12 351 ALA A CA 1
ATOM 2839 C C . ALA A 1 351 ? 0.397 -23.607 9.114 1.00 47.12 351 ALA A C 1
ATOM 2841 O O . ALA A 1 351 ? -0.629 -23.413 8.472 1.00 47.12 351 ALA A O 1
ATOM 2842 N N . CYS A 1 352 ? 1.484 -24.146 8.539 1.00 71.19 352 CYS A N 1
ATOM 2843 C CA . CYS A 1 352 ? 1.558 -24.447 7.096 1.00 71.19 352 CYS A CA 1
ATOM 2844 C C . CYS A 1 352 ? 2.283 -25.756 6.723 1.00 71.19 352 CYS A C 1
ATOM 2846 O O . CYS A 1 352 ? 2.398 -26.083 5.544 1.00 71.19 352 CYS A O 1
ATOM 2848 N N . GLY A 1 353 ? 2.799 -26.517 7.695 1.00 59.06 353 GLY A N 1
ATOM 2849 C CA . GLY A 1 353 ? 3.345 -27.869 7.511 1.00 59.06 353 GLY A CA 1
ATOM 2850 C C . GLY A 1 353 ? 4.661 -27.990 6.726 1.00 59.06 353 GLY A C 1
ATOM 2851 O O . GLY A 1 353 ? 5.247 -29.078 6.704 1.00 59.06 353 GLY A O 1
ATOM 2852 N N . GLN A 1 354 ? 5.154 -26.919 6.098 1.00 53.75 354 GLN A N 1
ATOM 2853 C CA . GLN A 1 354 ? 6.375 -26.942 5.285 1.00 53.75 354 GLN A CA 1
ATOM 2854 C C . GLN A 1 354 ? 7.654 -27.112 6.122 1.00 53.75 354 GLN A C 1
ATOM 2856 O O . GLN A 1 354 ? 7.699 -26.790 7.312 1.00 53.75 354 GLN A O 1
ATOM 2861 N N . LEU A 1 355 ? 8.692 -27.658 5.480 1.00 49.38 355 LEU A N 1
ATOM 2862 C CA . LEU A 1 355 ? 9.970 -28.023 6.094 1.00 49.38 355 LEU A CA 1
ATOM 2863 C C . LEU A 1 355 ? 10.907 -26.807 6.175 1.00 49.38 355 LEU A C 1
ATOM 2865 O O . LEU A 1 355 ? 11.244 -26.217 5.150 1.00 49.38 355 LEU A O 1
ATOM 2869 N N . LEU A 1 356 ? 11.388 -26.460 7.372 1.00 48.47 356 LEU A N 1
ATOM 2870 C CA . LEU A 1 356 ? 12.344 -25.362 7.561 1.00 48.47 356 LEU A CA 1
ATOM 2871 C C . LEU A 1 356 ? 13.773 -25.801 7.211 1.00 48.47 356 LEU A C 1
ATOM 2873 O O . LEU A 1 356 ? 14.599 -26.093 8.078 1.00 48.47 356 LEU A O 1
ATOM 2877 N N . CYS A 1 357 ? 14.074 -25.834 5.914 1.00 38.59 357 CYS A N 1
ATOM 2878 C CA . CYS A 1 357 ? 15.410 -26.131 5.411 1.00 38.59 357 CYS A CA 1
ATOM 2879 C C . CYS A 1 357 ? 16.349 -24.922 5.598 1.00 38.59 357 CYS A C 1
ATOM 2881 O O . CYS A 1 357 ? 16.534 -24.114 4.690 1.00 38.59 357 CYS A O 1
ATOM 2883 N N . ARG A 1 358 ? 16.958 -24.784 6.786 1.00 44.22 358 ARG A N 1
ATOM 2884 C CA . ARG A 1 358 ? 18.017 -23.786 7.027 1.00 44.22 358 ARG A CA 1
ATOM 2885 C C . ARG A 1 358 ? 19.222 -24.053 6.114 1.00 44.22 358 ARG A C 1
ATOM 2887 O O . ARG A 1 358 ? 20.020 -24.943 6.401 1.00 44.22 358 ARG A O 1
ATOM 2894 N N . ARG A 1 359 ? 19.417 -23.222 5.086 1.00 35.72 359 ARG A N 1
ATOM 2895 C CA . ARG A 1 359 ? 20.697 -23.091 4.375 1.00 35.72 359 ARG A CA 1
ATOM 2896 C C . ARG A 1 359 ? 21.102 -21.621 4.305 1.00 35.72 359 ARG A C 1
ATOM 2898 O O . ARG A 1 359 ? 20.378 -20.801 3.756 1.00 35.72 359 ARG A O 1
ATOM 2905 N N . SER A 1 360 ? 22.254 -21.296 4.887 1.00 45.78 360 SER A N 1
ATOM 2906 C CA . SER A 1 360 ? 22.806 -19.940 4.869 1.00 45.78 360 SER A CA 1
ATOM 2907 C C . SER A 1 360 ? 23.649 -19.717 3.614 1.00 45.78 360 SER A C 1
ATOM 2909 O O . SER A 1 360 ? 24.802 -20.149 3.550 1.00 45.78 360 SER A O 1
ATOM 2911 N N . GLU A 1 361 ? 23.089 -18.994 2.652 1.00 34.38 361 GLU A N 1
ATOM 2912 C CA . GLU A 1 361 ? 23.783 -18.448 1.482 1.00 34.38 361 GLU A CA 1
ATOM 2913 C C . GLU A 1 361 ? 23.752 -16.922 1.662 1.00 34.38 361 GLU A C 1
ATOM 2915 O O . GLU A 1 361 ? 22.686 -16.322 1.677 1.00 34.38 361 GLU A O 1
ATOM 2920 N N . ARG A 1 362 ? 24.839 -16.226 2.020 1.00 40.78 362 ARG A N 1
ATOM 2921 C CA . ARG A 1 362 ? 26.197 -16.239 1.444 1.00 40.78 362 ARG A CA 1
ATOM 2922 C C . ARG A 1 362 ? 26.171 -16.124 -0.078 1.00 40.78 362 ARG A C 1
ATOM 2924 O O . ARG A 1 362 ? 26.168 -17.111 -0.797 1.00 40.78 362 ARG A O 1
ATOM 2931 N N . PHE A 1 363 ? 26.201 -14.861 -0.492 1.00 40.09 363 PHE A N 1
ATOM 2932 C CA . PHE A 1 363 ? 26.484 -14.317 -1.815 1.00 40.09 363 PHE A CA 1
ATOM 2933 C C . PHE A 1 363 ? 27.499 -15.164 -2.613 1.00 40.09 363 PHE A C 1
ATOM 2935 O O . PHE A 1 363 ? 28.681 -15.206 -2.269 1.00 40.09 363 PHE A O 1
ATOM 2942 N N . ILE A 1 364 ? 27.051 -15.804 -3.697 1.00 36.38 364 ILE A N 1
ATOM 2943 C CA . ILE A 1 364 ? 27.908 -16.500 -4.668 1.00 36.38 364 ILE A CA 1
ATOM 2944 C C . ILE A 1 364 ? 27.710 -15.833 -6.031 1.00 36.38 364 ILE A C 1
ATOM 2946 O O . ILE A 1 364 ? 26.613 -15.843 -6.584 1.00 36.38 364 ILE A O 1
ATOM 2950 N N . LYS A 1 365 ? 28.784 -15.258 -6.585 1.00 36.72 365 LYS A N 1
ATOM 2951 C CA . LYS A 1 365 ? 28.820 -14.839 -7.993 1.00 36.72 365 LYS A CA 1
ATOM 2952 C C . LYS A 1 365 ? 28.990 -16.081 -8.881 1.00 36.72 365 LYS A C 1
ATOM 2954 O O . LYS A 1 365 ? 29.840 -16.911 -8.552 1.00 36.72 365 LYS A O 1
ATOM 2959 N N . PRO A 1 366 ? 28.276 -16.203 -10.013 1.00 36.62 366 PRO A N 1
ATOM 2960 C CA . PRO A 1 366 ? 28.605 -17.210 -11.014 1.00 36.62 366 PRO A CA 1
ATOM 2961 C C . PRO A 1 366 ? 29.967 -16.882 -11.642 1.00 36.62 366 PRO A C 1
ATOM 2963 O O . PRO A 1 366 ? 30.223 -15.740 -12.027 1.00 36.62 366 PRO A O 1
ATOM 2966 N N . ALA A 1 367 ? 30.840 -17.883 -11.745 1.00 32.03 367 ALA A N 1
ATOM 2967 C CA . ALA A 1 367 ? 32.122 -17.778 -12.434 1.00 32.03 367 ALA A CA 1
ATOM 2968 C C . ALA A 1 367 ? 32.056 -18.539 -13.764 1.00 32.03 367 ALA A C 1
ATOM 2970 O O . ALA A 1 367 ? 31.670 -19.707 -13.790 1.00 32.03 367 ALA A O 1
ATOM 2971 N N . ILE A 1 368 ? 32.455 -17.882 -14.854 1.00 39.94 368 ILE A N 1
ATOM 2972 C CA . ILE A 1 368 ? 32.641 -18.495 -16.176 1.00 39.94 368 ILE A CA 1
ATOM 2973 C C . ILE A 1 368 ? 34.157 -18.672 -16.390 1.00 39.94 368 ILE A C 1
ATOM 2975 O O . ILE A 1 368 ? 34.903 -17.734 -16.096 1.00 39.94 368 ILE A O 1
ATOM 2979 N N . PRO A 1 369 ? 34.643 -19.846 -16.834 1.00 41.72 369 PRO A N 1
ATOM 2980 C CA . PRO A 1 369 ? 36.076 -20.122 -16.937 1.00 41.72 369 PRO A CA 1
ATOM 2981 C C . PRO A 1 369 ? 36.698 -19.746 -18.298 1.00 41.72 369 PRO A C 1
ATOM 2983 O O . PRO A 1 369 ? 36.008 -19.698 -19.313 1.00 41.72 369 PRO A O 1
ATOM 2986 N N . PHE A 1 370 ? 38.037 -19.639 -18.288 1.00 34.16 370 PHE A N 1
ATOM 2987 C CA . PHE A 1 370 ? 38.977 -19.541 -19.427 1.00 34.16 370 PHE A CA 1
ATOM 2988 C C . PHE A 1 370 ? 39.076 -18.198 -20.189 1.00 34.16 370 PHE A C 1
ATOM 2990 O O . PHE A 1 370 ? 38.084 -17.483 -20.307 1.00 34.16 370 PHE A O 1
ATOM 2997 N N . PRO A 1 371 ? 40.232 -17.897 -20.829 1.00 44.47 371 PRO A N 1
ATOM 2998 C CA . PRO A 1 371 ? 41.611 -18.331 -20.545 1.00 44.47 371 PRO A CA 1
ATOM 2999 C C . PRO A 1 371 ? 42.595 -17.144 -20.375 1.00 44.47 371 PRO A C 1
ATOM 3001 O O . PRO A 1 371 ? 42.219 -15.976 -20.404 1.00 44.47 371 PRO A O 1
ATOM 3004 N N . GLN A 1 372 ? 43.883 -17.449 -20.184 1.00 35.66 372 GLN A N 1
ATOM 3005 C CA . GLN A 1 372 ? 44.956 -16.455 -20.066 1.00 35.66 372 GLN A CA 1
ATOM 3006 C C . GLN A 1 372 ? 45.228 -15.710 -21.385 1.00 35.66 372 GLN A C 1
ATOM 3008 O O . GLN A 1 372 ? 45.390 -16.340 -22.428 1.00 35.66 372 GLN A O 1
ATOM 3013 N N . LEU A 1 373 ? 45.468 -14.400 -21.294 1.00 31.61 373 LEU A N 1
ATOM 3014 C CA . LEU A 1 373 ? 46.400 -13.681 -22.168 1.00 31.61 373 LEU A CA 1
ATOM 3015 C C . LEU A 1 373 ? 47.333 -12.823 -21.304 1.00 31.61 373 LEU A C 1
ATOM 3017 O O . LEU A 1 373 ? 46.946 -12.357 -20.234 1.00 31.61 373 LEU A O 1
ATOM 3021 N N . ASN A 1 374 ? 48.582 -12.680 -21.743 1.00 32.59 374 ASN A N 1
ATOM 3022 C CA . ASN A 1 374 ? 49.686 -12.143 -20.949 1.00 32.59 374 ASN A CA 1
ATOM 3023 C C . ASN A 1 374 ? 50.492 -11.141 -21.787 1.00 32.59 374 ASN A C 1
ATOM 3025 O O . ASN A 1 374 ? 51.176 -11.550 -22.724 1.00 32.59 374 ASN A O 1
ATOM 3029 N N . THR A 1 375 ? 50.423 -9.850 -21.455 1.00 31.83 375 THR A N 1
ATOM 3030 C CA . THR A 1 375 ? 51.188 -8.784 -22.126 1.00 31.83 375 THR A CA 1
ATOM 3031 C C . THR A 1 375 ? 51.653 -7.728 -21.128 1.00 31.83 375 THR A C 1
ATOM 3033 O O . THR A 1 375 ? 50.861 -7.219 -20.336 1.00 31.83 375 THR A O 1
ATOM 3036 N N . SER A 1 376 ? 52.939 -7.395 -21.189 1.00 32.12 376 SER A N 1
ATOM 3037 C CA . SER A 1 376 ? 53.618 -6.452 -20.295 1.00 32.12 376 SER A CA 1
ATOM 3038 C C . SER A 1 376 ? 53.301 -4.972 -20.579 1.00 32.12 376 SER A C 1
ATOM 3040 O O . SER A 1 376 ? 52.879 -4.628 -21.676 1.00 32.12 376 SER A O 1
ATOM 3042 N N . ALA A 1 377 ? 53.565 -4.132 -19.565 1.00 31.56 377 ALA A N 1
ATOM 3043 C CA . ALA A 1 377 ? 54.218 -2.801 -19.561 1.00 31.56 377 ALA A CA 1
ATOM 3044 C C . ALA A 1 377 ? 54.465 -2.044 -20.905 1.00 31.56 377 ALA A C 1
ATOM 3046 O O . ALA A 1 377 ? 54.803 -2.691 -21.895 1.00 31.56 377 ALA A O 1
ATOM 3047 N N . PRO A 1 378 ? 54.496 -0.680 -20.926 1.00 46.97 378 PRO A N 1
ATOM 3048 C CA . PRO A 1 378 ? 55.059 0.143 -19.840 1.00 46.97 378 PRO A CA 1
ATOM 3049 C C . PRO A 1 378 ? 54.389 1.507 -19.542 1.00 46.97 378 PRO A C 1
ATOM 3051 O O . PRO A 1 378 ? 53.391 1.904 -20.135 1.00 46.97 378 PRO A O 1
ATOM 3054 N N . ASN A 1 379 ? 55.007 2.239 -18.605 1.00 35.44 379 ASN A N 1
ATOM 3055 C CA . ASN A 1 379 ? 54.782 3.665 -18.344 1.00 35.44 379 ASN A CA 1
ATOM 3056 C C . ASN A 1 379 ? 54.977 4.532 -19.600 1.00 35.44 379 ASN A C 1
ATOM 3058 O O . ASN A 1 379 ? 55.857 4.252 -20.415 1.00 35.44 379 ASN A O 1
ATOM 3062 N N . VAL A 1 380 ? 54.300 5.684 -19.640 1.00 34.69 380 VAL A N 1
ATOM 3063 C CA . VAL A 1 380 ? 54.728 6.837 -20.447 1.00 34.69 380 VAL A CA 1
ATOM 3064 C C . VAL A 1 380 ? 54.835 8.060 -19.538 1.00 34.69 380 VAL A C 1
ATOM 3066 O O . VAL A 1 380 ? 53.921 8.358 -18.772 1.00 34.69 380 VAL A O 1
ATOM 3069 N N . LEU A 1 381 ? 55.974 8.748 -19.597 1.00 33.75 381 LEU A N 1
ATOM 3070 C CA . LEU A 1 381 ? 56.201 10.020 -18.912 1.00 33.75 381 LEU A CA 1
ATOM 3071 C C . LEU A 1 381 ? 55.564 11.163 -19.711 1.00 33.75 381 LEU A C 1
ATOM 3073 O O . LEU A 1 381 ? 55.647 11.171 -20.937 1.00 33.75 381 LEU A O 1
ATOM 3077 N N . ASN A 1 382 ? 55.081 12.198 -19.023 1.00 29.45 382 ASN A N 1
ATOM 3078 C CA . ASN A 1 382 ? 55.263 13.559 -19.522 1.00 29.45 382 ASN A CA 1
ATOM 3079 C C . ASN A 1 382 ? 55.521 14.528 -18.358 1.00 29.45 382 ASN A C 1
ATOM 3081 O O . ASN A 1 382 ? 55.082 14.298 -17.232 1.00 29.45 382 ASN A O 1
ATOM 3085 N N . SER A 1 383 ? 56.303 15.576 -18.597 1.00 30.67 383 SER A N 1
ATOM 3086 C CA . SER A 1 383 ? 56.785 16.518 -17.577 1.00 30.67 383 SER A CA 1
ATOM 3087 C C . SER A 1 383 ? 57.064 17.889 -18.199 1.00 30.67 383 SER A C 1
ATOM 3089 O O . SER A 1 383 ? 57.168 17.986 -19.418 1.00 30.67 383 SER A O 1
ATOM 3091 N N . SER A 1 384 ? 57.273 18.910 -17.353 1.00 31.75 384 SER A N 1
ATOM 3092 C CA . SER A 1 384 ? 57.520 20.330 -17.703 1.00 31.75 384 SER A CA 1
ATOM 3093 C C . SER A 1 384 ? 56.279 21.083 -18.236 1.00 31.75 384 SER A C 1
ATOM 3095 O O . SER A 1 384 ? 55.477 20.502 -18.957 1.00 31.75 384 SER A O 1
ATOM 3097 N N . ALA A 1 385 ? 56.017 22.356 -17.902 1.00 32.22 385 ALA A N 1
ATOM 3098 C CA . ALA A 1 385 ? 56.562 23.279 -16.880 1.00 32.22 385 ALA A CA 1
ATOM 3099 C C . ALA A 1 385 ? 55.427 24.265 -16.459 1.00 32.22 385 ALA A C 1
ATOM 3101 O O . ALA A 1 385 ? 54.323 24.134 -16.979 1.00 32.22 385 ALA A O 1
ATOM 3102 N N . THR A 1 386 ? 55.528 25.245 -15.549 1.00 31.06 386 THR A N 1
ATOM 3103 C CA . THR A 1 386 ? 56.591 25.867 -14.709 1.00 31.06 386 THR A CA 1
ATOM 3104 C C . THR A 1 386 ? 55.861 26.507 -13.491 1.00 31.06 386 THR A C 1
ATOM 3106 O O . THR A 1 386 ? 54.644 26.638 -13.531 1.00 31.06 386 THR A O 1
ATOM 3109 N N . GLY A 1 387 ? 56.465 26.984 -12.395 1.00 29.17 387 GLY A N 1
ATOM 3110 C CA . GLY A 1 387 ? 57.860 27.014 -11.939 1.00 29.17 387 GLY A CA 1
ATOM 3111 C C . GLY A 1 387 ? 58.077 28.085 -10.845 1.00 29.17 387 GLY A C 1
ATOM 3112 O O . GLY A 1 387 ? 57.446 29.133 -10.911 1.00 29.17 387 GLY A O 1
ATOM 3113 N N . ALA A 1 388 ? 59.019 27.841 -9.916 1.00 32.03 388 ALA A N 1
ATOM 3114 C CA . ALA A 1 388 ? 59.514 28.771 -8.871 1.00 32.03 388 ALA A CA 1
ATOM 3115 C C . ALA A 1 388 ? 58.480 29.207 -7.779 1.00 32.03 388 ALA A C 1
ATOM 3117 O O . ALA A 1 388 ? 57.280 29.110 -7.992 1.00 32.03 388 ALA A O 1
ATOM 3118 N N . SER A 1 389 ? 58.831 29.646 -6.554 1.00 32.16 389 SER A N 1
ATOM 3119 C CA . SER A 1 389 ? 60.143 29.873 -5.902 1.00 32.16 389 SER A CA 1
ATOM 3120 C C . SER A 1 389 ? 60.065 29.652 -4.372 1.00 32.16 389 SER A C 1
ATOM 3122 O O . SER A 1 389 ? 59.136 30.161 -3.761 1.00 32.16 389 SER A O 1
ATOM 3124 N N . GLY A 1 390 ? 61.092 29.043 -3.752 1.00 30.36 390 GLY A N 1
ATOM 3125 C CA . GLY A 1 390 ? 61.415 29.150 -2.306 1.00 30.36 390 GLY A CA 1
ATOM 3126 C C . GLY A 1 390 ? 60.447 28.516 -1.274 1.00 30.36 390 GLY A C 1
ATOM 3127 O O . GLY A 1 390 ? 59.287 28.265 -1.559 1.00 30.36 390 GLY A O 1
ATOM 3128 N N . GLY A 1 391 ? 60.870 28.215 -0.037 1.00 30.36 391 GLY A N 1
ATOM 3129 C CA . GLY A 1 391 ? 62.246 28.194 0.487 1.00 30.36 391 GLY A CA 1
ATOM 3130 C C . GLY A 1 391 ? 62.344 28.346 2.017 1.00 30.36 391 GLY A C 1
ATOM 3131 O O . GLY A 1 391 ? 62.405 29.469 2.498 1.00 30.36 391 GLY A O 1
ATOM 3132 N N . GLY A 1 392 ? 62.442 27.232 2.761 1.00 29.84 392 GLY A N 1
ATOM 3133 C CA . GLY A 1 392 ? 62.608 27.205 4.232 1.00 29.84 392 GLY A CA 1
ATOM 3134 C C . GLY A 1 392 ? 61.345 27.589 5.035 1.00 29.84 392 GLY A C 1
ATOM 3135 O O . GLY A 1 392 ? 60.446 28.230 4.511 1.00 29.84 392 GLY A O 1
ATOM 3136 N N . GLY A 1 393 ? 61.176 27.209 6.307 1.00 30.42 393 GLY A N 1
ATOM 3137 C CA . GLY A 1 393 ? 61.973 26.301 7.145 1.00 30.42 393 GLY A CA 1
ATOM 3138 C C . GLY A 1 393 ? 62.047 26.765 8.610 1.00 30.42 393 GLY A C 1
ATOM 3139 O O . GLY A 1 393 ? 62.469 27.886 8.856 1.00 30.42 393 GLY A O 1
ATOM 3140 N N . GLY A 1 394 ? 61.717 25.894 9.576 1.00 30.59 394 GLY A N 1
ATOM 3141 C CA . GLY A 1 394 ? 62.073 26.079 10.997 1.00 30.59 394 GLY A CA 1
ATOM 3142 C C . GLY A 1 394 ? 60.991 26.604 11.965 1.00 30.59 394 GLY A C 1
ATOM 3143 O O . GLY A 1 394 ? 60.871 27.798 12.179 1.00 30.59 394 GLY A O 1
ATOM 3144 N N . ASN A 1 395 ? 60.324 25.657 12.634 1.00 33.97 395 ASN A N 1
ATOM 3145 C CA . ASN A 1 395 ? 60.073 25.564 14.088 1.00 33.97 395 ASN A CA 1
ATOM 3146 C C . ASN A 1 395 ? 59.444 26.689 14.968 1.00 33.97 395 ASN A C 1
ATOM 3148 O O . ASN A 1 395 ? 59.889 27.828 15.028 1.00 33.97 395 ASN A O 1
ATOM 3152 N N . THR A 1 396 ? 58.627 26.176 15.912 1.00 31.36 396 THR A N 1
ATOM 3153 C CA . THR A 1 396 ? 58.484 26.521 17.359 1.00 31.36 396 THR A CA 1
ATOM 3154 C C . THR A 1 396 ? 57.611 27.690 17.872 1.00 31.36 396 THR A C 1
ATOM 3156 O O . THR A 1 396 ? 57.948 28.843 17.664 1.00 31.36 396 THR A O 1
ATOM 3159 N N . VAL A 1 397 ? 56.623 27.308 18.722 1.00 33.72 397 VAL A N 1
ATOM 3160 C CA . VAL A 1 397 ? 55.892 28.026 19.819 1.00 33.72 397 VAL A CA 1
ATOM 3161 C C . VAL A 1 397 ? 55.223 29.392 19.521 1.00 33.72 397 VAL A C 1
ATOM 3163 O O . VAL A 1 397 ? 55.638 30.113 18.633 1.00 33.72 397 VAL A O 1
ATOM 3166 N N . THR A 1 398 ? 54.149 29.855 20.189 1.00 29.89 398 THR A N 1
ATOM 3167 C CA . THR A 1 398 ? 53.301 29.382 21.330 1.00 29.89 398 THR A CA 1
ATOM 3168 C C . THR A 1 398 ? 51.824 29.819 21.047 1.00 29.89 398 THR A C 1
ATOM 3170 O O . THR A 1 398 ? 51.550 30.147 19.899 1.00 29.89 398 THR A O 1
ATOM 3173 N N . PHE A 1 399 ? 50.787 29.874 21.909 1.00 30.12 399 PHE A N 1
ATOM 3174 C CA . PHE A 1 399 ? 50.558 29.726 23.369 1.00 30.12 399 PHE A CA 1
ATOM 3175 C C . PHE A 1 399 ? 49.138 29.132 23.612 1.00 30.12 399 PHE A C 1
ATOM 3177 O O . PHE A 1 399 ? 48.347 29.047 22.675 1.00 30.12 399 PHE A O 1
ATOM 3184 N N . SER A 1 400 ? 48.795 28.751 24.850 1.00 31.05 400 SER A N 1
ATOM 3185 C CA . SER A 1 400 ? 47.485 28.176 25.238 1.00 31.05 400 SER A CA 1
ATOM 3186 C C . SER A 1 400 ? 46.612 29.118 26.088 1.00 31.05 400 SER A C 1
ATOM 3188 O O . SER A 1 400 ? 47.138 29.684 27.039 1.00 31.05 400 SER A O 1
ATOM 3190 N N . THR A 1 401 ? 45.290 29.154 25.850 1.00 30.80 401 THR A N 1
ATOM 3191 C CA . THR A 1 401 ? 44.176 29.493 26.791 1.00 30.80 401 THR A CA 1
ATOM 3192 C C . THR A 1 401 ? 42.839 29.142 26.085 1.00 30.80 401 THR A C 1
ATOM 3194 O O . THR A 1 401 ? 42.730 29.354 24.884 1.00 30.80 401 THR A O 1
ATOM 3197 N N . THR A 1 402 ? 41.866 28.383 26.627 1.00 32.31 402 THR A N 1
ATOM 3198 C CA . THR A 1 402 ? 40.884 28.649 27.721 1.00 32.31 402 THR A CA 1
ATOM 3199 C C . THR A 1 402 ? 40.036 29.920 27.501 1.00 32.31 402 THR A C 1
ATOM 3201 O O . THR A 1 402 ? 40.617 30.961 27.228 1.00 32.31 402 THR A O 1
ATOM 3204 N N . SER A 1 403 ? 38.699 29.951 27.646 1.00 32.81 403 SER A N 1
ATOM 3205 C CA . SER A 1 403 ? 37.752 29.019 28.308 1.00 32.81 403 SER A CA 1
ATOM 3206 C C . SER A 1 403 ? 36.281 29.173 27.839 1.00 32.81 403 SER A C 1
ATOM 3208 O O . SER A 1 403 ? 35.893 30.210 27.311 1.00 32.81 403 SER A O 1
ATOM 3210 N N . THR A 1 404 ? 35.437 28.173 28.128 1.00 38.38 404 THR A N 1
ATOM 3211 C CA . THR A 1 404 ? 33.953 28.249 28.225 1.00 38.38 404 THR A CA 1
ATOM 3212 C C . THR A 1 404 ? 33.508 29.133 29.422 1.00 38.38 404 THR A C 1
ATOM 3214 O O . THR A 1 404 ? 34.333 29.302 30.326 1.00 38.38 404 THR A O 1
ATOM 3217 N N . PRO A 1 405 ? 32.282 29.735 29.472 1.00 50.72 405 PRO A N 1
ATOM 3218 C CA . PRO A 1 405 ? 31.047 28.985 29.808 1.00 50.72 405 PRO A CA 1
ATOM 3219 C C . PRO A 1 405 ? 29.665 29.491 29.282 1.00 50.72 405 PRO A C 1
ATOM 3221 O O . PRO A 1 405 ? 29.453 30.665 29.018 1.00 50.72 405 PRO A O 1
ATOM 3224 N N . ALA A 1 406 ? 28.721 28.538 29.239 1.00 37.06 406 ALA A N 1
ATOM 3225 C CA . ALA A 1 406 ? 27.284 28.560 29.606 1.00 37.06 406 ALA A CA 1
ATOM 3226 C C . ALA A 1 406 ? 26.289 29.719 29.278 1.00 37.06 406 ALA A C 1
ATOM 3228 O O . ALA A 1 406 ? 26.466 30.863 29.671 1.00 37.06 406 ALA A O 1
ATOM 3229 N N . ASN A 1 407 ? 25.123 29.292 28.757 1.00 39.12 407 ASN A N 1
ATOM 3230 C CA . ASN A 1 407 ? 23.731 29.735 29.004 1.00 39.12 407 ASN A CA 1
ATOM 3231 C C . ASN A 1 407 ? 23.348 31.230 29.102 1.00 39.12 407 ASN A C 1
ATOM 3233 O O . ASN A 1 407 ? 23.640 31.897 30.091 1.00 39.12 407 ASN A O 1
ATOM 3237 N N . ASN A 1 408 ? 22.376 31.628 28.265 1.00 34.81 408 ASN A N 1
ATOM 3238 C CA . ASN A 1 408 ? 21.012 31.876 28.769 1.00 34.81 408 ASN A CA 1
ATOM 3239 C C . ASN A 1 408 ? 19.933 31.788 27.666 1.00 34.81 408 ASN A C 1
ATOM 3241 O O . ASN A 1 408 ? 20.249 31.610 26.492 1.00 34.81 408 ASN A O 1
ATOM 3245 N N . SER A 1 409 ? 18.661 31.824 28.070 1.00 34.44 409 SER A N 1
ATOM 3246 C CA . SER A 1 409 ? 17.468 31.573 27.244 1.00 34.44 409 SER A CA 1
ATOM 3247 C C . SER A 1 409 ? 16.819 32.842 26.665 1.00 34.44 409 SER A C 1
ATOM 3249 O O . SER A 1 409 ? 17.063 33.937 27.165 1.00 34.44 409 SER A O 1
ATOM 3251 N N . LEU A 1 410 ? 15.941 32.680 25.656 1.00 37.25 410 LEU A N 1
ATOM 3252 C CA . LEU A 1 410 ? 14.534 33.150 25.654 1.00 37.25 410 LEU A CA 1
ATOM 3253 C C . LEU A 1 410 ? 13.819 32.868 24.311 1.00 37.25 410 LEU A C 1
ATOM 3255 O O . LEU A 1 410 ? 14.455 32.709 23.272 1.00 37.25 410 LEU A O 1
ATOM 3259 N N . THR A 1 411 ? 12.484 32.807 24.344 1.00 42.44 411 THR A N 1
ATOM 3260 C CA . THR A 1 411 ? 11.580 32.656 23.184 1.00 42.44 411 THR A CA 1
ATOM 3261 C C . THR A 1 411 ? 10.893 33.981 22.819 1.00 42.44 411 THR A C 1
ATOM 3263 O O . THR A 1 411 ? 10.803 34.882 23.656 1.00 42.44 411 THR A O 1
ATOM 3266 N N . PRO A 1 412 ? 10.345 34.096 21.595 1.00 50.78 412 PRO A N 1
ATOM 3267 C CA . PRO A 1 412 ? 9.125 34.884 21.382 1.00 50.78 412 PRO A CA 1
ATOM 3268 C C . PRO A 1 412 ? 8.040 34.152 20.555 1.00 50.78 412 PRO A C 1
ATOM 3270 O O . PRO A 1 412 ? 8.265 33.074 20.011 1.00 50.78 412 PRO A O 1
ATOM 3273 N N . ALA A 1 413 ? 6.835 34.734 20.525 1.00 38.78 413 ALA A N 1
ATOM 3274 C CA . ALA A 1 413 ? 5.565 34.075 20.191 1.00 38.78 413 ALA A CA 1
ATOM 3275 C C . ALA A 1 413 ? 5.049 34.263 18.739 1.00 38.78 413 ALA A C 1
ATOM 3277 O O . ALA A 1 413 ? 5.616 35.007 17.942 1.00 38.78 413 ALA A O 1
ATOM 3278 N N . ASN A 1 414 ? 3.919 33.606 18.436 1.00 46.81 414 ASN A N 1
ATOM 3279 C CA . ASN A 1 414 ? 3.152 33.721 17.185 1.00 46.81 414 ASN A CA 1
ATOM 3280 C C . ASN A 1 414 ? 2.522 35.118 16.959 1.00 46.81 414 ASN A C 1
ATOM 3282 O O . ASN A 1 414 ? 2.102 35.757 17.927 1.00 46.81 414 ASN A O 1
ATOM 3286 N N . PRO A 1 415 ? 2.310 35.532 15.692 1.00 67.19 415 PRO A N 1
ATOM 3287 C CA . PRO A 1 415 ? 1.357 36.581 15.315 1.00 67.19 415 PRO A CA 1
ATOM 3288 C C . PRO A 1 415 ? -0.092 36.041 15.155 1.00 67.19 415 PRO A C 1
ATOM 3290 O O . PRO A 1 415 ? -0.277 34.838 14.952 1.00 67.19 415 PRO A O 1
ATOM 3293 N N . PRO A 1 416 ? -1.132 36.901 15.226 1.00 56.69 416 PRO A N 1
ATOM 3294 C CA . PRO A 1 416 ? -2.545 36.500 15.176 1.00 56.69 416 PRO A CA 1
ATOM 3295 C C . PRO A 1 416 ? -3.178 36.540 13.769 1.00 56.69 416 PRO A C 1
ATOM 3297 O O . PRO A 1 416 ? -2.669 37.182 12.853 1.00 56.69 416 PRO A O 1
ATOM 3300 N N . SER A 1 417 ? -4.346 35.900 13.625 1.00 48.97 417 SER A N 1
ATOM 3301 C CA . SER A 1 417 ? -5.224 36.011 12.443 1.00 48.97 417 SER A CA 1
ATOM 3302 C C . SER A 1 417 ? -6.156 37.237 12.530 1.00 48.97 417 SER A C 1
ATOM 3304 O O . SER A 1 417 ? -6.595 37.565 13.635 1.00 48.97 417 SER A O 1
ATOM 3306 N N . PRO A 1 418 ? -6.504 37.897 11.408 1.00 66.50 418 PRO A N 1
ATOM 3307 C CA . PRO A 1 418 ? -7.509 38.962 11.379 1.00 66.50 418 PRO A CA 1
ATOM 3308 C C . PRO A 1 418 ? -8.947 38.408 11.361 1.00 66.50 418 PRO A C 1
ATOM 3310 O O . PRO A 1 418 ? -9.182 37.292 10.903 1.00 66.50 418 PRO A O 1
ATOM 3313 N N . MET A 1 419 ? -9.914 39.217 11.811 1.00 52.19 419 MET A N 1
ATOM 3314 C CA . MET A 1 419 ? -11.341 39.007 11.525 1.00 52.19 419 MET A CA 1
ATOM 3315 C C . MET A 1 419 ? -11.793 39.938 10.400 1.00 52.19 419 MET A C 1
ATOM 3317 O O . MET A 1 419 ? -11.452 41.120 10.427 1.00 52.19 419 MET A O 1
ATOM 3321 N N . ASP A 1 420 ? -12.619 39.431 9.486 1.00 47.78 420 ASP A N 1
ATOM 3322 C CA . ASP A 1 420 ? -13.398 40.262 8.563 1.00 47.78 420 ASP A CA 1
ATOM 3323 C C . ASP A 1 420 ? -14.695 40.750 9.224 1.00 47.78 420 ASP A C 1
ATOM 3325 O O . ASP A 1 420 ? -15.335 40.027 9.994 1.00 47.78 420 ASP A O 1
ATOM 3329 N N . THR A 1 421 ? -15.093 41.986 8.917 1.00 53.66 421 THR A N 1
ATOM 3330 C CA . THR A 1 421 ? -16.313 42.619 9.434 1.00 53.66 421 THR A CA 1
ATOM 3331 C C . THR A 1 421 ? -17.353 42.817 8.335 1.00 53.66 421 THR A C 1
ATOM 3333 O O . THR A 1 421 ? -17.046 43.193 7.206 1.00 53.66 421 THR A O 1
ATOM 3336 N N . SER A 1 422 ? -18.617 42.564 8.675 1.00 45.28 422 SER A N 1
ATOM 3337 C CA . SER A 1 422 ? -19.738 42.575 7.734 1.00 45.28 422 SER A CA 1
ATOM 3338 C C . SER A 1 422 ? -19.961 43.927 7.049 1.00 45.28 422 SER A C 1
ATOM 3340 O O . SER A 1 422 ? -20.010 44.966 7.708 1.00 45.28 422 SER A O 1
ATOM 3342 N N . ILE A 1 423 ? -20.276 43.887 5.752 1.00 52.84 423 ILE A N 1
ATOM 3343 C CA . ILE A 1 423 ? -21.011 44.949 5.054 1.00 52.84 423 ILE A CA 1
ATOM 3344 C C . ILE A 1 423 ? -22.335 44.373 4.543 1.00 52.84 423 ILE A C 1
ATOM 3346 O O . ILE A 1 423 ? -22.405 43.238 4.078 1.00 52.84 423 ILE A O 1
ATOM 3350 N N . CYS A 1 424 ? -23.398 45.163 4.671 1.00 47.56 424 CYS A N 1
ATOM 3351 C CA . CYS A 1 424 ? -24.721 44.921 4.097 1.00 47.56 424 CYS A CA 1
ATOM 3352 C C . CYS A 1 424 ? -25.132 46.144 3.265 1.00 47.56 424 CYS A C 1
ATOM 3354 O O . CYS A 1 424 ? -24.587 47.232 3.482 1.00 47.56 424 CYS A O 1
ATOM 3356 N N . LYS A 1 425 ? -26.161 45.962 2.424 1.00 51.41 425 LYS A N 1
ATOM 3357 C CA . LYS A 1 425 ? -26.577 46.781 1.264 1.00 51.41 425 LYS A CA 1
ATOM 3358 C C . LYS A 1 425 ? -25.836 46.405 -0.030 1.00 51.41 425 LYS A C 1
ATOM 3360 O O . LYS A 1 425 ? -24.640 46.135 0.021 1.00 51.41 425 LYS A O 1
ATOM 3365 N N . GLU A 1 426 ? -26.492 46.416 -1.190 1.00 51.34 426 GLU A N 1
ATOM 3366 C CA . GLU A 1 426 ? -27.938 46.649 -1.449 1.00 51.34 426 GLU A CA 1
ATOM 3367 C C . GLU A 1 426 ? -28.733 45.344 -1.599 1.00 51.34 426 GLU A C 1
ATOM 3369 O O . GLU A 1 426 ? -28.208 44.397 -2.224 1.00 51.34 426 GLU A O 1
#

Sequence (426 aa):
MDTSPCESESSSLDGASQMLPPSPISQQQLQKRIESLTQQNKVLKVELETYKIRVKVLQEENRSLRQASVIIQAKAEQEEEYISNTLLKKIQALKKEKESLAHYYEREEECLTNDLSRKLDQLRQEKCELEQTLEQEQECLVNKLMRKIEKLEAETLAKQTNLEQLRREMVELENTLEQEQEALVNKLWKRMDKLEAEKRSLQIKLDQPISDPTTPKEIQRSTENGDTASQLTAHVDVLRSEVEKLRNQLANSEKQSQQKTQQFAQEEKCIREENLRLQRKLQLEVERREALCRHLSESESSLEMEEERLFNEGMLTTSRQRTISSPVPHSPNSSRPLSPGPSAGTGRCHACGQLLCRRSERFIKPAIPFPQLNTSAPNVLNSSATGASGGGGGNTVTFSTTSTPANNSLTPANPPSPMDTSICKE

Solvent-accessible surface area (backbone atoms only — not comparable to full-atom values): 26934 Å² total; per-residue (Å²): 135,85,88,81,87,85,77,88,82,92,78,90,77,92,76,90,78,70,94,68,84,66,55,72,69,58,46,52,50,50,50,53,49,51,52,50,53,50,51,50,53,51,49,53,50,53,52,52,51,51,49,52,51,52,52,50,51,53,50,51,50,53,51,49,51,53,52,50,51,53,55,51,48,58,47,51,55,50,50,51,50,51,50,50,56,52,50,51,52,51,53,52,49,55,48,51,50,50,54,54,50,49,62,46,51,56,51,50,54,51,50,53,50,55,52,51,52,52,52,52,54,47,54,52,49,54,48,53,55,50,52,54,50,50,50,52,53,50,50,53,49,50,56,55,48,49,60,50,48,56,50,51,51,53,56,49,51,55,51,48,54,49,55,53,47,54,52,49,54,49,51,51,50,52,52,52,53,50,52,52,49,52,53,47,51,54,54,51,47,61,47,49,56,46,53,50,51,47,49,54,50,50,50,55,50,69,78,41,92,87,83,89,89,88,88,90,87,88,85,90,90,85,91,85,89,75,64,66,66,62,53,52,52,54,49,53,54,51,51,52,53,48,55,52,50,50,52,54,49,48,56,52,49,51,51,52,51,52,52,51,54,53,47,53,58,48,50,56,46,52,52,52,56,48,50,56,53,49,53,54,54,52,50,52,54,51,53,52,50,52,50,52,53,49,54,48,54,56,48,53,53,52,48,53,54,48,50,53,50,51,49,56,51,49,56,64,61,65,76,71,78,79,90,83,89,89,90,85,84,88,84,88,85,89,88,81,88,80,87,88,84,91,79,88,84,82,60,55,46,94,90,73,68,50,72,68,78,87,72,93,76,78,93,75,81,90,82,84,83,85,81,90,84,89,84,80,85,81,90,81,88,86,80,89,86,87,79,90,79,88,80,88,83,84,87,82,89,88,87,90,80,88,82,86,84,82,89,85,87,86,86,86,84,86,84,85,84,88,82,91,78,91,83,84,84,134